Protein AF-0000000087547626 (afdb_homodimer)

Nearest PDB structures (foldseek):
  6g04-assembly1_A  TM=7.602E-01  e=1.121E-03  Saccharomyces cerevisiae S288C
  6lhd-assembly2_B  TM=2.428E-01  e=3.026E+00  Homo sapiens
  4bej-assembly1_A  TM=2.344E-01  e=8.648E+00  Homo sapiens
  6g04-assembly1_A  TM=7.607E-01  e=8.273E-04  Saccharomyces cerevisiae S288C
  6lhd-assembly2_B  TM=2.428E-01  e=2.474E+00  Homo sapiens

Foldseek 3Di:
DPPDPPPDPPPCVVVVPPPADPLLVLLLLLLVLLCCVQVVLVVLLVVCLLPPCSVVLSVVVSVVCSVQQRPVFPVRQDDLVVQLCVQQVSCCVRSVDGPPVSCSSVSSVVSSVQSCCRRPVVNSVVSNVVSVVVSVVVVVVVVVVVVVVVVVVVVVPPPVPPDPPDPPPPDPPDPDDPPPQPCPPVNPSPPDPPPPD/DPPDPPPDPPPCVVVPPPPADPLLVLLLLLLVLLCCVQVVLVVLLVVCLLPPCSVVLSVVVSVVCSVQQRPVFPVRQDDLVVQLCVQQVSCCVRSVDGDPVSCSSVSSVVSSVQSCCRRPVVNSVVSNVVSVVVSVVVVVVVVVVVVVVVVVVVVVPPPVPPPPPDPPPPDPPDPPPPPPQPCPPVNDSPPDDDPPD

pLDDT: mean 76.99, std 25.47, range [27.5, 98.75]

Organism: Malassezia restricta (strain ATCC 96810 / NBRC 103918 / CBS 7877) (NCBI:txid425264)

Radius of gyration: 33.17 Å; Cα contacts (8 Å, |Δi|>4): 306; chains: 2; bounding box: 116×107×100 Å

Solvent-accessible surface area (backbone atoms only — not comparable to full-atom values): 23329 Å² total; per-residue (Å²): 134,81,77,73,76,74,78,74,75,73,72,73,69,64,72,68,75,77,72,76,50,73,55,39,51,43,48,46,53,44,50,47,49,51,54,65,56,34,54,69,55,41,48,38,37,74,69,32,48,34,40,97,49,16,64,57,51,54,50,48,52,46,51,50,51,34,63,67,38,29,74,61,37,62,82,32,68,66,52,56,70,60,44,18,49,51,52,46,51,47,45,30,70,59,27,69,44,80,75,83,65,54,52,48,45,58,48,29,49,47,52,41,51,51,50,46,33,29,53,72,62,73,36,38,68,61,53,42,53,52,49,51,50,44,52,51,52,51,51,51,49,54,52,51,52,52,52,52,54,53,52,58,58,58,63,67,70,60,71,73,59,73,72,77,71,78,75,73,81,69,75,80,75,74,80,74,79,78,76,75,74,73,73,48,84,75,77,62,72,74,78,71,76,79,71,86,119,130,80,78,73,76,76,77,74,74,72,71,74,69,63,71,70,76,77,72,76,49,72,56,38,51,43,48,46,55,45,50,48,49,52,54,66,56,34,53,69,54,40,48,38,37,74,69,32,49,34,41,97,48,18,64,57,51,53,52,48,51,47,51,51,51,32,62,67,37,31,73,59,37,63,81,31,68,68,52,56,70,60,45,19,50,51,51,47,52,48,44,31,70,58,27,69,43,81,74,84,66,54,53,47,43,58,50,28,48,48,51,42,51,51,49,46,32,29,53,72,61,73,36,38,69,61,53,43,52,51,49,51,50,44,53,52,51,51,51,51,50,55,53,52,54,50,51,52,52,55,52,58,59,58,62,67,67,59,71,76,60,74,74,76,70,80,74,74,79,71,70,80,73,74,80,74,79,77,78,74,76,68,73,47,89,76,77,63,74,76,81,75,76,81,73,85,122

Structure (mmCIF, N/CA/C/O backbone):
data_AF-0000000087547626-model_v1
#
loop_
_entity.id
_entity.type
_entity.pdbx_description
1 polymer 'Pre-rRNA-processing protein TSR2'
#
loop_
_atom_site.group_PDB
_atom_site.id
_atom_site.type_symbol
_atom_site.label_atom_id
_atom_site.label_alt_id
_atom_site.label_comp_id
_atom_site.label_asym_id
_atom_site.label_entity_id
_atom_site.label_seq_id
_atom_site.pdbx_PDB_ins_code
_atom_site.Cartn_x
_atom_site.Cartn_y
_atom_site.Cartn_z
_atom_site.occupancy
_atom_site.B_iso_or_equiv
_atom_site.auth_seq_id
_atom_site.auth_comp_id
_atom_site.auth_asym_id
_atom_site.auth_atom_id
_atom_site.pdbx_PDB_model_num
ATOM 1 N N . MET A 1 1 ? -67.812 26.438 22.219 1 30.8 1 MET A N 1
ATOM 2 C CA . MET A 1 1 ? -66.375 26.578 22.281 1 30.8 1 MET A CA 1
ATOM 3 C C . MET A 1 1 ? -65.688 25.266 21.859 1 30.8 1 MET A C 1
ATOM 5 O O . MET A 1 1 ? -65.75 24.266 22.578 1 30.8 1 MET A O 1
ATOM 9 N N . ALA A 1 2 ? -65.625 25 20.562 1 42.5 2 ALA A N 1
ATOM 10 C CA . ALA A 1 2 ? -65.125 23.766 19.953 1 42.5 2 ALA A CA 1
ATOM 11 C C . ALA A 1 2 ? -63.688 23.484 20.344 1 42.5 2 ALA A C 1
ATOM 13 O O . ALA A 1 2 ? -62.844 24.406 20.391 1 42.5 2 ALA A O 1
ATOM 14 N N . ALA A 1 3 ? -63.469 22.469 21.188 1 42.28 3 ALA A N 1
ATOM 15 C CA . ALA A 1 3 ? -62.156 22.016 21.703 1 42.28 3 ALA A CA 1
ATOM 16 C C . ALA A 1 3 ? -61.125 21.938 20.578 1 42.28 3 ALA A C 1
ATOM 18 O O . ALA A 1 3 ? -61.438 21.484 19.469 1 42.28 3 ALA A O 1
ATOM 19 N N . ALA A 1 4 ? -60.125 22.906 20.625 1 51.97 4 ALA A N 1
ATOM 20 C CA . ALA A 1 4 ? -59 22.922 19.688 1 51.97 4 ALA A CA 1
ATOM 21 C C . ALA A 1 4 ? -58.406 21.547 19.516 1 51.97 4 ALA A C 1
ATOM 23 O O . ALA A 1 4 ? -58.375 20.75 20.469 1 51.97 4 ALA A O 1
ATOM 24 N N . PRO A 1 5 ? -58.438 21.016 18.234 1 52.72 5 PRO A N 1
ATOM 25 C CA . PRO A 1 5 ? -57.844 19.688 18.078 1 52.72 5 PRO A CA 1
ATOM 26 C C . PRO A 1 5 ? -56.438 19.578 18.719 1 52.72 5 PRO A C 1
ATOM 28 O O . PRO A 1 5 ? -55.75 20.594 18.875 1 52.72 5 PRO A O 1
ATOM 31 N N . PRO A 1 6 ? -56.188 18.5 19.531 1 51.72 6 PRO A N 1
ATOM 32 C CA . PRO A 1 6 ? -54.875 18.344 20.156 1 51.72 6 PRO A CA 1
ATOM 33 C C . PRO A 1 6 ? -53.75 18.516 19.156 1 51.72 6 PRO A C 1
ATOM 35 O O . PRO A 1 6 ? -53.938 18.328 17.953 1 51.72 6 PRO A O 1
ATOM 38 N N . PRO A 1 7 ? -52.719 19.406 19.547 1 44.12 7 PRO A N 1
ATOM 39 C CA . PRO A 1 7 ? -51.594 19.547 18.625 1 44.12 7 PRO A CA 1
ATOM 40 C C . PRO A 1 7 ? -51.125 18.219 18.031 1 44.12 7 PRO A C 1
ATOM 42 O O . PRO A 1 7 ? -51.312 17.172 18.656 1 44.12 7 PRO A O 1
ATOM 45 N N . ALA A 1 8 ? -51.031 18.172 16.688 1 43.81 8 ALA A N 1
ATOM 46 C CA . ALA A 1 8 ? -50.5 17 15.984 1 43.81 8 ALA A CA 1
ATOM 47 C C . ALA A 1 8 ? -49.312 16.406 16.719 1 43.81 8 ALA A C 1
ATOM 49 O O . ALA A 1 8 ? -48.562 17.109 17.391 1 43.81 8 ALA A O 1
ATOM 50 N N . ALA A 1 9 ? -49.406 15.172 17.156 1 43.06 9 ALA A N 1
ATOM 51 C CA . ALA A 1 9 ? -48.281 14.445 17.703 1 43.06 9 ALA A CA 1
ATOM 52 C C . ALA A 1 9 ? -46.969 14.828 17 1 43.06 9 ALA A C 1
ATOM 54 O O . ALA A 1 9 ? -46.938 14.867 15.766 1 43.06 9 ALA A O 1
ATOM 55 N N . VAL A 1 10 ? -46.344 15.875 17.438 1 43.81 10 VAL A N 1
ATOM 56 C CA . VAL A 1 10 ? -44.969 16.016 16.984 1 43.81 10 VAL A CA 1
ATOM 57 C C . VAL A 1 10 ? -44.344 14.648 16.719 1 43.81 10 VAL A C 1
ATOM 59 O O . VAL A 1 10 ? -44.281 13.812 17.625 1 43.81 10 VAL A O 1
ATOM 62 N N . HIS A 1 11 ? -44.75 13.992 15.625 1 43.5 11 HIS A N 1
ATOM 63 C CA . HIS A 1 11 ? -43.906 12.875 15.258 1 43.5 11 HIS A CA 1
ATOM 64 C C . HIS A 1 11 ? -42.438 13.18 15.555 1 43.5 11 HIS A C 1
ATOM 66 O O . HIS A 1 11 ? -41.875 14.141 15.031 1 43.5 11 HIS A O 1
ATOM 72 N N . ASP A 1 12 ? -42.031 13.203 16.781 1 39.44 12 ASP A N 1
ATOM 73 C CA . ASP A 1 12 ? -40.594 13.039 17.047 1 39.44 12 ASP A CA 1
ATOM 74 C C . ASP A 1 12 ? -39.938 12.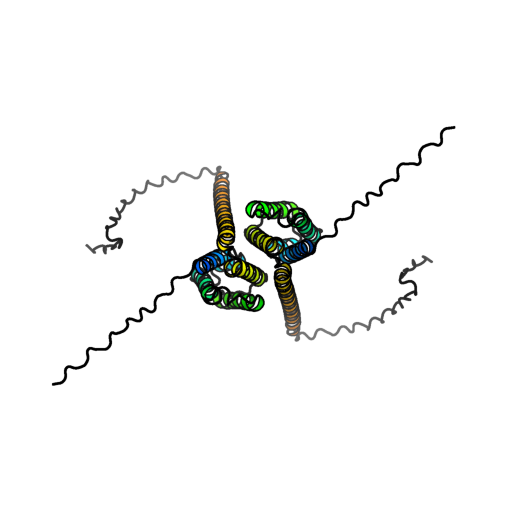172 15.984 1 39.44 12 ASP A C 1
ATOM 76 O O . ASP A 1 12 ? -40.125 10.953 15.969 1 39.44 12 ASP A O 1
ATOM 80 N N . ALA A 1 13 ? -40.188 12.477 14.703 1 40.66 13 ALA A N 1
ATOM 81 C CA . ALA A 1 13 ? -39.281 11.883 13.711 1 40.66 13 ALA A CA 1
ATOM 82 C C . ALA A 1 13 ? -37.875 11.719 14.281 1 40.66 13 ALA A C 1
ATOM 84 O O . ALA A 1 13 ? -37.094 12.68 14.352 1 40.66 13 ALA A O 1
ATOM 85 N N . HIS A 1 14 ? -37.688 11.195 15.477 1 43.12 14 HIS A N 1
ATOM 86 C CA . HIS A 1 14 ? -36.344 10.727 15.852 1 43.12 14 HIS A CA 1
ATOM 87 C C . HIS A 1 14 ? -35.531 10.391 14.617 1 43.12 14 HIS A C 1
ATOM 89 O O . HIS A 1 14 ? -35.906 9.531 13.82 1 43.12 14 HIS A O 1
ATOM 95 N N . GLU A 1 15 ? -35.156 11.305 13.859 1 44.69 15 GLU A N 1
ATOM 96 C CA . GLU A 1 15 ? -34.125 11.008 12.844 1 44.69 15 GLU A CA 1
ATOM 97 C C . GLU A 1 15 ? -33.281 9.812 13.25 1 44.69 15 GLU A C 1
ATOM 99 O O . GLU A 1 15 ? -32.562 9.859 14.258 1 44.69 15 GLU A O 1
ATOM 104 N N . ALA A 1 16 ? -33.781 8.664 13.477 1 45.66 16 ALA A N 1
ATOM 105 C CA . ALA A 1 16 ? -33.156 7.391 13.766 1 45.66 16 ALA A CA 1
ATOM 106 C C . ALA A 1 16 ? -31.672 7.414 13.359 1 45.66 16 ALA A C 1
ATOM 108 O O . ALA A 1 16 ? -31.344 7.809 12.242 1 45.66 16 ALA A O 1
ATOM 109 N N . VAL A 1 17 ? -30.734 8.062 14.117 1 53.81 17 VAL A N 1
ATOM 110 C CA . VAL A 1 17 ? -29.297 7.992 13.922 1 53.81 17 VAL A CA 1
ATOM 111 C C . VAL A 1 17 ? -28.922 6.633 13.328 1 53.81 17 VAL A C 1
ATOM 113 O O . VAL A 1 17 ? -29.172 5.594 13.938 1 53.81 17 VAL A O 1
ATOM 116 N N . ASP A 1 18 ? -28.969 6.426 12.055 1 70.62 18 ASP A N 1
ATOM 117 C CA . ASP A 1 18 ? -28.672 5.191 11.336 1 70.62 18 ASP A CA 1
ATOM 118 C C . ASP A 1 18 ? -27.375 4.562 11.828 1 70.62 18 ASP A C 1
ATOM 120 O O . ASP A 1 18 ? -26.328 5.207 11.805 1 70.62 18 ASP A O 1
ATOM 124 N N . THR A 1 19 ? -27.422 3.785 12.875 1 86.25 19 THR A N 1
ATOM 125 C CA . THR A 1 19 ? -26.297 3.02 13.414 1 86.25 19 THR A CA 1
ATOM 126 C C . THR A 1 19 ? -25.469 2.408 12.289 1 86.25 19 THR A C 1
ATOM 128 O O . THR A 1 19 ? -26.016 1.801 11.367 1 86.25 19 THR A O 1
ATOM 131 N N . PRO A 1 20 ? -24.172 2.785 12.336 1 90.69 20 PRO A N 1
ATOM 132 C CA . PRO A 1 20 ? -23.312 2.229 11.273 1 90.69 20 PRO A CA 1
ATOM 133 C C . PRO A 1 20 ? -23.406 0.706 11.195 1 90.69 20 PRO A C 1
ATOM 135 O O . PRO A 1 20 ? -23.531 0.035 12.219 1 90.69 20 PRO A O 1
ATOM 138 N N . THR A 1 21 ? -23.344 0.19 10 1 93.44 21 THR A N 1
ATOM 139 C CA . THR A 1 21 ? -23.312 -1.25 9.781 1 93.44 21 THR A CA 1
ATOM 140 C C . THR A 1 21 ? -21.953 -1.821 10.156 1 93.44 21 THR A C 1
ATOM 142 O O . THR A 1 21 ? -21 -1.071 10.391 1 93.44 21 THR A O 1
ATOM 145 N N . LYS A 1 22 ? -21.875 -3.139 10.25 1 95.25 22 LYS A N 1
ATOM 146 C CA . LYS A 1 22 ? -20.609 -3.809 10.508 1 95.25 22 LYS A CA 1
ATOM 147 C C . LYS A 1 22 ? -19.578 -3.461 9.438 1 95.25 22 LYS A C 1
ATOM 149 O O . LYS A 1 22 ? -18.406 -3.213 9.75 1 95.25 22 LYS A O 1
ATOM 154 N N . GLU A 1 23 ? -20.016 -3.447 8.18 1 95.31 23 GLU A N 1
ATOM 155 C CA . GLU A 1 23 ? -19.125 -3.154 7.055 1 95.31 23 GLU A CA 1
ATOM 156 C C . GLU A 1 23 ? -18.594 -1.726 7.129 1 95.31 23 GLU A C 1
ATOM 158 O O . GLU A 1 23 ? -17.422 -1.474 6.824 1 95.31 23 GLU A O 1
ATOM 163 N N . GLN A 1 24 ? -19.453 -0.827 7.512 1 95.44 24 GLN A N 1
ATOM 164 C CA . GLN A 1 24 ? -19.047 0.568 7.656 1 95.44 24 GLN A CA 1
ATOM 165 C C . GLN A 1 24 ? -17.984 0.724 8.742 1 95.44 24 GLN A C 1
ATOM 167 O O . GLN A 1 24 ? -17.016 1.47 8.57 1 95.44 24 GLN A O 1
ATOM 172 N N . LEU A 1 25 ? -18.203 0.029 9.805 1 96.69 25 LEU A N 1
ATOM 173 C CA . LEU A 1 25 ? -17.234 0.074 10.898 1 96.69 25 LEU A CA 1
ATOM 174 C C . LEU A 1 25 ? -15.914 -0.574 10.492 1 96.69 25 LEU A C 1
ATOM 176 O O . LEU A 1 25 ? -14.844 -0.064 10.82 1 96.69 25 LEU A O 1
ATOM 180 N N . GLN A 1 26 ? -15.969 -1.654 9.75 1 97.44 26 GLN A N 1
ATOM 181 C CA . GLN A 1 26 ? -14.773 -2.336 9.258 1 97.44 26 GLN A CA 1
ATOM 182 C C . GLN A 1 26 ? -13.992 -1.45 8.297 1 97.44 26 GLN A C 1
ATOM 184 O O . GLN A 1 26 ? -12.758 -1.397 8.352 1 97.44 26 GLN A O 1
ATOM 189 N N . PHE A 1 27 ? -14.727 -0.795 7.43 1 97.75 27 PHE A N 1
ATOM 190 C CA . PHE A 1 27 ? -14.078 0.092 6.477 1 97.75 27 PHE A CA 1
ATOM 191 C C . PHE A 1 27 ? -13.398 1.256 7.191 1 97.75 27 PHE A C 1
ATOM 193 O O . PHE A 1 27 ? -12.242 1.566 6.926 1 97.75 27 PHE A O 1
ATOM 200 N N . ALA A 1 28 ? -14.07 1.863 8.141 1 97.88 28 ALA A N 1
ATOM 201 C CA . ALA A 1 28 ? -13.523 2.99 8.898 1 97.88 28 ALA A CA 1
ATOM 202 C C . ALA A 1 28 ? -12.25 2.588 9.633 1 97.88 28 ALA A C 1
ATOM 204 O O . ALA A 1 28 ? -11.242 3.303 9.586 1 97.88 28 ALA A O 1
ATOM 205 N N . ARG A 1 29 ? -12.281 1.472 10.305 1 98.38 29 ARG A N 1
ATOM 206 C CA . ARG A 1 29 ? -11.109 0.993 11.031 1 98.38 29 ARG A CA 1
ATOM 207 C C . ARG A 1 29 ? -9.969 0.659 10.07 1 98.38 29 ARG A C 1
ATOM 209 O O . ARG A 1 29 ? -8.805 0.933 10.359 1 98.38 29 ARG A O 1
ATOM 216 N N . SER A 1 30 ? -10.305 0.102 8.953 1 98.56 30 SER A N 1
ATOM 217 C CA . SER A 1 30 ? -9.289 -0.252 7.965 1 98.56 30 SER A CA 1
ATOM 218 C C . SER A 1 30 ? -8.594 0.988 7.422 1 98.56 30 SER A C 1
ATOM 220 O O . SER A 1 30 ? -7.359 1.04 7.367 1 98.56 30 SER A O 1
ATOM 222 N N . VAL A 1 31 ? -9.383 1.967 7.07 1 98.69 31 VAL A N 1
ATOM 223 C CA . VAL A 1 31 ? -8.82 3.193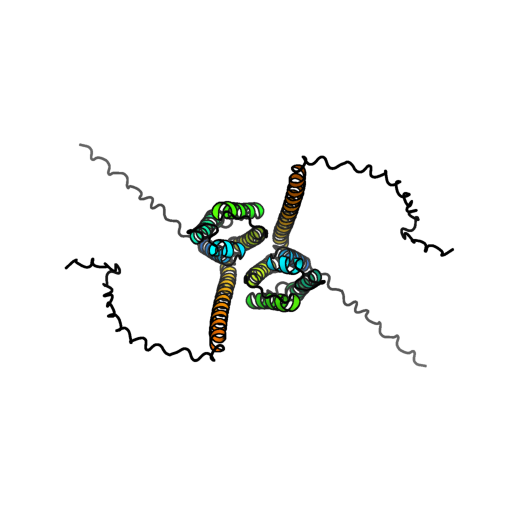 6.52 1 98.69 31 VAL A CA 1
ATOM 224 C C . VAL A 1 31 ? -8.023 3.926 7.598 1 98.69 31 VAL A C 1
ATOM 226 O O . VAL A 1 31 ? -6.965 4.496 7.32 1 98.69 31 VAL A O 1
ATOM 229 N N . TYR A 1 32 ? -8.539 3.922 8.805 1 98.75 32 TYR A N 1
ATOM 230 C CA . TYR A 1 32 ? -7.793 4.488 9.922 1 98.75 32 TYR A CA 1
ATOM 231 C C . TYR A 1 32 ? -6.398 3.881 10.008 1 98.75 32 TYR A C 1
ATOM 233 O O . TYR A 1 32 ? -5.402 4.605 10.078 1 98.75 32 TYR A O 1
ATOM 241 N N . ILE A 1 33 ? -6.289 2.547 10 1 98.69 33 ILE A N 1
ATOM 242 C CA . ILE A 1 33 ? -5.016 1.851 10.148 1 98.69 33 ILE A CA 1
ATOM 243 C C . ILE A 1 33 ? -4.121 2.15 8.945 1 98.69 33 ILE A C 1
ATOM 245 O O . ILE A 1 33 ? -2.924 2.4 9.102 1 98.69 33 ILE A O 1
ATOM 249 N N . LEU A 1 34 ? -4.664 2.143 7.734 1 98.69 34 LEU A N 1
ATOM 250 C CA . LEU A 1 34 ? -3.895 2.445 6.531 1 98.69 34 LEU A CA 1
ATOM 251 C C . LEU A 1 34 ? -3.275 3.836 6.617 1 98.69 34 LEU A C 1
ATOM 253 O O . LEU A 1 34 ? -2.1 4.02 6.293 1 98.69 34 LEU A O 1
ATOM 257 N N . LEU A 1 35 ? -4.027 4.828 7.121 1 98.69 35 LEU A N 1
ATOM 258 C CA . LEU A 1 35 ? -3.523 6.191 7.23 1 98.69 35 LEU A CA 1
ATOM 259 C C . LEU A 1 35 ? -2.467 6.297 8.328 1 98.69 35 LEU A C 1
ATOM 261 O O . LEU A 1 35 ? -1.526 7.086 8.211 1 98.69 35 LEU A O 1
ATOM 265 N N . GLN A 1 36 ? -2.621 5.48 9.359 1 97.81 36 GLN A N 1
ATOM 266 C CA . GLN A 1 36 ? -1.616 5.43 10.414 1 97.81 36 GLN A CA 1
ATOM 267 C C . GLN A 1 36 ? -0.307 4.84 9.906 1 97.81 36 GLN A C 1
ATOM 269 O O . GLN A 1 36 ? 0.774 5.227 10.352 1 97.81 36 GLN A O 1
ATOM 274 N N . LEU A 1 37 ? -0.41 3.959 8.945 1 97.62 37 LEU A N 1
ATOM 275 C CA . LEU A 1 37 ? 0.749 3.203 8.477 1 97.62 37 LEU A CA 1
ATOM 276 C C . LEU A 1 37 ? 1.385 3.871 7.266 1 97.62 37 LEU A C 1
ATOM 278 O O . LEU A 1 37 ? 2.506 3.531 6.879 1 97.62 37 LEU A O 1
ATOM 282 N N . TRP A 1 38 ? 0.688 4.785 6.613 1 98.19 38 TRP A N 1
ATOM 283 C CA . TRP A 1 38 ? 1.167 5.469 5.414 1 98.19 38 TRP A CA 1
ATOM 284 C C . TRP A 1 38 ? 2.367 6.355 5.734 1 98.19 38 TRP A C 1
ATOM 286 O O . TRP A 1 38 ? 2.223 7.402 6.371 1 98.19 38 TRP A O 1
ATOM 296 N N . PRO A 1 39 ? 3.615 6.02 5.301 1 97.12 39 PRO A N 1
ATOM 297 C CA . PRO A 1 39 ? 4.832 6.707 5.738 1 97.12 39 PRO A CA 1
ATOM 298 C C . PRO A 1 39 ? 4.797 8.211 5.445 1 97.12 39 PRO A C 1
ATOM 300 O O . PRO A 1 39 ? 5.172 9.016 6.301 1 97.12 39 PRO A O 1
ATOM 303 N N . ALA A 1 40 ? 4.32 8.555 4.305 1 97.06 40 ALA A N 1
ATOM 304 C CA . ALA A 1 40 ? 4.328 9.969 3.924 1 97.06 40 ALA A CA 1
ATOM 305 C C . ALA A 1 40 ? 3.428 10.789 4.844 1 97.06 40 ALA A C 1
ATOM 307 O O . ALA A 1 40 ? 3.822 11.859 5.316 1 97.06 40 ALA A O 1
ATOM 308 N N . LEU A 1 41 ? 2.285 10.297 5.129 1 97.94 41 LEU A N 1
ATOM 309 C CA . LEU A 1 41 ? 1.376 11.023 6.012 1 97.94 41 LEU A CA 1
ATOM 310 C C . LEU A 1 41 ? 1.879 11 7.449 1 97.94 41 LEU A C 1
ATOM 312 O O . LEU A 1 41 ? 1.741 11.984 8.18 1 97.94 41 LEU A O 1
ATOM 316 N N . ARG A 1 42 ? 2.418 9.844 7.871 1 96.56 42 ARG A N 1
ATOM 317 C CA . ARG A 1 42 ? 3.012 9.766 9.203 1 96.56 42 ARG A CA 1
ATOM 318 C C . ARG A 1 42 ? 4.09 10.828 9.391 1 96.56 42 ARG A C 1
ATOM 320 O O . ARG A 1 42 ? 4.141 11.492 10.43 1 96.56 42 ARG A O 1
ATOM 327 N N . GLN A 1 43 ? 4.895 10.953 8.383 1 96.44 43 GLN A N 1
ATOM 328 C CA . GLN A 1 43 ? 5.949 11.953 8.438 1 96.44 43 GLN A CA 1
ATOM 329 C C . GLN A 1 43 ? 5.371 13.367 8.516 1 96.44 43 GLN A C 1
ATOM 331 O O . GLN A 1 43 ? 5.832 14.188 9.305 1 96.44 43 GLN A O 1
ATOM 336 N N . ALA A 1 44 ? 4.395 13.656 7.676 1 97.5 44 ALA A N 1
ATOM 337 C CA . ALA A 1 44 ? 3.756 14.969 7.66 1 97.5 44 ALA A CA 1
ATOM 338 C C . ALA A 1 44 ? 3.178 15.32 9.031 1 97.5 44 ALA A C 1
ATOM 340 O O . ALA A 1 44 ? 3.311 16.453 9.5 1 97.5 44 ALA A O 1
ATOM 341 N N . VAL A 1 45 ? 2.572 14.359 9.68 1 97.88 45 VAL A N 1
ATOM 342 C CA . VAL A 1 45 ? 1.957 14.57 10.992 1 97.88 45 VAL A CA 1
ATOM 343 C C . VAL A 1 45 ? 3.041 14.758 12.047 1 97.88 45 VAL A C 1
ATOM 345 O O . VAL A 1 45 ? 2.961 15.664 12.875 1 97.88 45 VAL A O 1
ATOM 348 N N . GLN A 1 46 ? 4.074 13.914 12 1 95.88 46 GLN A N 1
ATOM 349 C CA . GLN A 1 46 ? 5.164 13.969 12.961 1 95.88 46 GLN A CA 1
ATOM 350 C C . GLN A 1 46 ? 5.91 15.297 12.875 1 95.88 46 GLN A C 1
ATOM 352 O O . GLN A 1 46 ? 6.293 15.859 13.898 1 95.88 46 GLN A O 1
ATOM 357 N N . GLU A 1 47 ? 6.121 15.828 11.656 1 96.06 47 GLU A N 1
ATOM 358 C CA . GLU A 1 47 ? 6.836 17.078 11.422 1 96.06 47 GLU A CA 1
ATOM 359 C C . GLU A 1 47 ? 5.898 18.281 11.531 1 96.06 47 GLU A C 1
ATOM 361 O O . GLU A 1 47 ? 6.328 19.422 11.367 1 96.06 47 GLU A O 1
ATOM 366 N N . GLN A 1 48 ? 4.672 18.047 11.758 1 97.56 48 GLN A N 1
ATOM 367 C CA . GLN A 1 48 ? 3.65 19.078 11.945 1 97.56 48 GLN A CA 1
ATOM 368 C C . GLN A 1 48 ? 3.572 20 10.742 1 97.56 48 GLN A C 1
ATOM 370 O O . GLN A 1 48 ? 3.504 21.219 10.891 1 97.56 48 GLN A O 1
ATOM 375 N N . TRP A 1 49 ? 3.656 19.359 9.555 1 97.12 49 TRP A N 1
ATOM 376 C CA . TRP A 1 49 ? 3.543 20.156 8.328 1 97.12 49 TRP A CA 1
ATOM 377 C C . TRP A 1 49 ? 2.166 20.797 8.219 1 97.12 49 TRP A C 1
ATOM 379 O O . TRP A 1 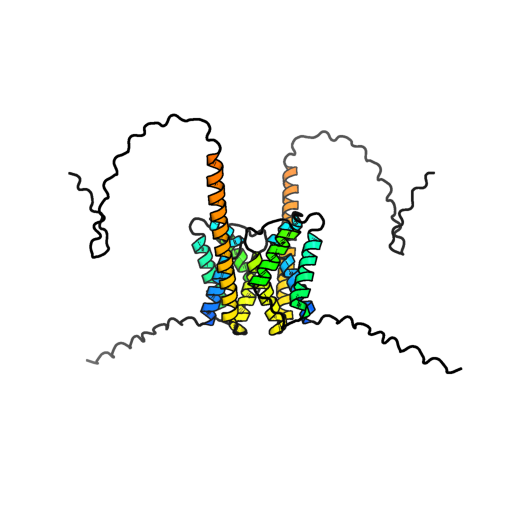49 ? 1.989 21.781 7.496 1 97.12 49 TRP A O 1
ATOM 389 N N . GLY A 1 50 ? 1.186 20.25 8.867 1 97.19 50 GLY A N 1
ATOM 390 C CA . GLY A 1 50 ? -0.152 20.828 8.938 1 97.19 50 GLY A CA 1
ATOM 391 C C . GLY A 1 50 ? -0.349 21.734 10.133 1 97.19 50 GLY A C 1
ATOM 392 O O . GLY A 1 50 ? -1.483 22.031 10.516 1 97.19 50 GLY A O 1
ATOM 393 N N . GLY A 1 51 ? 0.728 22.078 10.805 1 97.5 51 GLY A N 1
ATOM 394 C CA . GLY A 1 51 ? 0.612 22.875 12.016 1 97.5 51 GLY A CA 1
ATOM 395 C C . GLY A 1 51 ? 0.277 22.047 13.242 1 97.5 51 GLY A C 1
ATOM 396 O O . GLY A 1 51 ? 0.409 20.828 13.227 1 97.5 51 GLY A O 1
ATOM 397 N N . GLU A 1 52 ? -0.211 22.688 14.297 1 97 52 GLU A N 1
ATOM 398 C CA . GLU A 1 52 ? -0.465 22.062 15.586 1 97 52 GLU A CA 1
ATOM 399 C C . GLU A 1 52 ? -1.622 21.062 15.508 1 97 52 GLU A C 1
ATOM 401 O O . GLU A 1 52 ? -1.753 20.188 16.359 1 97 52 GLU A O 1
ATOM 406 N N . PHE A 1 53 ? -2.375 21.078 14.406 1 97.5 53 PHE A N 1
ATOM 407 C CA . PHE A 1 53 ? -3.551 20.219 14.281 1 97.5 53 PHE A CA 1
ATOM 408 C C . PHE A 1 53 ? -3.309 19.109 13.266 1 97.5 53 PHE A C 1
ATOM 410 O O . PHE A 1 53 ? -4.254 18.594 12.664 1 97.5 53 PHE A O 1
ATOM 417 N N . SER A 1 54 ? -2.098 18.734 13.031 1 98.25 54 SER A N 1
ATOM 418 C CA . SER A 1 54 ? -1.73 17.734 12.039 1 98.25 54 SER A CA 1
ATOM 419 C C . SER A 1 54 ? -2.426 16.406 12.305 1 98.25 54 SER A C 1
ATOM 421 O O . SER A 1 54 ? -2.926 15.766 11.375 1 98.25 54 SER A O 1
ATOM 423 N N . GLU A 1 55 ? -2.494 15.984 13.531 1 98.19 55 GLU A N 1
ATOM 424 C CA . GLU A 1 55 ? -3.182 14.75 13.883 1 98.19 55 GLU A CA 1
ATOM 425 C C . GLU A 1 55 ? -4.676 14.844 13.594 1 98.19 55 GLU A C 1
ATOM 427 O O . GLU A 1 55 ? -5.273 13.898 13.07 1 98.19 55 GLU A O 1
ATOM 432 N N . GLU A 1 56 ? -5.246 15.961 13.922 1 98.5 56 GLU A N 1
ATOM 433 C CA . GLU A 1 56 ? -6.664 16.188 13.656 1 98.5 56 GLU A CA 1
ATOM 434 C C . GLU A 1 56 ? -6.949 16.188 12.156 1 98.5 56 GLU A C 1
ATOM 436 O O . GLU A 1 56 ? -8 15.734 11.719 1 98.5 56 GLU A O 1
ATOM 441 N N . LYS A 1 57 ? -6.059 16.75 11.477 1 98.56 57 LYS A N 1
ATOM 442 C CA . LYS A 1 57 ? -6.223 16.812 10.031 1 98.56 57 LYS A CA 1
ATOM 443 C C . LYS A 1 57 ? -6.195 15.414 9.414 1 98.56 57 LYS A C 1
ATOM 445 O O . LYS A 1 57 ? -6.91 15.141 8.445 1 98.56 57 LYS A O 1
ATOM 450 N N . ARG A 1 58 ? -5.348 14.516 9.914 1 98.62 58 ARG A N 1
ATOM 451 C CA . ARG A 1 58 ? -5.387 13.117 9.484 1 98.62 58 ARG A CA 1
ATOM 452 C C . ARG A 1 58 ? -6.742 12.492 9.797 1 98.62 58 ARG A C 1
ATOM 454 O O . ARG A 1 58 ? -7.301 11.766 8.969 1 98.62 58 ARG A O 1
ATOM 461 N N . ALA A 1 59 ? -7.277 12.797 10.969 1 98.5 59 ALA A N 1
ATOM 462 C CA . ALA A 1 59 ? -8.578 12.266 11.375 1 98.5 59 ALA A CA 1
ATOM 463 C C . ALA A 1 59 ? -9.688 12.781 10.461 1 98.5 59 ALA A C 1
ATOM 465 O O . ALA A 1 59 ? -10.633 12.055 10.156 1 98.5 59 ALA A O 1
ATOM 466 N N . PHE A 1 60 ? -9.562 14.008 10.047 1 98.56 60 PHE A N 1
ATOM 467 C CA . PHE A 1 60 ? -10.555 14.586 9.148 1 98.56 60 PHE A CA 1
ATOM 468 C C . PHE A 1 60 ? -10.523 13.891 7.793 1 98.56 60 PHE A C 1
ATOM 470 O O . PHE A 1 60 ? -11.57 13.672 7.18 1 98.56 60 PHE A O 1
ATOM 477 N N . LEU A 1 61 ? -9.344 13.578 7.344 1 98.75 61 LEU A N 1
ATOM 478 C CA . LEU A 1 61 ? -9.234 12.828 6.098 1 98.75 61 LEU A CA 1
ATOM 479 C C . LEU A 1 61 ? -9.961 11.492 6.207 1 98.75 61 LEU A C 1
ATOM 481 O O . LEU A 1 61 ? -10.688 11.094 5.293 1 98.75 61 LEU A O 1
ATOM 485 N N . LEU A 1 62 ? -9.789 10.836 7.309 1 98.56 62 LEU A N 1
ATOM 486 C CA . LEU A 1 62 ? -10.492 9.586 7.57 1 98.56 62 LEU A CA 1
ATOM 487 C C . LEU A 1 62 ? -12 9.789 7.488 1 98.56 62 LEU A C 1
ATOM 489 O O . LEU A 1 62 ? -12.703 9.031 6.809 1 98.56 62 LEU A O 1
ATOM 493 N N . SER A 1 63 ? -12.469 10.844 8.172 1 97.94 63 SER A N 1
ATOM 494 C CA . SER A 1 63 ? -13.898 11.117 8.188 1 97.94 63 SER A CA 1
ATOM 495 C C . SER A 1 63 ? -14.422 11.391 6.781 1 97.94 63 SER A C 1
ATOM 497 O O . SER A 1 63 ? -15.484 10.891 6.406 1 97.94 63 SER A O 1
ATOM 499 N N . HIS A 1 64 ? -13.664 12.094 6.086 1 97.38 64 HIS A N 1
ATOM 500 C CA . HIS A 1 64 ? -14.047 12.43 4.719 1 97.38 64 HIS A CA 1
ATOM 501 C C . HIS A 1 64 ? -14.141 11.172 3.854 1 97.38 64 HIS A C 1
ATOM 503 O O . HIS A 1 64 ? -15.109 10.992 3.115 1 97.38 64 HIS A O 1
ATOM 509 N N . LEU A 1 65 ? -13.172 10.297 3.893 1 97.56 65 LEU A N 1
ATOM 510 C CA . LEU A 1 65 ? -13.148 9.062 3.117 1 97.56 65 LEU A CA 1
ATOM 511 C C . LEU A 1 65 ? -14.289 8.141 3.525 1 97.56 65 LEU A C 1
ATOM 513 O O . LEU A 1 65 ? -14.906 7.488 2.676 1 97.56 65 LEU A O 1
ATOM 517 N N . CYS A 1 66 ? -14.625 8.102 4.789 1 96.5 66 CYS A N 1
ATOM 518 C CA . CYS A 1 66 ? -15.734 7.281 5.273 1 96.5 66 CYS A CA 1
ATOM 519 C C . CYS A 1 66 ? -17.062 7.816 4.781 1 96.5 66 CYS A C 1
ATOM 521 O O . CYS A 1 66 ? -17.938 7.047 4.371 1 96.5 66 CYS A O 1
ATOM 523 N N . ASP A 1 67 ? -17.188 9.117 4.766 1 95.06 67 ASP A N 1
ATOM 524 C CA . ASP A 1 67 ? -18.406 9.742 4.281 1 95.06 67 ASP A CA 1
ATOM 525 C C . ASP A 1 67 ? -18.609 9.492 2.787 1 95.06 67 ASP A C 1
ATOM 527 O O . ASP A 1 67 ? -19.719 9.227 2.336 1 95.06 67 ASP A O 1
ATOM 531 N N . GLU A 1 68 ? -17.547 9.547 2.092 1 94 68 GLU A N 1
ATOM 532 C CA . GLU A 1 68 ? -17.609 9.445 0.638 1 94 68 GLU A CA 1
ATOM 533 C C . GLU A 1 68 ? -17.797 8 0.191 1 94 68 GLU A C 1
ATOM 535 O O . GLU A 1 68 ? -18.516 7.723 -0.767 1 94 68 GLU A O 1
ATOM 540 N N . TYR A 1 69 ? -17.141 7.078 0.916 1 94.56 69 TYR A N 1
ATOM 541 C CA . TYR A 1 69 ? -17.047 5.75 0.321 1 94.56 69 TYR A CA 1
ATOM 542 C C . TYR A 1 69 ? -17.547 4.68 1.292 1 94.56 69 TYR A C 1
ATOM 544 O O . TYR A 1 69 ? -17.703 3.518 0.916 1 94.56 69 TYR A O 1
ATOM 552 N N . GLY A 1 70 ? -17.734 4.996 2.512 1 89.56 70 GLY A N 1
ATOM 553 C CA . GLY A 1 70 ? -18.203 4.055 3.518 1 89.56 70 GLY A CA 1
ATOM 554 C C . GLY A 1 70 ? -19.719 4.031 3.656 1 89.56 70 GLY A C 1
ATOM 555 O O . GLY A 1 70 ? -20.328 2.959 3.732 1 89.56 70 GLY A O 1
ATOM 556 N N . ASN A 1 71 ? -20.328 5.141 3.668 1 80.5 71 ASN A N 1
ATOM 557 C CA . ASN A 1 71 ? -21.734 5.297 4.047 1 80.5 71 ASN A CA 1
ATOM 558 C C . ASN A 1 71 ? -22.656 4.637 3.033 1 80.5 71 ASN A C 1
ATOM 560 O O . ASN A 1 71 ? -23.688 4.074 3.404 1 80.5 71 ASN A O 1
ATOM 564 N N . HIS A 1 72 ? -22.266 4.547 1.844 1 75.5 72 HIS A N 1
ATOM 565 C CA . HIS A 1 72 ? -23.188 4.008 0.857 1 75.5 72 HIS A CA 1
ATOM 566 C C . HIS A 1 72 ? -22.781 2.602 0.433 1 75.5 72 HIS A C 1
ATOM 568 O O . HIS A 1 72 ? -23.375 2.033 -0.491 1 75.5 72 HIS A O 1
ATOM 574 N N . GLY A 1 73 ? -21.875 2.107 1.064 1 75.44 73 GLY A N 1
ATOM 575 C CA . GLY A 1 73 ? -21.5 0.709 0.916 1 75.44 73 GLY A CA 1
ATOM 576 C C . GLY A 1 73 ? -21 0.368 -0.477 1 75.44 73 GLY A C 1
ATOM 577 O O . GLY A 1 73 ? -20.141 1.059 -1.021 1 75.44 73 GLY A O 1
ATOM 578 N N . ALA A 1 74 ? -21.5 -0.7 -0.988 1 70.25 74 ALA A N 1
ATOM 579 C CA . ALA A 1 74 ? -21.047 -1.277 -2.25 1 70.25 74 ALA A CA 1
ATOM 580 C C . ALA A 1 74 ? -21.406 -0.373 -3.426 1 70.25 74 ALA A C 1
ATOM 582 O O . ALA A 1 74 ? -20.75 -0.414 -4.473 1 70.25 74 ALA A O 1
ATOM 583 N N . ARG A 1 75 ? -22.281 0.547 -3.221 1 77.94 75 ARG A N 1
ATOM 584 C CA . ARG A 1 75 ? -22.781 1.377 -4.312 1 77.94 75 ARG A CA 1
ATOM 585 C C . ARG A 1 75 ? -21.797 2.502 -4.637 1 77.94 75 ARG A C 1
ATOM 587 O O . ARG A 1 75 ? -21.875 3.119 -5.699 1 77.94 75 ARG A O 1
ATOM 594 N N . THR A 1 76 ? -20.828 2.654 -3.775 1 84.94 76 THR A N 1
ATOM 595 C CA . THR A 1 76 ? -19.922 3.773 -3.961 1 84.94 76 THR A CA 1
ATOM 596 C C . THR A 1 76 ? -18.469 3.287 -3.977 1 84.94 76 THR A C 1
ATOM 598 O O . THR A 1 76 ? -17.609 3.865 -3.311 1 84.94 76 THR A O 1
ATOM 601 N N . ARG A 1 77 ? -18.219 2.336 -4.797 1 89.75 77 ARG A N 1
ATOM 602 C CA . ARG A 1 77 ? -16.812 1.932 -4.914 1 89.75 77 ARG A CA 1
ATOM 603 C C . ARG A 1 77 ? -15.953 3.078 -5.43 1 89.75 77 ARG A C 1
ATOM 605 O O . ARG A 1 77 ? -16.297 3.711 -6.434 1 89.75 77 ARG A O 1
ATOM 612 N N . PRO A 1 78 ? -14.906 3.314 -4.754 1 94.5 78 PRO A N 1
ATOM 613 C CA . PRO A 1 78 ? -14.07 4.434 -5.199 1 94.5 78 PRO A CA 1
ATOM 614 C C . PRO A 1 78 ? -13.438 4.188 -6.562 1 94.5 78 PRO A C 1
ATOM 616 O O . PRO A 1 78 ? -12.992 3.072 -6.852 1 94.5 78 PRO A O 1
ATOM 619 N N . ASP A 1 79 ? -13.539 5.273 -7.383 1 94.62 79 ASP A N 1
ATOM 620 C CA . ASP A 1 79 ? -12.688 5.305 -8.562 1 94.62 79 ASP A CA 1
ATOM 621 C C . ASP A 1 79 ? -11.242 5.613 -8.188 1 94.62 79 ASP A C 1
ATOM 623 O O . ASP A 1 79 ? -10.969 6.59 -7.492 1 94.62 79 ASP A O 1
ATOM 627 N N . LEU A 1 80 ? -10.344 4.809 -8.656 1 96.31 80 LEU A N 1
ATOM 628 C CA . LEU A 1 80 ? -8.945 4.898 -8.242 1 96.31 80 LEU A CA 1
ATOM 629 C C . LEU A 1 80 ? -8.383 6.285 -8.539 1 96.31 80 LEU A C 1
ATOM 631 O O . LEU A 1 80 ? -7.758 6.902 -7.676 1 96.31 80 LEU A O 1
ATOM 635 N N . ASP A 1 81 ? -8.547 6.832 -9.75 1 95.25 81 ASP A N 1
ATOM 636 C CA . ASP A 1 81 ? -8.016 8.133 -10.133 1 95.25 81 ASP A CA 1
ATOM 637 C C . ASP A 1 81 ? -8.617 9.25 -9.289 1 95.25 81 ASP A C 1
ATOM 639 O O . ASP A 1 81 ? -7.91 10.148 -8.836 1 95.25 81 ASP A O 1
ATOM 643 N N . ASP A 1 82 ? -9.898 9.172 -9.062 1 96.31 82 ASP A N 1
ATOM 644 C CA . ASP A 1 82 ? -10.586 10.188 -8.266 1 96.31 82 ASP A CA 1
ATOM 645 C C . ASP A 1 82 ? -10.102 10.172 -6.82 1 96.31 82 ASP A C 1
ATOM 647 O O . ASP A 1 82 ? -9.859 11.234 -6.23 1 96.31 82 ASP A O 1
ATOM 651 N N . LEU A 1 83 ? -10.008 8.961 -6.309 1 97.81 83 LEU A N 1
ATOM 652 C CA . LEU A 1 83 ? -9.547 8.836 -4.93 1 97.81 83 LEU A CA 1
ATOM 653 C C . LEU A 1 83 ? -8.109 9.32 -4.785 1 97.81 83 LEU A C 1
ATOM 655 O O . LEU A 1 83 ? -7.766 9.984 -3.805 1 97.81 83 LEU A O 1
ATOM 659 N N . THR A 1 84 ? -7.246 8.984 -5.742 1 98 84 THR A N 1
ATOM 660 C CA . THR A 1 84 ? -5.867 9.461 -5.73 1 98 84 THR A CA 1
ATOM 661 C C . THR A 1 84 ? -5.82 10.984 -5.707 1 98 84 THR A C 1
ATOM 663 O O . THR A 1 84 ? -5.113 11.578 -4.887 1 98 84 THR A O 1
ATOM 666 N N . GLU A 1 85 ? -6.562 11.594 -6.543 1 96.75 85 GLU A N 1
ATOM 667 C CA . GLU A 1 85 ? -6.609 13.055 -6.621 1 96.75 85 GLU A CA 1
ATOM 668 C C . GLU A 1 85 ? -7.137 13.656 -5.32 1 96.75 85 GLU A C 1
ATOM 670 O O . GLU A 1 85 ? -6.629 14.68 -4.852 1 96.75 85 GLU A O 1
ATOM 675 N N . LEU A 1 86 ? -8.148 13.086 -4.773 1 97.69 86 LEU A N 1
ATOM 676 C CA . LEU A 1 86 ? -8.719 13.547 -3.512 1 97.69 86 LEU A C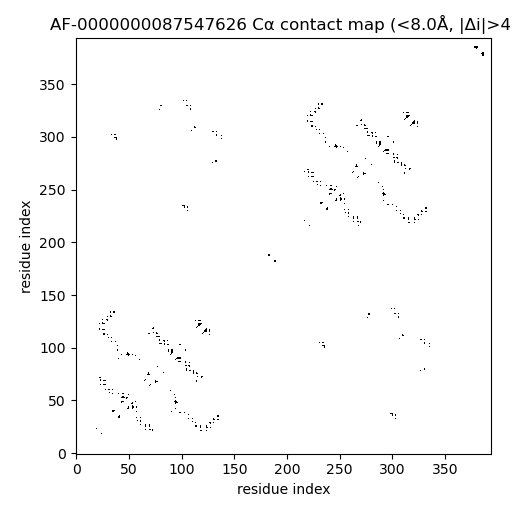A 1
ATOM 677 C C . LEU A 1 86 ? -7.668 13.539 -2.406 1 97.69 86 LEU A C 1
ATOM 679 O O . LEU A 1 86 ? -7.504 14.539 -1.698 1 97.69 86 LEU A O 1
ATOM 683 N N . ILE A 1 87 ? -6.973 12.406 -2.316 1 98.31 87 ILE A N 1
ATOM 684 C CA . ILE A 1 87 ? -5.969 12.25 -1.271 1 98.31 87 ILE A CA 1
ATOM 685 C C . ILE A 1 87 ? -4.832 13.25 -1.495 1 98.31 87 ILE A C 1
ATOM 687 O O . ILE A 1 87 ? -4.414 13.938 -0.566 1 98.31 87 ILE A O 1
ATOM 691 N N . GLU A 1 88 ? -4.348 13.352 -2.709 1 97.25 88 GLU A N 1
ATOM 692 C CA . GLU A 1 88 ? -3.264 14.273 -3.035 1 97.25 88 GLU A CA 1
ATOM 693 C C . GLU A 1 88 ? -3.658 15.719 -2.74 1 97.25 88 GLU A C 1
ATOM 695 O O . GLU A 1 88 ? -2.885 16.469 -2.143 1 97.25 88 GLU A O 1
ATOM 700 N N . SER A 1 89 ? -4.852 16.125 -3.166 1 97.19 89 SER A N 1
ATOM 701 C CA . SER A 1 89 ? -5.336 17.484 -2.969 1 97.19 89 SER A CA 1
ATOM 702 C C . SER A 1 89 ? -5.488 17.812 -1.486 1 97.19 89 SER A C 1
ATOM 704 O O . SER A 1 89 ? -5.102 18.891 -1.041 1 97.19 89 SER A O 1
ATOM 706 N N . TYR A 1 90 ? -6.027 16.875 -0.785 1 98.12 90 TYR A N 1
ATOM 707 C CA . TYR A 1 90 ? -6.211 17.094 0.646 1 98.12 90 TYR A CA 1
ATOM 708 C C . TYR A 1 90 ? -4.871 17.297 1.341 1 98.12 90 TYR A C 1
ATOM 710 O O . TYR A 1 90 ? -4.711 18.219 2.139 1 98.12 90 TYR A O 1
ATOM 718 N N . VAL A 1 91 ? -3.889 16.391 1.095 1 97.81 91 VAL A N 1
ATOM 719 C CA . VAL A 1 91 ? -2.586 16.484 1.746 1 97.81 91 VAL A CA 1
ATOM 720 C C . VAL A 1 91 ? -1.913 17.797 1.376 1 97.81 91 VAL A C 1
ATOM 722 O O . VAL A 1 91 ? -1.337 18.469 2.234 1 97.81 91 VAL A O 1
ATOM 725 N N . MET A 1 92 ? -1.997 18.156 0.122 1 96.81 92 MET A N 1
ATOM 726 C CA . MET A 1 92 ? -1.405 19.406 -0.325 1 96.81 92 MET A CA 1
ATOM 727 C C . MET A 1 92 ? -2.041 20.594 0.39 1 96.81 92 MET A C 1
ATOM 729 O O . MET A 1 92 ? -1.34 21.5 0.847 1 96.81 92 MET A O 1
ATOM 733 N N . GLU A 1 93 ? -3.26 20.625 0.484 1 97.69 93 GLU A N 1
ATOM 734 C CA . GLU A 1 93 ? -3.998 21.75 1.046 1 97.69 93 GLU A CA 1
ATOM 735 C C . GLU A 1 93 ? -3.834 21.812 2.561 1 97.69 93 GLU A C 1
ATOM 737 O O . GLU A 1 93 ? -3.586 22.891 3.119 1 97.69 93 GLU A O 1
ATOM 742 N N . GLU A 1 94 ? -3.932 20.672 3.234 1 98 94 GLU A N 1
ATOM 743 C CA . GLU A 1 94 ? -3.998 20.656 4.691 1 98 94 GLU A CA 1
ATOM 744 C C . GLU A 1 94 ? -2.607 20.547 5.309 1 98 94 GLU A C 1
ATOM 746 O O . GLU A 1 94 ? -2.381 21.016 6.43 1 98 94 GLU A O 1
ATOM 751 N N . PHE A 1 95 ? -1.653 20.031 4.613 1 97.25 95 PHE A N 1
ATOM 752 C CA . PHE A 1 95 ? -0.316 19.859 5.168 1 97.25 95 PHE A CA 1
ATOM 753 C C . PHE A 1 95 ? 0.699 20.719 4.422 1 97.25 95 PHE A C 1
ATOM 755 O O . PHE A 1 95 ? 1.887 20.703 4.75 1 97.25 95 PHE A O 1
ATOM 762 N N . ASP A 1 96 ? 0.205 21.453 3.457 1 91.12 96 ASP A N 1
ATOM 763 C CA . ASP A 1 96 ? 1.018 22.406 2.701 1 91.12 96 ASP A CA 1
ATOM 764 C C . ASP A 1 96 ? 2.283 21.734 2.166 1 91.12 96 ASP A C 1
ATOM 766 O O . ASP A 1 96 ? 3.381 22.281 2.295 1 91.12 96 ASP A O 1
ATOM 770 N N . CYS A 1 97 ? 2.191 20.484 1.706 1 87.69 97 CYS A N 1
ATOM 771 C CA . CYS A 1 97 ? 3.34 19.766 1.172 1 87.69 97 CYS A CA 1
ATOM 772 C C . CYS A 1 97 ? 2.941 18.922 -0.032 1 87.69 97 CYS A C 1
ATOM 774 O O . CYS A 1 97 ? 1.815 18.422 -0.101 1 87.69 97 CYS A O 1
ATOM 776 N N . GLU A 1 98 ? 3.752 18.938 -1.034 1 88.25 98 GLU A N 1
ATOM 777 C CA . GLU A 1 98 ? 3.562 18.062 -2.184 1 88.25 98 GLU A CA 1
ATOM 778 C C . GLU A 1 98 ? 4.125 16.672 -1.911 1 88.25 98 GLU A C 1
ATOM 780 O O . GLU A 1 98 ? 5.219 16.531 -1.36 1 88.25 98 GLU A O 1
ATOM 785 N N . LEU A 1 99 ? 3.338 15.656 -2.182 1 91 99 LEU A N 1
ATOM 786 C CA . LEU A 1 99 ? 3.812 14.281 -2.09 1 91 99 LEU A CA 1
ATOM 787 C C . LEU A 1 99 ? 4.723 13.938 -3.266 1 91 99 LEU A C 1
ATOM 789 O O . LEU A 1 99 ? 4.246 13.531 -4.328 1 91 99 LEU A O 1
ATOM 793 N N . GLU A 1 100 ? 5.957 14.047 -3.053 1 85.88 100 GLU A N 1
ATOM 794 C CA . GLU A 1 100 ? 6.938 13.883 -4.121 1 85.88 100 GLU A CA 1
ATOM 795 C C . GLU A 1 100 ? 7.125 12.414 -4.48 1 85.88 100 GLU A C 1
ATOM 797 O O . GLU A 1 100 ? 7.477 12.086 -5.617 1 85.88 100 GLU A O 1
ATOM 802 N N . ASP A 1 101 ? 6.793 11.555 -3.609 1 91 101 ASP A N 1
ATOM 803 C CA . ASP A 1 101 ? 7.102 10.141 -3.826 1 91 101 ASP A CA 1
ATOM 804 C C . ASP A 1 101 ? 5.93 9.422 -4.492 1 91 101 ASP A C 1
ATOM 806 O O . ASP A 1 101 ? 5.984 8.211 -4.707 1 91 101 ASP A O 1
ATOM 810 N N . ASP A 1 102 ? 4.832 10.031 -4.801 1 91.88 102 ASP A N 1
ATOM 811 C CA . ASP A 1 102 ? 3.652 9.547 -5.512 1 91.88 102 ASP A CA 1
ATOM 812 C C . ASP A 1 102 ? 2.99 8.398 -4.758 1 91.88 102 ASP A C 1
ATOM 814 O O . ASP A 1 102 ? 2.32 7.555 -5.359 1 91.88 102 ASP A O 1
ATOM 818 N N . SER A 1 103 ? 3.162 8.312 -3.467 1 95.5 103 SER A N 1
ATOM 819 C CA . SER A 1 103 ? 2.654 7.223 -2.643 1 95.5 103 SER A CA 1
ATOM 820 C C . SER A 1 103 ? 1.142 7.312 -2.477 1 95.5 103 SER A C 1
ATOM 822 O O . SER A 1 103 ? 0.5 6.352 -2.051 1 95.5 103 SER A O 1
ATOM 824 N N . ALA A 1 104 ? 0.542 8.477 -2.801 1 97.56 104 ALA A N 1
ATOM 825 C CA . ALA A 1 104 ? -0.906 8.633 -2.672 1 97.56 104 ALA A CA 1
ATOM 826 C C . ALA A 1 104 ? -1.643 7.633 -3.562 1 97.56 104 ALA A C 1
ATOM 828 O O . ALA A 1 104 ? -2.68 7.09 -3.174 1 97.56 104 ALA A O 1
ATOM 829 N N . ALA A 1 105 ? -1.135 7.43 -4.738 1 97.12 105 ALA A N 1
ATOM 830 C CA . ALA A 1 105 ? -1.783 6.516 -5.68 1 97.12 105 ALA A CA 1
ATOM 831 C C . ALA A 1 105 ? -1.752 5.082 -5.156 1 97.12 105 ALA A C 1
ATOM 833 O O . ALA A 1 105 ? -2.736 4.348 -5.281 1 97.12 105 ALA A O 1
ATOM 834 N N . LEU A 1 106 ? -0.62 4.645 -4.633 1 97.12 106 LEU A N 1
ATOM 835 C CA . LEU A 1 106 ? -0.51 3.324 -4.02 1 97.12 106 LEU A CA 1
ATOM 836 C C . LEU A 1 106 ? -1.496 3.18 -2.865 1 97.12 106 LEU A C 1
ATOM 838 O O . LEU A 1 106 ? -2.154 2.146 -2.73 1 97.12 106 LEU A O 1
ATOM 842 N N . MET A 1 107 ? -1.583 4.172 -2.049 1 98.06 107 MET A N 1
ATOM 843 C CA . MET A 1 107 ? -2.514 4.18 -0.924 1 98.06 107 MET A CA 1
ATOM 844 C C . MET A 1 107 ? -3.957 4.094 -1.412 1 98.06 107 MET A C 1
ATOM 846 O O . MET A 1 107 ? -4.754 3.324 -0.874 1 98.06 107 MET A O 1
ATOM 850 N N . ALA A 1 108 ? -4.301 4.895 -2.422 1 98.31 108 ALA A N 1
ATOM 851 C CA . ALA A 1 108 ? -5.641 4.855 -3.004 1 98.31 108 ALA A CA 1
ATOM 852 C C . ALA A 1 108 ? -5.984 3.451 -3.494 1 98.31 108 ALA A C 1
ATOM 854 O O . ALA A 1 108 ? -7.094 2.963 -3.27 1 98.31 108 ALA A O 1
ATOM 855 N N . GLY A 1 109 ? -5.043 2.816 -4.16 1 97.31 109 GLY A N 1
ATOM 856 C CA . GLY A 1 109 ? -5.258 1.449 -4.605 1 97.31 109 GLY A CA 1
ATOM 857 C C . GLY A 1 109 ? -5.527 0.486 -3.467 1 97.31 109 GLY A C 1
ATOM 858 O O . GLY A 1 109 ? -6.387 -0.392 -3.578 1 97.31 109 GLY A O 1
ATOM 859 N N . HIS A 1 110 ? -4.742 0.619 -2.387 1 98.25 110 HIS A N 1
ATOM 860 C CA . HIS A 1 110 ? -4.953 -0.207 -1.204 1 98.25 110 HIS A CA 1
ATOM 861 C C . HIS A 1 110 ? -6.355 -0.006 -0.637 1 98.25 110 HIS A C 1
ATOM 863 O O . HIS A 1 110 ? -7.043 -0.976 -0.309 1 98.25 110 HIS A O 1
ATOM 869 N N . ILE A 1 111 ? -6.781 1.221 -0.541 1 98.25 111 ILE A N 1
ATOM 870 C CA . ILE A 1 111 ? -8.102 1.547 -0.008 1 98.25 111 ILE A CA 1
ATOM 871 C C . ILE A 1 111 ? -9.18 0.974 -0.921 1 98.25 111 ILE A C 1
ATOM 873 O O . ILE A 1 111 ? -10.195 0.453 -0.445 1 98.25 111 ILE A O 1
ATOM 877 N N . CYS A 1 112 ? -9.008 1.038 -2.234 1 96.88 112 CYS A N 1
ATOM 878 C CA . CYS A 1 112 ? -9.953 0.456 -3.176 1 96.88 112 CYS A CA 1
ATOM 879 C C . CYS A 1 112 ? -10.109 -1.04 -2.936 1 96.88 112 CYS A C 1
ATOM 881 O O . CYS A 1 112 ? -11.234 -1.558 -2.926 1 96.88 112 CYS A O 1
ATOM 883 N N . LEU A 1 113 ? -9.008 -1.748 -2.723 1 96.5 113 LEU A N 1
ATOM 884 C CA . LEU A 1 113 ? -9.047 -3.188 -2.49 1 96.5 113 LEU A CA 1
ATOM 885 C C . LEU A 1 113 ? -9.758 -3.504 -1.175 1 96.5 113 LEU A C 1
ATOM 887 O O . LEU A 1 113 ? -10.555 -4.441 -1.103 1 96.5 113 LEU A O 1
ATOM 891 N N . VAL A 1 114 ? -9.453 -2.723 -0.186 1 97.12 114 VAL A N 1
ATOM 892 C CA . VAL A 1 114 ? -10.07 -2.893 1.122 1 97.12 114 VAL A CA 1
ATOM 893 C C . VAL A 1 114 ? -11.578 -2.666 1.011 1 97.12 114 VAL A C 1
ATOM 895 O O . VAL A 1 114 ? -12.375 -3.441 1.552 1 97.12 114 VAL A O 1
ATOM 898 N N . HIS A 1 115 ? -11.945 -1.604 0.319 1 96.88 115 HIS A N 1
ATOM 899 C CA . HIS A 1 115 ? -13.359 -1.312 0.115 1 96.88 115 HIS A CA 1
ATOM 900 C C . HIS A 1 115 ? -14.07 -2.479 -0.557 1 96.88 115 HIS A C 1
ATOM 902 O O . HIS A 1 115 ? -15.109 -2.934 -0.078 1 96.88 115 HIS A O 1
ATOM 908 N N . THR A 1 116 ? -13.508 -2.959 -1.616 1 94.25 116 THR A N 1
ATOM 909 C CA . THR A 1 116 ? -14.086 -4.07 -2.361 1 94.25 116 THR A CA 1
ATOM 910 C C . THR A 1 116 ? -14.195 -5.312 -1.481 1 94.25 116 THR A C 1
ATOM 912 O O . THR A 1 116 ? -15.234 -5.98 -1.458 1 94.25 116 THR A O 1
ATOM 915 N N . GLY A 1 117 ? -13.148 -5.641 -0.752 1 94.06 117 GLY A N 1
ATOM 916 C CA . GLY A 1 117 ? -13.148 -6.805 0.117 1 94.06 117 GLY A CA 1
ATOM 917 C C . GLY A 1 117 ? -14.211 -6.742 1.2 1 94.06 117 GLY A C 1
ATOM 918 O O . GLY A 1 117 ? -14.82 -7.758 1.534 1 94.06 117 GLY A O 1
ATOM 919 N N . ILE A 1 118 ? -14.438 -5.578 1.669 1 96 118 ILE A N 1
ATOM 920 C CA . ILE A 1 118 ? -15.344 -5.426 2.799 1 96 118 ILE A CA 1
ATOM 921 C C . ILE A 1 118 ? -16.781 -5.387 2.299 1 96 118 ILE A C 1
ATOM 923 O O . ILE A 1 118 ? -17.641 -6.109 2.807 1 96 118 ILE A O 1
ATOM 927 N N . PHE A 1 119 ? -17.078 -4.605 1.256 1 94.69 119 PHE A N 1
ATOM 928 C CA . PHE A 1 119 ? -18.453 -4.32 0.897 1 94.69 119 PHE A CA 1
ATOM 929 C C . PHE A 1 119 ? -18.953 -5.293 -0.168 1 94.69 119 PHE A C 1
ATOM 931 O O . PHE A 1 119 ? -20.156 -5.527 -0.291 1 94.69 119 PHE A O 1
ATOM 938 N N . LEU A 1 120 ? -18.016 -5.922 -0.9 1 90.25 120 LEU A N 1
ATOM 939 C CA . LEU A 1 120 ? -18.469 -6.734 -2.023 1 90.25 120 LEU A CA 1
ATOM 940 C C . LEU A 1 120 ? -18.141 -8.203 -1.803 1 90.25 120 LEU A C 1
ATOM 942 O O . LEU A 1 120 ? -18.766 -9.086 -2.4 1 90.25 120 LEU A O 1
ATOM 946 N N . GLU A 1 121 ? -17.172 -8.523 -0.909 1 90.38 121 GLU A N 1
ATOM 947 C CA . GLU A 1 121 ? -16.703 -9.906 -0.821 1 90.38 121 GLU A CA 1
ATOM 948 C C . GLU A 1 121 ? -16.875 -10.461 0.592 1 90.38 121 GLU A C 1
ATOM 950 O O . GLU A 1 121 ? -16.547 -11.617 0.854 1 90.38 121 GLU A O 1
ATOM 955 N N . ASP A 1 122 ? -17.344 -9.688 1.535 1 91.75 122 ASP A N 1
ATOM 956 C CA . ASP A 1 122 ? -17.562 -10.086 2.924 1 91.75 122 ASP A CA 1
ATOM 957 C C . ASP A 1 122 ? -16.266 -10.57 3.566 1 91.75 122 ASP A C 1
ATOM 959 O O . ASP A 1 122 ? -16.25 -11.609 4.23 1 91.75 122 ASP A O 1
ATOM 963 N N . LYS A 1 123 ? -15.172 -9.891 3.344 1 94.06 123 LYS A N 1
ATOM 964 C CA . LYS A 1 123 ? -13.875 -10.266 3.883 1 94.06 123 LYS A CA 1
ATOM 965 C C . LYS A 1 123 ? -13.398 -9.266 4.934 1 94.06 123 LYS A C 1
ATOM 967 O O . LYS A 1 123 ? -12.203 -9.164 5.203 1 94.06 123 LYS A O 1
ATOM 972 N N . GLY A 1 124 ? -14.25 -8.539 5.488 1 96.19 124 GLY A N 1
ATOM 973 C CA . GLY A 1 124 ? -13.922 -7.488 6.441 1 96.19 124 GLY A CA 1
ATOM 974 C C . GLY A 1 124 ? -13.133 -7.996 7.637 1 96.19 124 GLY A C 1
ATOM 975 O O . GLY A 1 124 ? -12.164 -7.363 8.062 1 96.19 124 GLY A O 1
ATOM 976 N N . ASP A 1 125 ? -13.492 -9.148 8.141 1 97.31 125 ASP A N 1
ATOM 977 C CA . ASP A 1 125 ? -12.828 -9.695 9.32 1 97.31 125 ASP A CA 1
ATOM 978 C C . ASP A 1 125 ? -11.367 -10.039 9.016 1 97.31 125 ASP A C 1
ATOM 980 O O . ASP A 1 125 ? -10.477 -9.727 9.797 1 97.31 125 ASP A O 1
ATOM 984 N N . THR A 1 126 ? -11.141 -10.641 7.879 1 95.5 126 THR A N 1
ATOM 985 C CA . THR A 1 126 ? -9.797 -11.031 7.488 1 95.5 126 THR A CA 1
ATOM 986 C C . THR A 1 126 ? -8.93 -9.805 7.23 1 95.5 126 THR A C 1
ATOM 988 O O . THR A 1 126 ? -7.785 -9.734 7.688 1 95.5 126 THR A O 1
ATOM 991 N N . ILE A 1 127 ? -9.477 -8.828 6.512 1 96.88 127 ILE A N 1
ATOM 992 C CA . ILE A 1 127 ? -8.773 -7.598 6.188 1 96.88 127 ILE A CA 1
ATOM 993 C C . ILE A 1 127 ? -8.383 -6.871 7.473 1 96.88 127 ILE A C 1
ATOM 995 O O . ILE A 1 127 ? -7.23 -6.453 7.633 1 96.88 127 ILE A O 1
ATOM 999 N N . LEU A 1 128 ? -9.266 -6.797 8.398 1 97.81 128 LEU A N 1
ATOM 1000 C CA . LEU A 1 128 ? -9.008 -6.09 9.648 1 97.81 128 LEU A CA 1
ATOM 1001 C C . LEU A 1 128 ? -7.961 -6.82 10.484 1 97.81 128 LEU A C 1
ATOM 1003 O O . LEU A 1 128 ? -7.09 -6.188 11.086 1 97.81 128 LEU A O 1
ATOM 1007 N N . ALA A 1 129 ? -8.078 -8.102 10.539 1 97.25 129 ALA A N 1
ATOM 1008 C CA . ALA A 1 129 ? -7.098 -8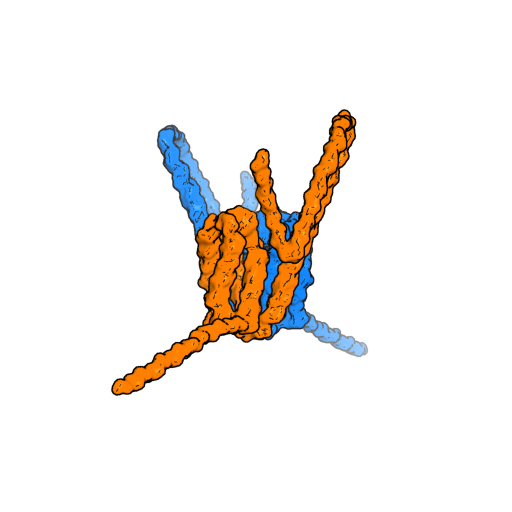.875 11.289 1 97.25 129 ALA A CA 1
ATOM 1009 C C . ALA A 1 129 ? -5.684 -8.625 10.766 1 97.25 129 ALA A C 1
ATOM 1011 O O . ALA A 1 129 ? -4.75 -8.43 11.547 1 97.25 129 ALA A O 1
ATOM 1012 N N . GLU A 1 130 ? -5.566 -8.57 9.477 1 96.44 130 GLU A N 1
ATOM 1013 C CA . GLU A 1 130 ? -4.262 -8.359 8.859 1 96.44 130 GLU A CA 1
ATOM 1014 C C . GLU A 1 130 ? -3.756 -6.941 9.109 1 96.44 130 GLU A C 1
ATOM 1016 O O . GLU A 1 130 ? -2.582 -6.742 9.43 1 96.44 130 GLU A O 1
ATOM 1021 N N . LEU A 1 131 ? -4.637 -6 8.969 1 97.88 131 LEU A N 1
ATOM 1022 C CA . LEU A 1 131 ? -4.25 -4.609 9.188 1 97.88 131 LEU A CA 1
ATOM 1023 C C . LEU A 1 131 ? -3.887 -4.371 10.648 1 97.88 131 LEU A C 1
ATOM 1025 O O . LEU A 1 131 ? -2.924 -3.66 10.945 1 97.88 131 LEU A O 1
ATOM 1029 N N . GLU A 1 132 ? -4.613 -4.984 11.531 1 97.44 132 GLU A N 1
ATOM 1030 C CA . GLU A 1 132 ? -4.316 -4.848 12.953 1 97.44 132 GLU A CA 1
ATOM 1031 C C . GLU A 1 132 ? -2.99 -5.512 13.312 1 97.44 132 GLU A C 1
ATOM 1033 O O . GLU A 1 132 ? -2.23 -4.992 14.133 1 97.44 132 GLU A O 1
ATOM 1038 N N . SER A 1 133 ? -2.752 -6.602 12.703 1 95.88 133 SER A N 1
ATOM 1039 C CA . SER A 1 133 ? -1.454 -7.246 12.883 1 95.88 133 SER A CA 1
ATOM 1040 C C . SER A 1 133 ? -0.32 -6.348 12.398 1 95.88 133 SER A C 1
ATOM 1042 O O . SER A 1 133 ? 0.717 -6.238 13.055 1 95.88 133 SER A O 1
ATOM 1044 N N . THR A 1 134 ? -0.531 -5.723 11.281 1 96.25 134 THR A N 1
ATOM 1045 C CA . THR A 1 134 ? 0.458 -4.809 10.719 1 96.25 134 THR A CA 1
ATOM 1046 C C . THR A 1 134 ? 0.716 -3.641 11.664 1 96.25 134 THR A C 1
ATOM 1048 O O . THR A 1 134 ? 1.868 -3.277 11.914 1 96.25 134 THR A O 1
ATOM 1051 N N . LEU A 1 135 ? -0.341 -3.105 12.164 1 96.44 135 LEU A N 1
ATOM 1052 C CA . LEU A 1 135 ? -0.238 -1.973 13.078 1 96.44 135 LEU A CA 1
ATOM 1053 C C . LEU A 1 135 ? 0.521 -2.361 14.344 1 96.44 135 LEU A C 1
ATOM 1055 O O . LEU A 1 135 ? 1.385 -1.613 14.805 1 96.44 135 LEU A O 1
ATOM 1059 N N . SER A 1 136 ? 0.202 -3.504 14.859 1 95 136 SER A N 1
ATOM 1060 C CA . SER A 1 136 ? 0.856 -3.998 16.062 1 95 136 SER A CA 1
ATOM 1061 C C . SER A 1 136 ? 2.344 -4.234 15.836 1 95 136 SER A C 1
ATOM 1063 O O . SER A 1 136 ? 3.174 -3.896 16.688 1 95 136 SER A O 1
ATOM 1065 N N . ARG A 1 137 ? 2.658 -4.762 14.711 1 92.69 137 ARG A N 1
ATOM 1066 C CA . ARG A 1 137 ? 4.043 -5.043 14.352 1 92.69 137 ARG A CA 1
ATOM 1067 C C . ARG A 1 137 ? 4.855 -3.758 14.25 1 92.69 137 ARG A C 1
ATOM 1069 O O . ARG A 1 137 ? 5.988 -3.691 14.734 1 92.69 137 ARG A O 1
ATOM 1076 N N . THR A 1 138 ? 4.285 -2.844 13.594 1 90.94 138 THR A N 1
ATOM 1077 C CA . THR A 1 138 ? 4.961 -1.565 13.398 1 90.94 138 THR A CA 1
ATOM 1078 C C . THR A 1 138 ? 5.164 -0.846 14.727 1 90.94 138 THR A C 1
ATOM 1080 O O . THR A 1 138 ? 6.211 -0.232 14.953 1 90.94 138 THR A O 1
ATOM 1083 N N . GLY A 1 139 ? 4.176 -0.92 15.594 1 89.31 139 GLY A N 1
ATOM 1084 C CA . GLY A 1 139 ? 4.293 -0.335 16.922 1 89.31 139 GLY A CA 1
ATOM 1085 C C . GLY A 1 139 ? 5.371 -0.988 17.766 1 89.31 139 GLY A C 1
ATOM 1086 O O . GLY A 1 139 ? 6.129 -0.301 18.453 1 89.31 139 GLY A O 1
ATOM 1087 N N . ALA A 1 140 ? 5.449 -2.252 17.688 1 86.19 140 ALA A N 1
ATOM 1088 C CA . ALA A 1 140 ? 6.449 -2.998 18.453 1 86.19 140 ALA A CA 1
ATOM 1089 C C . ALA A 1 140 ? 7.859 -2.67 17.969 1 86.19 140 ALA A C 1
ATOM 1091 O O . ALA A 1 140 ? 8.781 -2.521 18.781 1 86.19 140 ALA A O 1
ATOM 1092 N N . LYS A 1 141 ? 8.023 -2.555 16.797 1 86.19 141 LYS A N 1
ATOM 1093 C CA . LYS A 1 141 ? 9.32 -2.223 16.219 1 86.19 141 LYS A CA 1
ATOM 1094 C C . LYS A 1 141 ? 9.766 -0.825 16.641 1 86.19 141 LYS A C 1
ATOM 1096 O O . LYS A 1 141 ? 10.938 -0.609 16.953 1 86.19 141 LYS A O 1
ATOM 1101 N N . ALA A 1 142 ? 8.844 0.059 16.562 1 84.25 142 ALA A N 1
ATOM 1102 C CA . ALA A 1 142 ? 9.141 1.432 16.969 1 84.25 142 ALA A CA 1
ATOM 1103 C C . ALA A 1 142 ? 9.578 1.493 18.422 1 84.25 142 ALA A C 1
ATOM 1105 O O . ALA A 1 142 ? 10.5 2.234 18.781 1 84.25 142 ALA A O 1
ATOM 1106 N N . GLN A 1 143 ? 8.977 0.7 19.234 1 84.94 143 GLN A N 1
ATOM 1107 C CA . GLN A 1 143 ? 9.312 0.658 20.656 1 84.94 143 GLN A CA 1
ATOM 1108 C C . GLN A 1 143 ? 10.695 0.06 20.875 1 84.94 143 GLN A C 1
ATOM 1110 O O . GLN A 1 143 ? 11.461 0.548 21.719 1 84.94 143 GLN A O 1
ATOM 1115 N N . ARG A 1 144 ? 11.023 -0.879 20.156 1 83.69 144 ARG A N 1
ATOM 1116 C CA . ARG A 1 144 ? 12.328 -1.511 20.266 1 83.69 144 ARG A CA 1
ATOM 1117 C C . ARG A 1 144 ? 13.438 -0.564 19.812 1 83.69 144 ARG A C 1
ATOM 1119 O O . ARG A 1 144 ? 14.508 -0.521 20.406 1 83.69 144 ARG A O 1
ATOM 1126 N N . ALA A 1 145 ? 13.203 0.136 18.828 1 80.56 145 ALA A N 1
ATOM 1127 C CA . ALA A 1 145 ? 14.172 1.095 18.312 1 80.56 145 ALA A CA 1
ATOM 1128 C C . ALA A 1 145 ? 14.43 2.209 19.312 1 80.56 145 ALA A C 1
ATOM 1130 O O . ALA A 1 145 ? 15.57 2.668 19.469 1 80.56 145 ALA A O 1
ATOM 1131 N N . GLU A 1 146 ? 13.445 2.584 20 1 80.25 146 GLU A N 1
ATOM 1132 C CA . GLU A 1 146 ? 13.562 3.627 21.016 1 80.25 146 GLU A CA 1
ATOM 1133 C C . GLU A 1 146 ? 14.383 3.143 22.219 1 80.25 146 GLU A C 1
ATOM 1135 O O . GLU A 1 146 ? 15.195 3.891 22.766 1 80.25 146 GLU A O 1
ATOM 1140 N N . VAL A 1 147 ? 14.188 1.917 22.547 1 82.44 147 VAL A N 1
ATOM 1141 C CA . VAL A 1 147 ? 14.891 1.343 23.688 1 82.44 147 VAL A CA 1
ATOM 1142 C C . VAL A 1 147 ? 16.375 1.188 23.359 1 82.44 147 VAL A C 1
ATOM 1144 O O . VAL A 1 147 ? 17.234 1.48 24.188 1 82.44 147 VAL A O 1
ATOM 1147 N N . GLN A 1 148 ? 16.688 0.824 22.188 1 78.38 148 GLN A N 1
ATOM 1148 C CA . GLN A 1 148 ? 18.078 0.651 21.75 1 78.38 148 GLN A CA 1
ATOM 1149 C C . GLN A 1 148 ? 18.797 1.991 21.688 1 78.38 148 GLN A C 1
ATOM 1151 O O . GLN A 1 148 ? 19.969 2.088 22.062 1 78.38 148 GLN A O 1
ATOM 1156 N N . ASP A 1 149 ? 18.156 2.975 21.234 1 76.12 149 ASP A N 1
ATOM 1157 C CA . ASP A 1 149 ? 18.734 4.316 21.172 1 76.12 149 ASP A CA 1
ATOM 1158 C C . ASP A 1 149 ? 18.984 4.867 22.578 1 76.12 149 ASP A C 1
ATOM 1160 O O . ASP A 1 149 ? 19.969 5.574 22.797 1 76.12 149 ASP A O 1
ATOM 1164 N N . GLY A 1 150 ? 18.062 4.512 23.469 1 71.75 150 GLY A N 1
ATOM 1165 C CA . GLY A 1 150 ? 18.234 4.938 24.844 1 71.75 150 GLY A CA 1
ATOM 1166 C C . GLY A 1 150 ? 19.406 4.262 25.531 1 71.75 150 GLY A C 1
ATOM 1167 O O . GLY A 1 150 ? 20.109 4.891 26.328 1 71.75 150 GLY A O 1
ATOM 1168 N N . PHE A 1 151 ? 19.641 3.07 25.156 1 70.69 151 PHE A N 1
ATOM 1169 C CA . PHE A 1 151 ? 20.734 2.316 25.75 1 70.69 151 PHE A CA 1
ATOM 1170 C C . PHE A 1 151 ? 22.078 2.77 25.188 1 70.69 151 PHE A C 1
ATOM 1172 O O . PHE A 1 151 ? 23.062 2.85 25.906 1 70.69 151 PHE A O 1
ATOM 1179 N N . ASP A 1 152 ? 22.156 3.096 23.938 1 69.25 152 ASP A N 1
ATOM 1180 C CA . ASP A 1 152 ? 23.375 3.529 23.281 1 69.25 152 ASP A CA 1
ATOM 1181 C C . ASP A 1 152 ? 23.812 4.91 23.781 1 69.25 152 ASP A C 1
ATOM 1183 O O . ASP A 1 152 ? 25 5.211 23.844 1 69.25 152 ASP A O 1
ATOM 1187 N N . MET A 1 153 ? 22.953 5.688 24.203 1 62.75 153 MET A N 1
ATOM 1188 C CA . MET A 1 153 ? 23.25 7.016 24.734 1 62.75 153 MET A CA 1
ATOM 1189 C C . MET A 1 153 ? 23.828 6.918 26.141 1 62.75 153 MET A C 1
ATOM 1191 O O . MET A 1 153 ? 24.641 7.75 26.531 1 62.75 153 MET A O 1
ATOM 1195 N N . ILE A 1 154 ? 23.484 5.961 26.938 1 59.72 154 ILE A N 1
ATOM 1196 C CA . ILE A 1 154 ? 23.984 5.816 28.297 1 59.72 154 ILE A CA 1
ATOM 1197 C C . ILE A 1 154 ? 25.422 5.312 28.281 1 59.72 154 ILE A C 1
ATOM 1199 O O . ILE A 1 154 ? 26.266 5.77 29.062 1 59.72 154 ILE A O 1
ATOM 1203 N N . ASP A 1 155 ? 25.828 4.547 27.406 1 58 155 ASP A N 1
ATOM 1204 C CA . ASP A 1 155 ? 27.156 3.932 27.406 1 58 155 ASP A CA 1
ATOM 1205 C C . ASP A 1 155 ? 28.219 4.922 26.953 1 58 155 ASP A C 1
ATOM 1207 O O . ASP A 1 155 ? 29.406 4.762 27.266 1 58 155 ASP A O 1
ATOM 1211 N N . ASP A 1 156 ? 27.922 5.945 26.25 1 55.94 156 ASP A N 1
ATOM 1212 C CA . ASP A 1 156 ? 28.938 6.863 25.75 1 55.94 156 ASP A CA 1
ATOM 1213 C C . ASP A 1 156 ? 29.375 7.848 26.828 1 55.94 156 ASP A C 1
ATOM 1215 O O . ASP A 1 156 ? 30.438 8.461 26.734 1 55.94 156 ASP A O 1
ATOM 1219 N N . HIS A 1 157 ? 28.609 8.086 27.875 1 50.16 157 HIS A N 1
ATOM 1220 C CA . HIS A 1 157 ? 29 9.062 28.891 1 50.16 157 HIS A CA 1
ATOM 1221 C C . HIS A 1 157 ? 29.969 8.453 29.891 1 50.16 157 HIS A C 1
ATOM 1223 O O . HIS A 1 157 ? 30.531 9.172 30.719 1 50.16 157 HIS A O 1
ATOM 1229 N N . GLU A 1 158 ? 30.141 7.18 29.891 1 45.88 158 GLU A N 1
ATOM 1230 C CA . GLU A 1 158 ? 30.969 6.688 30.984 1 45.88 158 GLU A CA 1
ATOM 1231 C C . GLU A 1 158 ? 32.469 6.789 30.656 1 45.88 158 GLU A C 1
ATOM 1233 O O . GLU A 1 158 ? 33.312 6.516 31.5 1 45.88 158 GLU A O 1
ATOM 1238 N N . ALA A 1 159 ? 32.812 6.906 29.453 1 45.09 159 ALA A N 1
ATOM 1239 C CA . ALA A 1 159 ? 34.25 6.613 29.344 1 45.09 159 ALA A CA 1
ATOM 1240 C C . ALA A 1 159 ? 35.094 7.832 29.703 1 45.09 159 ALA A C 1
ATOM 1242 O O . ALA A 1 159 ? 36.312 7.789 29.641 1 45.09 159 ALA A O 1
ATOM 1243 N N . SER A 1 160 ? 34.469 8.992 29.641 1 44.59 160 SER A N 1
ATOM 1244 C CA . SER A 1 160 ? 35.438 10.039 29.922 1 44.59 160 SER A CA 1
ATOM 1245 C C . SER A 1 160 ? 35.75 10.133 31.406 1 44.59 160 SER A C 1
ATOM 1247 O O . SER A 1 160 ? 35.25 11.031 32.094 1 44.59 160 SER A O 1
ATOM 1249 N N . ASP A 1 161 ? 35.938 9.023 32.062 1 39.28 161 ASP A N 1
ATOM 1250 C CA . ASP A 1 161 ? 36.031 8.992 33.5 1 39.28 161 ASP A CA 1
ATOM 1251 C C . ASP A 1 161 ? 37.281 9.734 34 1 39.28 161 ASP A C 1
ATOM 1253 O O . ASP A 1 161 ? 37.625 9.664 35.188 1 39.28 161 ASP A O 1
ATOM 1257 N N . ASP A 1 162 ? 38.281 9.977 33.094 1 39.78 162 ASP A N 1
ATOM 1258 C CA . ASP A 1 162 ? 39.406 10.195 34 1 39.78 162 ASP A CA 1
ATOM 1259 C C . ASP A 1 162 ? 39.25 11.492 34.781 1 39.78 162 ASP A C 1
ATOM 1261 O O . ASP A 1 162 ? 40.156 11.898 35.5 1 39.78 162 ASP A O 1
ATOM 1265 N N . GLU A 1 163 ? 38.719 12.578 34.188 1 35.59 163 GLU A N 1
ATOM 1266 C CA . GLU A 1 163 ? 39 13.766 35 1 35.59 163 GLU A CA 1
ATOM 1267 C C . GLU A 1 163 ? 38.188 13.742 36.312 1 35.59 163 GLU A C 1
ATOM 1269 O O . GLU A 1 163 ? 36.969 13.562 36.281 1 35.59 163 GLU A O 1
ATOM 1274 N N . ARG A 1 164 ? 38.875 13.445 37.438 1 36.34 164 ARG A N 1
ATOM 1275 C CA . ARG A 1 164 ? 38.469 13.469 38.844 1 36.34 164 ARG A CA 1
ATOM 1276 C C . ARG A 1 164 ? 37.625 14.703 39.156 1 36.34 164 ARG A C 1
ATOM 1278 O O . ARG A 1 164 ? 38.125 15.82 39.188 1 36.34 164 ARG A O 1
ATOM 1285 N N . PRO A 1 165 ? 36.469 14.938 38.438 1 34.94 165 PRO A N 1
ATOM 1286 C CA . PRO A 1 165 ? 35.812 16.219 38.781 1 34.94 165 PRO A CA 1
ATOM 1287 C C . PRO A 1 165 ? 35.562 16.375 40.281 1 34.94 165 PRO A C 1
ATOM 1289 O O . PRO A 1 165 ? 35.438 15.383 41 1 34.94 165 PRO A O 1
ATOM 1292 N N . ALA A 1 166 ? 36.188 17.406 40.938 1 37.78 166 ALA A N 1
ATOM 1293 C CA . ALA A 1 166 ? 36 17.859 42.312 1 37.78 166 ALA A CA 1
ATOM 1294 C C . ALA A 1 166 ? 34.531 17.797 42.719 1 37.78 166 ALA A C 1
ATOM 1296 O O . ALA A 1 166 ? 33.656 18.172 41.938 1 37.78 166 ALA A O 1
ATOM 1297 N N . GLN A 1 167 ? 34.125 16.797 43.562 1 36.25 167 GLN A N 1
ATOM 1298 C CA . GLN A 1 167 ? 32.812 16.5 44.156 1 36.25 167 GLN A CA 1
ATOM 1299 C C . GLN A 1 167 ? 32.188 17.734 44.781 1 36.25 167 GLN A C 1
ATOM 1301 O O . GLN A 1 167 ? 32.75 18.297 45.719 1 36.25 167 GLN A O 1
ATOM 1306 N N . PRO A 1 168 ? 31.859 18.828 44 1 34.84 168 PRO A N 1
ATOM 1307 C CA . PRO A 1 168 ? 31.25 19.875 44.844 1 34.84 168 PRO A CA 1
ATOM 1308 C C . PRO A 1 168 ? 30.188 19.312 45.781 1 34.84 168 PRO A C 1
ATOM 1310 O O . PRO A 1 168 ? 29.578 18.281 45.5 1 34.84 168 PRO A O 1
ATOM 1313 N N . SER A 1 169 ? 30.375 19.406 47.125 1 34.44 169 SER A N 1
ATOM 1314 C CA . SER A 1 169 ? 29.516 19.109 48.25 1 34.44 169 SER A CA 1
ATOM 1315 C C . SER A 1 169 ? 28.109 19.656 48.031 1 34.44 169 SER A C 1
ATOM 1317 O O . SER A 1 169 ? 27.875 20.859 48.156 1 34.44 169 SER A O 1
ATOM 1319 N N . ALA A 1 170 ? 27.5 19.406 46.875 1 33.62 170 ALA A N 1
ATOM 1320 C CA . ALA A 1 170 ? 26.188 20.047 46.781 1 33.62 170 ALA A CA 1
ATOM 1321 C C . ALA A 1 170 ? 25.281 19.609 47.906 1 33.62 170 ALA A C 1
ATOM 1323 O O . ALA A 1 170 ? 25.219 18.422 48.25 1 33.62 170 ALA A O 1
ATOM 1324 N N . ARG A 1 171 ? 25.078 20.484 48.875 1 34.06 171 ARG A N 1
ATOM 1325 C CA . ARG A 1 171 ? 24.172 20.406 50.031 1 34.06 171 ARG A CA 1
ATOM 1326 C C . ARG A 1 171 ? 22.828 19.797 49.594 1 34.06 171 ARG A C 1
ATOM 1328 O O . ARG A 1 171 ? 22.375 20 48.469 1 34.06 171 ARG A O 1
ATOM 1335 N N . PRO A 1 172 ? 22.469 18.609 50.219 1 33.47 172 PRO A N 1
ATOM 1336 C CA . PRO A 1 172 ? 21.234 17.859 50.031 1 33.47 172 PRO A CA 1
ATOM 1337 C C . PRO A 1 172 ? 20 18.75 50.031 1 33.47 172 PRO A C 1
ATOM 1339 O O . PRO A 1 172 ? 19.766 19.453 51.031 1 33.47 172 PRO A O 1
ATOM 1342 N N . ALA A 1 173 ? 19.625 19.453 48.938 1 32.69 173 ALA A N 1
ATOM 1343 C CA . ALA A 1 173 ? 18.422 20.266 48.969 1 32.69 173 ALA A CA 1
ATOM 1344 C C . ALA A 1 173 ? 17.25 19.484 49.562 1 32.69 173 ALA A C 1
ATOM 1346 O O . ALA A 1 173 ? 17.172 18.25 49.406 1 32.69 173 ALA A O 1
ATOM 1347 N N . GLU A 1 174 ? 16.688 19.922 50.656 1 33.62 174 GLU A N 1
ATOM 1348 C CA . GLU A 1 174 ? 15.555 19.438 51.438 1 33.62 174 GLU A CA 1
ATOM 1349 C C . GLU A 1 174 ? 14.367 19.094 50.531 1 33.62 174 GLU A C 1
ATOM 1351 O O . GLU A 1 174 ? 14.102 19.812 49.562 1 33.62 174 GLU A O 1
ATOM 1356 N N . PRO A 1 175 ? 13.992 17.766 50.5 1 32.81 175 PRO A N 1
ATOM 1357 C CA . PRO A 1 175 ? 12.891 17.281 49.656 1 32.81 175 PRO A CA 1
ATOM 1358 C C . PRO A 1 175 ? 11.633 18.141 49.781 1 32.81 175 PRO A C 1
ATOM 1360 O O . PRO A 1 175 ? 11.258 18.547 50.875 1 32.81 175 PRO A O 1
ATOM 1363 N N . ALA A 1 176 ? 11.367 18.953 48.781 1 33.25 176 ALA A N 1
ATOM 1364 C CA . ALA A 1 176 ? 10.156 19.781 48.781 1 33.25 176 ALA A CA 1
ATOM 1365 C C . ALA A 1 176 ? 8.938 18.938 49.156 1 33.25 176 ALA A C 1
ATOM 1367 O O . ALA A 1 176 ? 8.906 17.734 48.938 1 33.25 176 ALA A O 1
ATOM 1368 N N . PRO A 1 177 ? 8.125 19.359 50.062 1 29.95 177 PRO A N 1
ATOM 1369 C CA . PRO A 1 177 ? 6.938 18.672 50.594 1 29.95 177 PRO A CA 1
ATOM 1370 C C . PRO A 1 177 ? 5.996 18.203 49.469 1 29.95 177 PRO A C 1
ATOM 1372 O O . PRO A 1 177 ? 5.902 18.859 48.438 1 29.95 177 PRO A O 1
ATOM 1375 N N . LYS A 1 178 ? 5.785 16.891 49.438 1 33.06 178 LYS A N 1
ATOM 1376 C CA . LYS A 1 178 ? 4.887 16.172 48.531 1 33.06 178 LYS A CA 1
ATOM 1377 C C . LYS A 1 178 ? 3.48 16.766 48.562 1 33.06 178 LYS A C 1
ATOM 1379 O O . LYS A 1 178 ? 2.83 16.75 49.625 1 33.06 178 LYS A O 1
ATOM 1384 N N . GLN A 1 179 ? 3.209 17.891 47.781 1 29.27 179 GLN A N 1
ATOM 1385 C CA . GLN A 1 179 ? 1.843 18.391 47.75 1 29.27 179 GLN A CA 1
ATOM 1386 C C . GLN A 1 179 ? 0.843 17.281 47.469 1 29.27 179 GLN A C 1
ATOM 1388 O O . GLN A 1 179 ? 0.957 16.547 46.5 1 29.27 179 GLN A O 1
ATOM 1393 N N . GLU A 1 180 ? 0.366 16.688 48.469 1 31.73 180 GLU A N 1
ATOM 1394 C CA . GLU A 1 180 ? -0.675 15.664 48.406 1 31.73 180 GLU A CA 1
ATOM 1395 C C . GLU A 1 180 ? -1.882 16.141 47.625 1 31.73 180 GLU A C 1
ATOM 1397 O O . GLU A 1 180 ? -2.496 17.156 47.938 1 31.73 180 GLU A O 1
ATOM 1402 N N . ARG A 1 181 ? -1.809 15.945 46.281 1 33.78 181 ARG A N 1
ATOM 1403 C CA . ARG A 1 181 ? -2.932 16.219 45.375 1 33.78 181 ARG A CA 1
ATOM 1404 C C . ARG A 1 181 ? -4.188 15.484 45.844 1 33.78 181 ARG A C 1
ATOM 1406 O O . ARG A 1 181 ? -4.184 14.258 45.969 1 33.78 181 ARG A O 1
ATOM 1413 N N . ILE A 1 182 ? -4.82 15.992 46.719 1 35.28 182 ILE A N 1
ATOM 1414 C CA . ILE A 1 182 ? -6.102 15.438 47.156 1 35.28 182 ILE A CA 1
ATOM 1415 C C . ILE A 1 182 ? -7.062 15.406 45.969 1 35.28 182 ILE A C 1
ATOM 1417 O O . ILE A 1 182 ? -7.406 16.453 45.406 1 35.28 182 ILE A O 1
ATOM 1421 N N . VAL A 1 183 ? -6.906 14.352 45.125 1 35.44 183 VAL A N 1
ATOM 1422 C CA . VAL A 1 183 ? -7.77 14.094 43.969 1 35.44 183 VAL A CA 1
ATOM 1423 C C . VAL A 1 183 ? -9.219 13.969 44.438 1 35.44 183 VAL A C 1
ATOM 1425 O O . VAL A 1 183 ? -9.539 13.117 45.281 1 35.44 183 VAL A O 1
ATOM 1428 N N . ASP A 1 184 ? -9.805 15.086 44.562 1 40.56 184 ASP A N 1
ATOM 1429 C CA . ASP A 1 184 ? -11.219 15.016 44.938 1 40.56 184 ASP A CA 1
ATOM 1430 C C . ASP A 1 184 ? -11.992 14.117 43.969 1 40.56 184 ASP A C 1
ATOM 1432 O O . ASP A 1 184 ? -11.547 13.867 42.844 1 40.56 184 ASP A O 1
ATOM 1436 N N . GLU A 1 185 ? -12.906 13.328 44.469 1 43.94 185 GLU A N 1
ATOM 1437 C CA . GLU A 1 185 ? -13.719 12.336 43.781 1 43.94 185 GLU A CA 1
ATOM 1438 C C . GLU A 1 185 ? -14.188 12.844 42.438 1 43.94 185 GLU A C 1
ATOM 1440 O O . GLU A 1 185 ? -14.305 12.078 41.469 1 43.94 185 GLU A O 1
ATOM 1445 N N . ASP A 1 186 ? -15.039 13.891 42.469 1 46.28 186 ASP A N 1
ATOM 1446 C CA . ASP A 1 186 ? -15.68 14.438 41.281 1 46.28 186 ASP A CA 1
ATOM 1447 C C . ASP A 1 186 ? -14.68 15.188 40.406 1 46.28 186 ASP A C 1
ATOM 1449 O O . ASP A 1 186 ? -13.977 16.078 40.906 1 46.28 186 ASP A O 1
ATOM 1453 N N . GLY A 1 187 ? -13.68 14.391 39.594 1 35.47 187 GLY A N 1
ATOM 1454 C CA . GLY A 1 187 ? -12.492 14.477 38.781 1 35.47 187 GLY A CA 1
ATOM 1455 C C . GLY A 1 187 ? -11.992 15.891 38.594 1 35.47 187 GLY A C 1
ATOM 1456 O O . GLY A 1 187 ? -11.117 16.141 37.75 1 35.47 187 GLY A O 1
ATOM 1457 N N . PHE A 1 188 ? -12.719 16.828 38.844 1 40.28 188 PHE A N 1
ATOM 1458 C CA . PHE A 1 188 ? -12.336 18.203 38.5 1 40.28 188 PHE A CA 1
ATOM 1459 C C . PHE A 1 188 ? -11.336 18.75 39.5 1 40.28 188 PHE A C 1
ATOM 1461 O O . PHE A 1 188 ? -11.508 18.594 40.719 1 40.28 188 PHE A O 1
ATOM 1468 N N . GLU A 1 189 ? -10.016 18.516 39.438 1 44.38 189 GLU A N 1
ATOM 1469 C CA . GLU A 1 189 ? -8.961 19 40.312 1 44.38 189 GLU A CA 1
ATOM 1470 C C . GLU A 1 189 ? -9.008 20.516 40.469 1 44.38 189 GLU A C 1
ATOM 1472 O O . GLU A 1 189 ? -8.898 21.25 39.5 1 44.38 189 GLU A O 1
ATOM 1477 N N . MET A 1 190 ? -9.891 21 41.344 1 35.91 190 MET A N 1
ATOM 1478 C CA . MET A 1 190 ? -10.031 22.438 41.594 1 35.91 190 MET A CA 1
ATOM 1479 C C . MET A 1 190 ? -8.789 23 42.281 1 35.91 190 MET A C 1
ATOM 1481 O O . MET A 1 190 ? -8.352 22.484 43.312 1 35.91 190 MET A O 1
ATOM 1485 N N . VAL A 1 191 ? -7.797 23.375 41.594 1 40.78 191 VAL A N 1
ATOM 1486 C CA . VAL A 1 191 ? -6.586 24.016 42.094 1 40.78 191 VAL A CA 1
ATOM 1487 C C . VAL A 1 191 ? -6.949 25.281 42.875 1 40.78 191 VAL A C 1
ATOM 1489 O O . VAL A 1 191 ? -7.695 26.125 42.375 1 40.78 191 VAL A O 1
ATOM 1492 N N . GLN A 1 192 ? -7.188 25.109 44.156 1 38.75 192 GLN A N 1
ATOM 1493 C CA . GLN A 1 192 ? -7.582 26.203 45.031 1 38.75 192 GLN A CA 1
ATOM 1494 C C . GLN A 1 192 ? -6.531 27.312 45.031 1 38.75 192 GLN A C 1
ATOM 1496 O O . GLN A 1 192 ? -5.332 27.031 45 1 38.75 192 GLN A O 1
ATOM 1501 N N . PRO A 1 193 ? -7.004 28.547 44.688 1 40.34 193 PRO A N 1
ATOM 1502 C CA . PRO A 1 193 ? -6.133 29.719 44.688 1 40.34 193 PRO A CA 1
ATOM 1503 C C . PRO A 1 193 ? -5.438 29.953 46.031 1 40.34 193 PRO A C 1
ATOM 1505 O O . PRO A 1 193 ? -5.988 29.609 47.094 1 40.34 193 PRO A O 1
ATOM 1508 N N . ARG A 1 194 ? -4.191 29.766 46.062 1 40.44 194 ARG A N 1
ATOM 1509 C CA . ARG A 1 194 ? -3.391 30.156 47.219 1 40.44 194 ARG A CA 1
ATOM 1510 C C . ARG A 1 194 ? -3.873 31.484 47.781 1 40.44 194 ARG A C 1
ATOM 1512 O O . ARG A 1 194 ? -3.939 32.5 47.062 1 40.44 194 ARG A O 1
ATOM 1519 N N . ARG A 1 195 ? -4.719 31.344 48.719 1 32.47 195 ARG A N 1
ATOM 1520 C CA . ARG A 1 195 ? -5.102 32.531 49.469 1 32.47 195 ARG A CA 1
ATOM 1521 C C . ARG A 1 195 ? -3.873 33.281 49.969 1 32.47 195 ARG A C 1
ATOM 1523 O O . ARG A 1 195 ? -2.967 32.719 50.562 1 32.47 195 ARG A O 1
ATOM 1530 N N . ARG A 1 196 ? -3.688 34.406 49.375 1 34.72 196 ARG A N 1
ATOM 1531 C CA . ARG A 1 196 ? -2.801 35.469 49.844 1 34.72 196 ARG A CA 1
ATOM 1532 C C . ARG A 1 196 ? -2.992 35.719 51.312 1 34.72 196 ARG A C 1
ATOM 1534 O O . ARG A 1 196 ? -4.062 36.156 51.75 1 34.72 196 ARG A O 1
ATOM 1541 N N . THR A 1 197 ? -2.611 34.625 52.125 1 27.5 197 THR A N 1
ATOM 1542 C CA . THR A 1 197 ? -2.516 35.156 53.469 1 27.5 197 THR A CA 1
ATOM 1543 C C . THR A 1 197 ? -1.326 36.094 53.594 1 27.5 197 THR A C 1
ATOM 1545 O O . THR A 1 197 ? -0.264 35.844 53 1 27.5 197 THR A O 1
ATOM 1548 N N . MET B 1 1 ? 22.625 -65.125 -32.719 1 35.97 1 MET B N 1
ATOM 1549 C CA . MET B 1 1 ? 22.938 -63.719 -32.531 1 35.97 1 MET B CA 1
ATOM 1550 C C . MET B 1 1 ? 21.672 -62.938 -32.219 1 35.97 1 MET B C 1
ATOM 1552 O O . MET B 1 1 ? 20.797 -62.781 -33.062 1 35.97 1 MET B O 1
ATOM 1556 N N . ALA B 1 2 ? 21.266 -63 -30.938 1 53 2 ALA B N 1
ATOM 1557 C CA . ALA B 1 2 ? 20 -62.438 -30.438 1 53 2 ALA B CA 1
ATOM 1558 C C . ALA B 1 2 ? 19.953 -60.938 -30.641 1 53 2 ALA B C 1
ATOM 1560 O O . ALA B 1 2 ? 20.953 -60.25 -30.391 1 53 2 ALA B O 1
ATOM 1561 N N . ALA B 1 3 ? 19.109 -60.469 -31.578 1 54.78 3 ALA B N 1
ATOM 1562 C CA . ALA B 1 3 ? 18.859 -59.062 -31.875 1 54.78 3 ALA B CA 1
ATOM 1563 C C . ALA B 1 3 ? 18.656 -58.281 -30.594 1 54.78 3 ALA B C 1
ATOM 1565 O O . ALA B 1 3 ? 18 -58.719 -29.656 1 54.78 3 ALA B O 1
ATOM 1566 N N . ALA B 1 4 ? 19.719 -57.438 -30.219 1 56.97 4 ALA B N 1
ATOM 1567 C CA . ALA B 1 4 ? 19.641 -56.531 -29.062 1 56.97 4 ALA B CA 1
ATOM 1568 C C . ALA B 1 4 ? 18.328 -55.75 -29.047 1 56.97 4 ALA B C 1
ATOM 1570 O O . ALA B 1 4 ? 17.797 -55.406 -30.109 1 56.97 4 ALA B O 1
ATOM 1571 N N . PRO B 1 5 ? 17.484 -55.906 -27.984 1 60.25 5 PRO B N 1
ATOM 1572 C CA . PRO B 1 5 ? 16.234 -55.125 -27.984 1 60.25 5 PRO B CA 1
ATOM 1573 C C . PRO B 1 5 ? 16.453 -53.656 -28.297 1 60.25 5 PRO B C 1
ATOM 1575 O O . PRO B 1 5 ? 17.547 -53.125 -28.094 1 60.25 5 PRO B O 1
ATOM 1578 N N . PRO B 1 6 ? 15.672 -53.031 -29.234 1 58.38 6 PRO B N 1
ATOM 1579 C CA . PRO B 1 6 ? 15.828 -51.594 -29.547 1 58.38 6 PRO B CA 1
ATOM 1580 C C . PRO B 1 6 ? 15.93 -50.719 -28.297 1 58.38 6 PRO B C 1
ATOM 1582 O O . PRO B 1 6 ? 15.461 -51.125 -27.219 1 58.38 6 PRO B O 1
ATOM 1585 N N . PRO B 1 7 ? 16.969 -49.781 -28.25 1 54.28 7 PRO B N 1
ATOM 1586 C CA . PRO B 1 7 ? 17.062 -48.875 -27.109 1 54.28 7 PRO B CA 1
ATOM 1587 C C . PRO B 1 7 ? 15.711 -48.312 -26.672 1 54.28 7 PRO B C 1
ATOM 1589 O O . PRO B 1 7 ? 14.805 -48.188 -27.516 1 54.28 7 PRO B O 1
ATOM 1592 N N . ALA B 1 8 ? 15.359 -48.531 -25.406 1 51.88 8 ALA B N 1
ATOM 1593 C CA . ALA B 1 8 ? 14.148 -47.938 -24.844 1 51.88 8 ALA B CA 1
ATOM 1594 C C . ALA B 1 8 ? 13.938 -46.5 -25.344 1 51.88 8 ALA B C 1
ATOM 1596 O O . ALA B 1 8 ? 14.906 -45.781 -25.594 1 51.88 8 ALA B O 1
ATOM 1597 N N . ALA B 1 9 ? 12.922 -46.25 -26.109 1 47.72 9 ALA B N 1
ATOM 1598 C CA . ALA B 1 9 ? 12.508 -44.875 -26.484 1 47.72 9 ALA B CA 1
ATOM 1599 C C . ALA B 1 9 ? 12.75 -43.906 -25.359 1 47.72 9 ALA B C 1
ATOM 1601 O O . ALA B 1 9 ? 12.422 -44.188 -24.203 1 47.72 9 ALA B O 1
ATOM 1602 N N . VAL B 1 10 ? 13.898 -43.25 -25.328 1 46.19 10 VAL B N 1
ATOM 1603 C CA . VAL B 1 10 ? 14.008 -42.094 -24.469 1 46.19 10 VAL B CA 1
ATOM 1604 C C . VAL B 1 10 ? 12.664 -41.375 -24.422 1 46.19 10 VAL B C 1
ATOM 1606 O O . VAL B 1 10 ? 12.141 -40.938 -25.438 1 46.19 10 VAL B O 1
ATOM 1609 N N . HIS B 1 11 ? 11.672 -41.875 -23.672 1 45.81 11 HIS B N 1
ATOM 1610 C CA . HIS B 1 11 ? 10.578 -40.938 -23.406 1 45.81 11 HIS B CA 1
ATOM 1611 C C . HIS B 1 11 ? 11.07 -39.5 -23.297 1 45.81 11 HIS B C 1
ATOM 1613 O O . HIS B 1 11 ? 11.93 -39.219 -22.469 1 45.81 11 HIS B O 1
ATOM 1619 N N . ASP B 1 12 ? 11.359 -38.875 -24.359 1 42.88 12 ASP B N 1
ATOM 1620 C CA . ASP B 1 12 ? 11.445 -37.406 -24.297 1 42.88 12 ASP B CA 1
ATOM 1621 C C . ASP B 1 12 ? 10.484 -36.844 -23.266 1 42.88 12 ASP B C 1
ATOM 1623 O O . ASP B 1 12 ? 9.273 -36.75 -23.5 1 42.88 12 ASP B O 1
ATOM 1627 N N . ALA B 1 13 ? 10.461 -37.406 -22.047 1 43.25 13 ALA B N 1
ATOM 1628 C CA . ALA B 1 13 ? 9.789 -36.625 -21 1 43.25 13 ALA B CA 1
ATOM 1629 C C . ALA B 1 13 ? 9.953 -35.125 -21.234 1 43.25 13 ALA B C 1
ATOM 1631 O O . ALA B 1 13 ? 10.992 -34.562 -20.906 1 43.25 13 ALA B O 1
ATOM 1632 N N . HIS B 1 14 ? 9.703 -34.656 -22.422 1 45.81 14 HIS B N 1
ATOM 1633 C CA . HIS B 1 14 ? 9.539 -33.188 -22.5 1 45.81 14 HIS B CA 1
ATOM 1634 C C . HIS B 1 14 ? 8.992 -32.625 -21.188 1 45.81 14 HIS B C 1
ATOM 1636 O O . HIS B 1 14 ? 7.898 -33 -20.766 1 45.81 14 HIS B O 1
ATOM 1642 N N . GLU B 1 15 ? 9.711 -32.625 -20.188 1 46.22 15 GLU B N 1
ATOM 1643 C CA . GLU B 1 15 ? 9.305 -31.844 -19.031 1 46.22 15 GLU B CA 1
ATOM 1644 C C . GLU B 1 15 ? 8.375 -30.703 -19.422 1 46.22 15 GLU B C 1
ATOM 1646 O O . GLU B 1 15 ? 8.766 -29.797 -20.156 1 46.22 15 GLU B O 1
ATOM 1651 N N . ALA B 1 16 ? 7.234 -30.906 -20.016 1 48.41 16 ALA B N 1
ATOM 1652 C CA . ALA B 1 16 ? 6.191 -29.953 -20.375 1 48.41 16 ALA B CA 1
ATOM 1653 C C . ALA B 1 16 ? 6.332 -28.641 -19.594 1 48.41 16 ALA B C 1
ATOM 1655 O O . ALA B 1 16 ? 6.457 -28.672 -18.359 1 48.41 16 ALA B O 1
ATOM 1656 N N . VAL B 1 17 ? 7.223 -27.719 -19.906 1 56.16 17 VAL B N 1
ATOM 1657 C CA . VAL B 1 17 ? 7.324 -26.375 -19.344 1 56.16 17 VAL B CA 1
ATOM 1658 C C . VAL B 1 17 ? 5.934 -25.844 -19 1 56.16 17 VAL B C 1
ATOM 1660 O O . VAL B 1 17 ? 5.074 -25.734 -19.875 1 56.16 17 VAL B O 1
ATOM 1663 N N . ASP B 1 18 ? 5.328 -26.203 -17.891 1 71.5 18 ASP B N 1
ATOM 1664 C CA . ASP B 1 18 ? 4.008 -25.812 -17.406 1 71.5 18 ASP B CA 1
ATOM 1665 C C . ASP B 1 18 ? 3.738 -24.344 -17.672 1 71.5 18 ASP B C 1
ATOM 1667 O O . ASP B 1 18 ? 4.492 -23.469 -17.219 1 71.5 18 ASP B O 1
ATOM 1671 N N . THR B 1 19 ? 3.283 -23.953 -18.859 1 86.88 19 THR B N 1
ATOM 1672 C CA . THR B 1 19 ? 2.861 -22.609 -19.234 1 86.88 19 THR B CA 1
ATOM 1673 C C . THR B 1 19 ? 2.096 -21.938 -18.078 1 86.88 19 THR B C 1
ATOM 1675 O O . THR B 1 19 ? 1.188 -22.547 -17.516 1 86.88 19 THR B O 1
ATOM 1678 N N . PRO B 1 20 ? 2.639 -20.781 -17.688 1 91.12 20 PRO B N 1
ATOM 1679 C CA . PRO B 1 20 ? 1.946 -20.109 -16.594 1 91.12 20 PRO B CA 1
ATOM 1680 C C . PRO B 1 20 ? 0.466 -19.875 -16.891 1 91.12 20 PRO B C 1
ATOM 1682 O O . PRO B 1 20 ? 0.094 -19.60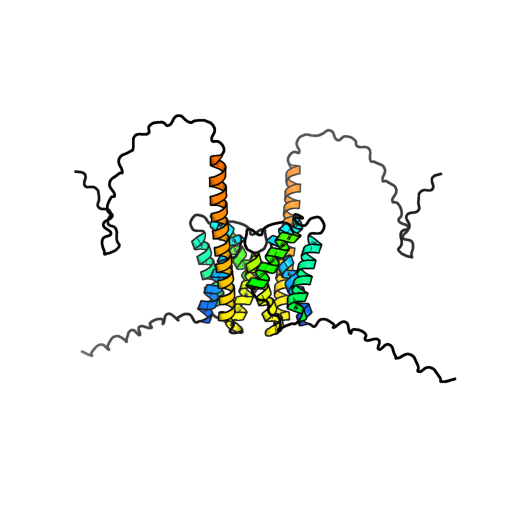9 -18.047 1 91.12 20 PRO B O 1
ATOM 1685 N N . THR B 1 21 ? -0.327 -20 -15.914 1 93.62 21 THR B N 1
ATOM 1686 C CA . THR B 1 21 ? -1.752 -19.719 -16.031 1 93.62 21 THR B CA 1
ATOM 1687 C C . THR B 1 21 ? -1.99 -18.203 -16.141 1 93.62 21 THR B C 1
ATOM 1689 O O . THR B 1 21 ? -1.076 -17.406 -15.914 1 93.62 21 THR B O 1
ATOM 1692 N N . LYS B 1 22 ? -3.199 -17.844 -16.5 1 95.38 22 LYS B N 1
ATOM 1693 C CA . LYS B 1 22 ? -3.578 -16.438 -16.547 1 95.38 22 LYS B CA 1
ATOM 1694 C C . LYS B 1 22 ? -3.395 -15.773 -15.18 1 95.38 22 LYS B C 1
ATOM 1696 O O . LYS B 1 22 ? -2.9 -14.648 -15.094 1 95.38 22 LYS B O 1
ATOM 1701 N N . GLU B 1 23 ? -3.818 -16.469 -14.125 1 95.5 23 GLU B N 1
ATOM 1702 C CA . GLU B 1 23 ? -3.725 -15.953 -12.766 1 95.5 23 GLU B CA 1
ATOM 1703 C C . GLU B 1 23 ? -2.27 -15.742 -12.352 1 95.5 23 GLU B C 1
ATOM 1705 O O . GLU B 1 23 ? -1.944 -14.758 -11.688 1 95.5 23 GLU B O 1
ATOM 1710 N N . GLN B 1 24 ? -1.427 -16.656 -12.734 1 95.69 24 GLN B N 1
ATOM 1711 C CA . GLN B 1 24 ? -0.005 -16.547 -12.43 1 95.69 24 GLN B CA 1
ATOM 1712 C C . GLN B 1 24 ? 0.604 -15.32 -13.109 1 95.69 24 GLN B C 1
ATOM 1714 O O . GLN B 1 24 ? 1.405 -14.602 -12.508 1 95.69 24 GLN B O 1
ATOM 1719 N N . LEU B 1 25 ? 0.212 -15.125 -14.32 1 96.88 25 LEU B N 1
ATOM 1720 C CA . LEU B 1 25 ? 0.701 -13.969 -15.062 1 96.88 25 LEU B CA 1
ATOM 1721 C C . LEU B 1 25 ? 0.164 -12.672 -14.469 1 96.88 25 LEU B C 1
ATOM 1723 O O . LEU B 1 25 ? 0.895 -11.688 -14.359 1 96.88 25 LEU B O 1
ATOM 1727 N N . GLN B 1 26 ? -1.081 -12.656 -14.047 1 97.56 26 GLN B N 1
ATOM 1728 C CA . GLN B 1 26 ? -1.69 -11.492 -13.414 1 97.56 26 GLN B CA 1
ATOM 1729 C C . GLN B 1 26 ? -1.006 -11.164 -12.094 1 97.56 26 GLN B C 1
ATOM 1731 O O . GLN B 1 26 ? -0.763 -9.992 -11.789 1 97.56 26 GLN B O 1
ATOM 1736 N N . PHE B 1 27 ? -0.742 -12.211 -11.344 1 97.94 27 PHE B N 1
ATOM 1737 C CA . PHE B 1 27 ? -0.075 -11.992 -10.062 1 97.94 27 PHE B CA 1
ATOM 1738 C C . PHE B 1 27 ? 1.33 -11.445 -10.273 1 97.94 27 PHE B C 1
ATOM 1740 O O . PHE B 1 27 ? 1.72 -10.469 -9.633 1 97.94 27 PHE B O 1
ATOM 1747 N N . ALA B 1 28 ? 2.078 -11.984 -11.195 1 98 28 ALA B N 1
ATOM 1748 C CA . ALA B 1 28 ? 3.438 -11.539 -11.484 1 98 28 ALA B CA 1
ATOM 1749 C C . ALA B 1 28 ? 3.451 -10.07 -11.914 1 98 28 ALA B C 1
ATOM 1751 O O . ALA B 1 28 ? 4.258 -9.281 -11.422 1 98 28 ALA B O 1
ATOM 1752 N N . ARG B 1 29 ? 2.58 -9.711 -12.82 1 98.44 29 ARG B N 1
ATOM 1753 C CA . ARG B 1 29 ? 2.502 -8.328 -13.273 1 98.44 29 ARG B CA 1
ATOM 1754 C C . ARG B 1 29 ? 2.084 -7.398 -12.141 1 98.44 29 ARG B C 1
ATOM 1756 O O . ARG B 1 29 ? 2.596 -6.285 -12.023 1 98.44 29 ARG B O 1
ATOM 1763 N N . SER B 1 30 ? 1.188 -7.84 -11.328 1 98.62 30 SER B N 1
ATOM 1764 C CA . SER B 1 30 ? 0.725 -7.031 -10.203 1 98.62 30 SER B CA 1
ATOM 1765 C C . SER B 1 30 ? 1.854 -6.758 -9.219 1 98.62 30 SER B C 1
ATOM 1767 O O . SER B 1 30 ? 2.068 -5.613 -8.812 1 98.62 30 SER B O 1
ATOM 1769 N N . VAL B 1 31 ? 2.578 -7.809 -8.875 1 98.75 31 VAL B N 1
ATOM 1770 C CA . VAL B 1 31 ? 3.672 -7.66 -7.918 1 98.75 31 VAL B CA 1
ATOM 1771 C C . VAL B 1 31 ? 4.785 -6.812 -8.531 1 98.75 31 VAL B C 1
ATOM 1773 O O . VAL B 1 31 ? 5.402 -5.996 -7.848 1 98.75 31 VAL B O 1
ATOM 1776 N N . TYR B 1 32 ? 5.035 -7.027 -9.812 1 98.75 32 TYR B N 1
ATOM 1777 C CA . TYR B 1 32 ? 5.992 -6.18 -10.516 1 98.75 32 TYR B CA 1
ATOM 1778 C C . TYR B 1 32 ? 5.645 -4.707 -10.352 1 98.75 32 TYR B C 1
ATOM 1780 O O . TYR B 1 32 ? 6.5 -3.9 -9.969 1 98.75 32 TYR B O 1
ATOM 1788 N N . ILE B 1 33 ? 4.398 -4.312 -10.617 1 98.75 33 ILE B N 1
ATOM 1789 C CA . ILE B 1 33 ? 3.965 -2.92 -10.555 1 98.75 33 ILE B CA 1
ATOM 1790 C C . ILE B 1 33 ? 4.047 -2.414 -9.117 1 98.75 33 ILE B C 1
ATOM 1792 O O . ILE B 1 33 ? 4.508 -1.296 -8.875 1 98.75 33 ILE B O 1
ATOM 1796 N N . LEU B 1 34 ? 3.613 -3.207 -8.141 1 98.69 34 LEU B N 1
ATOM 1797 C CA . LEU B 1 34 ? 3.678 -2.818 -6.734 1 98.69 34 LEU B CA 1
ATOM 1798 C C . LEU B 1 34 ? 5.113 -2.512 -6.32 1 98.69 34 LEU B C 1
ATOM 1800 O O . LEU B 1 34 ? 5.371 -1.512 -5.645 1 98.69 34 LEU B O 1
ATOM 1804 N N . LEU B 1 35 ? 6.098 -3.318 -6.77 1 98.69 35 LEU B N 1
ATOM 1805 C CA . LEU B 1 35 ? 7.496 -3.107 -6.418 1 98.69 35 LEU B CA 1
ATOM 1806 C C . LEU B 1 35 ? 8.055 -1.874 -7.121 1 98.69 35 LEU B C 1
ATOM 1808 O O . LEU B 1 35 ? 8.906 -1.175 -6.574 1 98.69 35 LEU B O 1
ATOM 1812 N N . GLN B 1 36 ? 7.539 -1.608 -8.32 1 97.81 36 GLN B N 1
ATOM 1813 C CA . GLN B 1 36 ? 7.934 -0.4 -9.031 1 97.81 36 GLN B CA 1
ATOM 1814 C C . GLN B 1 36 ? 7.418 0.851 -8.328 1 97.81 36 GLN B C 1
ATOM 1816 O O . GLN B 1 36 ? 8.07 1.898 -8.352 1 97.81 36 GLN B O 1
ATOM 1821 N N . LEU B 1 37 ? 6.309 0.712 -7.668 1 97.62 37 LEU B N 1
ATOM 1822 C CA . LEU B 1 37 ? 5.629 1.868 -7.094 1 97.62 37 LEU B CA 1
ATOM 1823 C C . LEU B 1 37 ? 6.02 2.051 -5.629 1 97.62 37 LEU B C 1
ATOM 1825 O O . LEU B 1 37 ? 5.758 3.102 -5.039 1 97.62 37 LEU B O 1
ATOM 1829 N N . TRP B 1 38 ? 6.586 1.048 -4.992 1 98.19 38 TRP B N 1
ATOM 1830 C CA . TRP B 1 38 ? 6.969 1.083 -3.586 1 98.19 38 TRP B CA 1
ATOM 1831 C C . TRP B 1 38 ? 8.078 2.104 -3.348 1 98.19 38 TRP B C 1
ATOM 1833 O O . TRP B 1 38 ? 9.227 1.884 -3.736 1 98.19 38 TRP B O 1
ATOM 1843 N N . PRO B 1 39 ? 7.824 3.26 -2.678 1 97.12 39 PRO B N 1
ATOM 1844 C CA . PRO B 1 39 ? 8.781 4.367 -2.588 1 97.12 39 PRO B CA 1
ATOM 1845 C C . PRO B 1 39 ? 10.117 3.943 -1.979 1 97.12 39 PRO B C 1
ATOM 1847 O O . PRO B 1 39 ? 11.18 4.32 -2.484 1 97.12 39 PRO B O 1
ATOM 1850 N N . ALA B 1 40 ? 10.07 3.168 -0.962 1 97.06 40 ALA B N 1
ATOM 1851 C CA . ALA B 1 40 ? 11.305 2.785 -0.279 1 97.06 40 ALA B CA 1
ATOM 1852 C C . ALA B 1 40 ? 12.211 1.969 -1.196 1 97.06 40 ALA B C 1
ATOM 1854 O O . ALA B 1 40 ? 13.414 2.225 -1.281 1 97.06 40 ALA B O 1
ATOM 1855 N N . LEU B 1 41 ? 11.641 1.052 -1.899 1 98 41 LEU B N 1
ATOM 1856 C CA . LEU B 1 41 ? 12.445 0.237 -2.805 1 98 41 LEU B CA 1
ATOM 1857 C C . LEU B 1 41 ? 12.906 1.053 -4.012 1 98 41 LEU B C 1
ATOM 1859 O O . LEU B 1 41 ? 14.023 0.877 -4.496 1 98 41 LEU B O 1
ATOM 1863 N N . ARG B 1 42 ? 12.016 1.907 -4.523 1 96.56 42 ARG B N 1
ATOM 1864 C CA . ARG B 1 42 ? 12.398 2.795 -5.617 1 96.56 42 ARG B CA 1
ATOM 1865 C C . ARG B 1 42 ? 13.617 3.631 -5.246 1 96.56 42 ARG B C 1
ATOM 1867 O O . ARG B 1 42 ? 14.547 3.779 -6.043 1 96.56 42 ARG B O 1
ATOM 1874 N N . GLN B 1 43 ? 13.555 4.129 -4.043 1 96.44 43 GLN B N 1
ATOM 1875 C CA . GLN B 1 43 ? 14.68 4.934 -3.57 1 96.44 43 GLN B CA 1
ATOM 1876 C C . GLN B 1 43 ? 15.953 4.094 -3.479 1 96.44 43 GLN B C 1
ATOM 1878 O O . GLN B 1 43 ? 17.016 4.535 -3.898 1 96.44 43 GLN B O 1
ATOM 1883 N N . ALA B 1 44 ? 15.852 2.9 -2.891 1 97.56 44 ALA B N 1
ATOM 1884 C CA . ALA B 1 44 ? 17 2.01 -2.748 1 97.56 44 ALA B CA 1
ATOM 1885 C C . ALA B 1 44 ? 17.625 1.704 -4.102 1 97.56 44 ALA B C 1
ATOM 1887 O O . ALA B 1 44 ? 18.859 1.695 -4.238 1 97.56 44 ALA B O 1
ATOM 1888 N N . VAL B 1 45 ? 16.828 1.499 -5.105 1 97.94 45 VAL B N 1
ATOM 1889 C CA . VAL B 1 45 ? 17.297 1.169 -6.441 1 97.94 45 VAL B CA 1
ATOM 1890 C C . VAL B 1 45 ? 17.922 2.402 -7.086 1 97.94 45 VAL B C 1
ATOM 1892 O O . VAL B 1 45 ? 19 2.322 -7.672 1 97.94 45 VAL B O 1
ATOM 1895 N N . GLN B 1 46 ? 17.25 3.557 -6.965 1 95.88 46 GLN B N 1
ATOM 1896 C CA . GLN B 1 46 ? 17.734 4.805 -7.555 1 95.88 46 GLN B CA 1
ATOM 1897 C C . GLN B 1 46 ? 19.078 5.211 -6.957 1 95.88 46 GLN B C 1
ATOM 1899 O O . GLN B 1 46 ? 19.953 5.691 -7.672 1 95.88 46 GLN B O 1
ATOM 1904 N N . GLU B 1 47 ? 19.281 5.008 -5.637 1 96.06 47 GLU B N 1
ATOM 1905 C CA . GLU B 1 47 ? 20.5 5.367 -4.93 1 96.06 47 GLU B CA 1
ATOM 1906 C C . GLU B 1 47 ? 21.531 4.246 -5.012 1 96.06 47 GLU B C 1
ATOM 1908 O O . GLU B 1 47 ? 22.641 4.367 -4.469 1 96.06 47 GLU B O 1
ATOM 1913 N N . GLN B 1 48 ? 21.188 3.189 -5.602 1 97.5 48 GLN B N 1
ATOM 1914 C CA . GLN B 1 48 ? 22.062 2.045 -5.828 1 97.5 48 GLN B CA 1
ATOM 1915 C C . GLN B 1 48 ? 22.594 1.493 -4.508 1 97.5 48 GLN B C 1
ATOM 1917 O O . GLN B 1 48 ? 23.797 1.208 -4.387 1 97.5 48 GLN B O 1
ATOM 1922 N N . TRP B 1 49 ? 21.672 1.414 -3.533 1 97.31 49 TRP B N 1
ATOM 1923 C CA . TRP B 1 49 ? 22.062 0.856 -2.242 1 97.31 49 TRP B CA 1
ATOM 1924 C C . TRP B 1 49 ? 22.453 -0.612 -2.377 1 97.31 49 TRP B C 1
ATOM 1926 O O . TRP B 1 49 ? 23.156 -1.153 -1.526 1 97.31 49 TRP B O 1
ATOM 1936 N N . GLY B 1 50 ? 21.969 -1.294 -3.367 1 97.25 50 GLY B N 1
ATOM 1937 C CA . GLY B 1 50 ? 22.344 -2.668 -3.676 1 97.25 50 GLY B CA 1
ATOM 1938 C C . GLY B 1 50 ? 23.516 -2.771 -4.633 1 97.25 50 GLY B C 1
ATOM 1939 O O . GLY B 1 50 ? 23.719 -3.816 -5.246 1 97.25 50 GLY B O 1
ATOM 1940 N N . GLY B 1 51 ? 24.172 -1.67 -4.871 1 97.5 51 GLY B N 1
ATOM 1941 C CA . GLY B 1 51 ? 25.25 -1.667 -5.848 1 97.5 51 GLY B CA 1
ATOM 1942 C C . GLY B 1 51 ? 24.75 -1.52 -7.277 1 97.5 51 GLY B C 1
ATOM 1943 O O . GLY B 1 51 ? 23.609 -1.133 -7.508 1 97.5 51 GLY B O 1
ATOM 1944 N N . GLU B 1 52 ? 25.562 -1.867 -8.25 1 97 52 GLU B N 1
ATOM 1945 C CA . GLU B 1 52 ? 25.297 -1.675 -9.672 1 97 52 GLU B CA 1
ATOM 1946 C C . GLU B 1 52 ? 24.156 -2.58 -10.141 1 97 52 GLU B C 1
ATOM 1948 O O . GLU B 1 52 ? 23.547 -2.318 -11.18 1 97 52 GLU B O 1
ATOM 1953 N N . PHE B 1 53 ? 23.766 -3.568 -9.344 1 97.56 53 PHE B N 1
ATOM 1954 C CA . PHE B 1 53 ? 22.75 -4.527 -9.758 1 97.56 53 PHE B CA 1
ATOM 1955 C C . PHE B 1 53 ? 21.453 -4.293 -9 1 97.56 53 PHE B C 1
ATOM 1957 O O . PHE B 1 53 ? 20.656 -5.215 -8.82 1 97.56 53 PHE B O 1
ATOM 1964 N N . SER B 1 54 ? 21.219 -3.104 -8.523 1 98.31 54 SER B N 1
ATOM 1965 C CA . SER B 1 54 ? 20.047 -2.771 -7.723 1 98.31 54 SER B CA 1
ATOM 1966 C C . SER B 1 54 ? 18.766 -3.086 -8.477 1 98.31 54 SER B C 1
ATOM 1968 O O . SER B 1 54 ? 17.828 -3.641 -7.902 1 98.31 54 SER B O 1
ATOM 1970 N N . GLU B 1 55 ? 18.688 -2.789 -9.75 1 98.19 55 GLU B N 1
ATOM 1971 C CA . GLU B 1 55 ? 17.516 -3.094 -10.555 1 98.19 55 GLU B CA 1
ATOM 1972 C C . GLU B 1 55 ? 17.312 -4.602 -10.672 1 98.19 55 GLU B C 1
ATOM 1974 O O . GLU B 1 55 ? 16.172 -5.086 -10.57 1 98.19 55 GLU B O 1
ATOM 1979 N N . GLU B 1 56 ? 18.359 -5.301 -10.867 1 98.56 56 GLU B N 1
ATOM 1980 C CA . GLU B 1 56 ? 18.297 -6.754 -10.969 1 98.56 56 GLU B CA 1
ATOM 1981 C C . GLU B 1 56 ? 17.844 -7.375 -9.648 1 98.56 56 GLU B C 1
ATOM 1983 O O . GLU B 1 56 ? 17.125 -8.375 -9.633 1 98.56 56 GLU B O 1
ATOM 1988 N N . LYS B 1 57 ? 18.312 -6.812 -8.633 1 98.62 57 LYS B N 1
ATOM 1989 C CA . LYS B 1 57 ? 17.953 -7.316 -7.312 1 98.62 57 LYS B CA 1
ATOM 1990 C C . LYS B 1 57 ? 16.453 -7.133 -7.055 1 98.62 57 LYS B C 1
ATOM 1992 O O . LYS B 1 57 ? 15.82 -7.973 -6.41 1 98.62 57 LYS B O 1
ATOM 1997 N N . ARG B 1 58 ? 15.867 -6.008 -7.5 1 98.62 58 ARG B N 1
ATOM 1998 C CA . ARG B 1 58 ? 14.414 -5.848 -7.434 1 98.62 58 ARG B CA 1
ATOM 1999 C C . ARG B 1 58 ? 13.711 -6.926 -8.25 1 98.62 58 ARG B C 1
ATOM 2001 O O . ARG B 1 58 ? 12.703 -7.492 -7.805 1 98.62 58 ARG B O 1
ATOM 2008 N N . ALA B 1 59 ? 14.25 -7.242 -9.422 1 98.56 59 ALA B N 1
ATOM 2009 C CA . ALA B 1 59 ? 13.672 -8.266 -10.281 1 98.56 59 ALA B CA 1
ATOM 2010 C C . ALA B 1 59 ? 13.742 -9.641 -9.625 1 98.56 59 ALA B C 1
ATOM 2012 O O . ALA B 1 59 ? 12.828 -10.453 -9.773 1 98.56 59 ALA B O 1
ATOM 2013 N N . PHE B 1 60 ? 14.805 -9.867 -8.914 1 98.62 60 PHE B N 1
ATOM 2014 C CA . PHE B 1 60 ? 14.953 -11.141 -8.219 1 98.62 60 PHE B CA 1
ATOM 2015 C C . PHE B 1 60 ? 13.922 -11.281 -7.109 1 98.62 60 PHE B C 1
ATOM 2017 O O . PHE B 1 60 ? 13.391 -12.367 -6.879 1 98.62 60 PHE B O 1
ATOM 2024 N N . LEU B 1 61 ? 13.672 -10.188 -6.434 1 98.75 61 LEU B N 1
ATOM 2025 C CA . LEU B 1 61 ? 12.633 -10.219 -5.418 1 98.75 61 LEU B CA 1
ATOM 2026 C C . LEU B 1 61 ? 11.281 -10.586 -6.031 1 98.75 61 LEU B C 1
ATOM 2028 O O . LEU B 1 61 ? 10.547 -11.398 -5.473 1 98.75 61 LEU B O 1
ATOM 2032 N N . LEU B 1 62 ? 11 -10.039 -7.172 1 98.62 62 LEU B N 1
ATOM 2033 C CA . LEU B 1 62 ? 9.781 -10.383 -7.898 1 98.62 62 LEU B CA 1
ATOM 2034 C C . LEU B 1 62 ? 9.727 -11.875 -8.195 1 98.62 62 LEU B C 1
ATOM 2036 O O . LEU B 1 62 ? 8.711 -12.531 -7.926 1 98.62 62 LEU B O 1
ATOM 2040 N N . SER B 1 63 ? 10.836 -12.391 -8.719 1 98 63 SER B N 1
ATOM 2041 C CA . SER B 1 63 ? 10.891 -13.805 -9.062 1 98 63 SER B CA 1
ATOM 2042 C C . SER B 1 63 ? 10.68 -14.688 -7.836 1 98 63 SER B C 1
ATOM 2044 O O . SER B 1 63 ? 9.945 -15.68 -7.895 1 98 63 SER B O 1
ATOM 2046 N N . HIS B 1 64 ? 11.281 -14.273 -6.801 1 97.5 64 HIS B N 1
ATOM 2047 C CA . HIS B 1 64 ? 11.156 -15.016 -5.555 1 97.5 64 HIS B CA 1
ATOM 2048 C C . HIS B 1 64 ? 9.711 -15.031 -5.062 1 97.5 64 HIS B C 1
ATOM 2050 O O . HIS B 1 64 ? 9.195 -16.078 -4.676 1 97.5 64 HIS B O 1
ATOM 2056 N N . LEU B 1 65 ? 9.031 -13.906 -5.047 1 97.69 65 LEU B N 1
ATOM 2057 C CA . LEU B 1 65 ? 7.648 -13.797 -4.605 1 97.69 65 LEU B CA 1
ATOM 2058 C C . LEU B 1 65 ? 6.723 -14.586 -5.52 1 97.69 65 LEU B C 1
ATOM 2060 O O . LEU B 1 65 ? 5.777 -15.227 -5.051 1 97.69 65 LEU B O 1
ATOM 2064 N N . CYS B 1 66 ? 6.988 -14.625 -6.797 1 96.69 66 CYS B N 1
ATOM 2065 C CA . CYS B 1 66 ? 6.18 -15.383 -7.746 1 96.69 66 CYS B CA 1
ATOM 2066 C C . CYS B 1 66 ? 6.355 -16.875 -7.535 1 96.69 66 CYS B C 1
ATOM 2068 O O . CYS B 1 66 ? 5.379 -17.641 -7.574 1 96.69 66 CYS B O 1
ATOM 2070 N N . ASP B 1 67 ? 7.566 -17.281 -7.262 1 95.25 67 ASP B N 1
ATOM 2071 C CA . ASP B 1 67 ? 7.84 -18.688 -7.008 1 95.25 67 ASP B CA 1
ATOM 2072 C C . ASP B 1 67 ? 7.156 -19.156 -5.73 1 95.25 67 ASP B C 1
ATOM 2074 O O . ASP B 1 67 ? 6.613 -20.266 -5.68 1 95.25 67 ASP B O 1
ATOM 2078 N N . GLU B 1 68 ? 7.176 -18.328 -4.758 1 94.19 68 GLU B N 1
ATOM 2079 C CA . GLU B 1 68 ? 6.664 -18.719 -3.447 1 94.19 68 GLU B CA 1
ATOM 2080 C C . GLU B 1 68 ? 5.137 -18.672 -3.414 1 94.19 68 GLU B C 1
ATOM 2082 O O . GLU B 1 68 ? 4.5 -19.516 -2.787 1 94.19 68 GLU B O 1
ATOM 2087 N N . TYR B 1 69 ? 4.566 -17.688 -4.129 1 94.81 69 TYR B N 1
ATOM 2088 C CA . TYR B 1 69 ? 3.154 -17.453 -3.854 1 94.81 69 TYR B CA 1
ATOM 2089 C C . TYR B 1 69 ? 2.338 -17.469 -5.141 1 94.81 69 TYR B C 1
ATOM 2091 O O . TYR B 1 69 ? 1.105 -17.453 -5.102 1 94.81 69 TYR B O 1
ATOM 2099 N N . GLY B 1 70 ? 2.949 -17.453 -6.254 1 90.25 70 GLY B N 1
ATOM 2100 C CA . GLY B 1 70 ? 2.264 -17.453 -7.539 1 90.25 70 GLY B CA 1
ATOM 2101 C C . GLY B 1 70 ? 2.059 -18.844 -8.094 1 90.25 70 GLY B C 1
ATOM 2102 O O . GLY B 1 70 ? 0.973 -19.172 -8.586 1 90.25 70 GLY B O 1
ATOM 2103 N N . ASN B 1 71 ? 3.029 -19.672 -8.031 1 81.5 71 ASN B N 1
ATOM 2104 C CA . ASN B 1 71 ? 3.08 -20.938 -8.742 1 81.5 71 ASN B CA 1
ATOM 2105 C C . ASN B 1 71 ? 2.027 -21.922 -8.219 1 81.5 71 ASN B C 1
ATOM 2107 O O . ASN B 1 71 ? 1.45 -22.688 -8.992 1 81.5 71 ASN B O 1
ATOM 2111 N N . HIS B 1 72 ? 1.655 -21.812 -7.012 1 77.19 72 HIS B N 1
ATOM 2112 C CA . HIS B 1 72 ? 0.72 -22.797 -6.488 1 77.19 72 HIS B CA 1
ATOM 2113 C C . HIS B 1 72 ? -0.666 -22.188 -6.289 1 77.19 72 HIS B C 1
ATOM 2115 O O . HIS B 1 72 ? -1.55 -22.828 -5.715 1 77.19 72 HIS B O 1
ATOM 2121 N N . GLY B 1 73 ? -0.81 -21.062 -6.73 1 76.31 73 GLY B N 1
ATOM 2122 C CA . GLY B 1 73 ? -2.119 -20.422 -6.801 1 76.31 73 GLY B CA 1
ATOM 2123 C C . GLY B 1 73 ? -2.756 -20.219 -5.438 1 76.31 73 GLY B C 1
ATOM 2124 O O . GLY B 1 73 ? -2.119 -19.688 -4.527 1 76.31 73 GLY B O 1
ATOM 2125 N N . ALA B 1 74 ? -3.984 -20.578 -5.332 1 71.44 74 ALA B N 1
ATOM 2126 C CA . ALA B 1 74 ? -4.816 -20.312 -4.16 1 71.44 74 ALA B CA 1
ATOM 2127 C C . ALA B 1 74 ? -4.328 -21.125 -2.957 1 71.44 74 ALA B C 1
ATOM 2129 O O . ALA B 1 74 ? -4.555 -20.734 -1.809 1 71.44 74 ALA B O 1
ATOM 2130 N N . ARG B 1 75 ? -3.537 -22.094 -3.184 1 79.69 75 ARG B N 1
ATOM 2131 C CA . ARG B 1 75 ? -3.113 -23 -2.113 1 79.69 75 ARG B CA 1
ATOM 2132 C C . ARG B 1 75 ? -1.987 -22.375 -1.293 1 79.69 75 ARG B C 1
ATOM 2134 O O . ARG B 1 75 ? -1.693 -22.828 -0.187 1 79.69 75 ARG B O 1
ATOM 2141 N N . THR B 1 76 ? -1.452 -21.312 -1.801 1 85.44 76 THR B N 1
ATOM 2142 C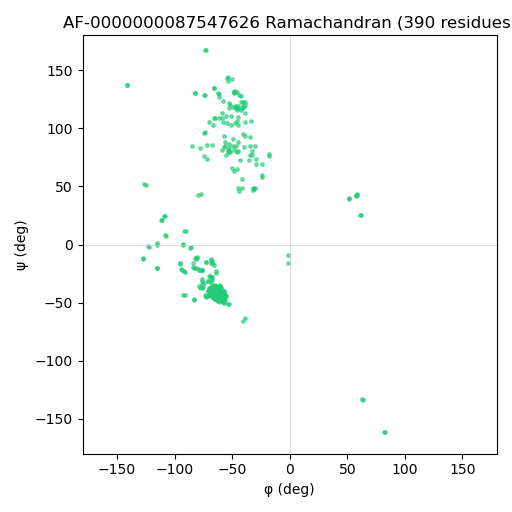 CA . THR B 1 76 ? -0.303 -20.719 -1.131 1 85.44 76 THR B CA 1
ATOM 2143 C C . THR B 1 76 ? -0.564 -19.25 -0.824 1 85.44 76 THR B C 1
ATOM 2145 O O . THR B 1 76 ? 0.285 -18.391 -1.084 1 85.44 76 THR B O 1
ATOM 2148 N N . ARG B 1 77 ? -1.672 -19 -0.209 1 90 77 ARG B N 1
ATOM 2149 C CA . ARG B 1 77 ? -1.889 -17.609 0.202 1 90 77 ARG B CA 1
ATOM 2150 C C . ARG B 1 77 ? -0.821 -17.156 1.191 1 90 77 ARG B C 1
ATOM 2152 O O . ARG B 1 77 ? -0.55 -17.844 2.178 1 90 77 ARG B O 1
ATOM 2159 N N . PRO B 1 78 ? -0.24 -16.047 0.905 1 94.69 78 PRO B N 1
ATOM 2160 C CA . PRO B 1 78 ? 0.817 -15.609 1.815 1 94.69 78 PRO B CA 1
ATOM 2161 C C . PRO B 1 78 ? 0.293 -15.273 3.209 1 94.69 78 PRO B C 1
ATOM 2163 O O . PRO B 1 78 ? -0.78 -14.68 3.342 1 94.69 78 PRO B O 1
ATOM 2166 N N . ASP B 1 79 ? 1.055 -15.797 4.203 1 94.75 79 ASP B N 1
ATOM 2167 C CA . ASP B 1 79 ? 0.88 -15.273 5.555 1 94.75 79 ASP B CA 1
ATOM 2168 C C . ASP B 1 79 ? 1.488 -13.875 5.684 1 94.75 79 ASP B C 1
ATOM 2170 O O . ASP B 1 79 ? 2.652 -13.664 5.336 1 94.75 79 ASP B O 1
ATOM 2174 N N . LEU B 1 80 ? 0.749 -12.953 6.176 1 96.38 80 LEU B N 1
ATOM 2175 C CA . LEU B 1 80 ? 1.154 -11.555 6.203 1 96.38 80 LEU B CA 1
ATOM 2176 C C . LEU B 1 80 ? 2.471 -11.383 6.953 1 96.38 80 LEU B C 1
ATOM 2178 O O . LEU B 1 80 ? 3.387 -10.719 6.465 1 96.38 80 LEU B O 1
ATOM 2182 N N . ASP B 1 81 ? 2.623 -11.938 8.164 1 95.38 81 ASP B N 1
ATOM 2183 C CA . ASP B 1 81 ? 3.83 -11.797 8.977 1 95.38 81 ASP B CA 1
ATOM 2184 C C . ASP B 1 81 ? 5.035 -12.414 8.273 1 95.38 81 ASP B C 1
ATOM 2186 O O . ASP B 1 81 ? 6.117 -11.82 8.25 1 95.38 81 ASP B O 1
ATOM 2190 N N . ASP B 1 82 ? 4.844 -13.555 7.68 1 96.44 82 ASP B N 1
ATOM 2191 C CA . ASP B 1 82 ? 5.926 -14.242 6.984 1 96.44 82 ASP B CA 1
ATOM 2192 C C . ASP B 1 82 ? 6.391 -13.438 5.77 1 96.44 82 ASP B C 1
ATOM 2194 O O . ASP B 1 82 ? 7.594 -13.305 5.531 1 96.44 82 ASP B O 1
ATOM 2198 N N . LEU B 1 83 ? 5.395 -12.977 5.031 1 97.81 83 LEU B N 1
ATOM 2199 C CA . LEU B 1 83 ? 5.727 -12.195 3.846 1 97.81 83 LEU B CA 1
ATOM 2200 C C . LEU B 1 83 ? 6.438 -10.906 4.23 1 97.81 83 LEU B C 1
ATOM 2202 O O . LEU B 1 83 ? 7.395 -10.492 3.562 1 97.81 83 LEU B O 1
ATOM 2206 N N . THR B 1 84 ? 5.965 -10.227 5.285 1 98.06 84 THR B N 1
ATOM 2207 C CA . THR B 1 84 ? 6.625 -9.016 5.77 1 98.06 84 THR B CA 1
ATOM 2208 C C . THR B 1 84 ? 8.086 -9.297 6.109 1 98.06 84 THR B C 1
ATOM 2210 O O . THR B 1 84 ? 8.977 -8.57 5.676 1 98.06 84 THR B O 1
ATOM 2213 N N . GLU B 1 85 ? 8.336 -10.328 6.816 1 96.81 85 GLU B N 1
ATOM 2214 C CA . GLU B 1 85 ? 9.688 -10.703 7.215 1 96.81 85 GLU B CA 1
ATOM 2215 C C . GLU B 1 85 ? 10.547 -11.039 5.996 1 96.81 85 GLU B C 1
ATOM 2217 O O . GLU B 1 85 ? 11.719 -10.664 5.941 1 96.81 85 GLU B O 1
ATOM 2222 N N . LEU B 1 86 ? 10.008 -11.742 5.07 1 97.75 86 LEU B N 1
ATOM 2223 C CA . LEU B 1 86 ? 10.711 -12.086 3.838 1 97.75 86 LEU B CA 1
ATOM 2224 C C . LEU B 1 86 ? 11.172 -10.836 3.102 1 97.75 86 LEU B C 1
ATOM 2226 O O . LEU B 1 86 ? 12.336 -10.727 2.715 1 97.75 86 LEU B O 1
ATOM 2230 N N . ILE B 1 87 ? 10.227 -9.906 2.951 1 98.38 87 ILE B N 1
ATOM 2231 C CA . ILE B 1 87 ? 10.516 -8.672 2.223 1 98.38 87 ILE B CA 1
ATOM 2232 C C . ILE B 1 87 ? 11.57 -7.863 2.979 1 98.38 87 ILE B C 1
ATOM 2234 O O . ILE B 1 87 ? 12.547 -7.402 2.389 1 98.38 87 ILE B O 1
ATOM 2238 N N . GLU B 1 88 ? 11.391 -7.719 4.27 1 97.31 88 GLU B N 1
ATOM 2239 C CA . GLU B 1 88 ? 12.336 -6.961 5.086 1 97.31 88 GLU B CA 1
ATOM 2240 C C . GLU B 1 88 ? 13.734 -7.582 5.031 1 97.31 88 GLU B C 1
ATOM 2242 O O . GLU B 1 88 ? 14.727 -6.871 4.867 1 97.31 88 GLU B O 1
ATOM 2247 N N . SER B 1 89 ? 13.82 -8.906 5.203 1 97.31 89 SER B N 1
ATOM 2248 C CA . SER B 1 89 ? 15.094 -9.617 5.199 1 97.31 89 SER B CA 1
ATOM 2249 C C . SER B 1 89 ? 15.797 -9.484 3.85 1 97.31 89 SER B C 1
ATOM 2251 O O . SER B 1 89 ? 17 -9.258 3.791 1 97.31 89 SER B O 1
ATOM 2253 N N . TYR B 1 90 ? 15.023 -9.633 2.816 1 98.12 90 TYR B N 1
ATOM 2254 C CA . TYR B 1 90 ? 15.609 -9.523 1.482 1 98.12 90 TYR B CA 1
ATOM 2255 C C . TYR B 1 90 ? 16.188 -8.133 1.254 1 98.12 90 TYR B C 1
ATOM 2257 O O . TYR B 1 90 ? 17.312 -8 0.77 1 98.12 90 TYR B O 1
ATOM 2265 N N . VAL B 1 91 ? 15.406 -7.062 1.561 1 97.81 91 VAL B N 1
ATOM 2266 C CA . VAL B 1 91 ? 15.867 -5.695 1.34 1 97.81 91 VAL B CA 1
ATOM 2267 C C . VAL B 1 91 ? 17.125 -5.43 2.176 1 97.81 91 VAL B C 1
ATOM 2269 O O . VAL B 1 91 ? 18.078 -4.828 1.69 1 97.81 91 VAL B O 1
ATOM 2272 N N . MET B 1 92 ? 17.094 -5.875 3.402 1 96.88 92 MET B N 1
ATOM 2273 C CA . MET B 1 92 ? 18.25 -5.684 4.277 1 96.88 92 MET B CA 1
ATOM 2274 C C . MET B 1 92 ? 19.469 -6.379 3.705 1 96.88 92 MET B C 1
ATOM 2276 O O . MET B 1 92 ? 20.562 -5.797 3.676 1 96.88 92 MET B O 1
ATOM 2280 N N . GLU B 1 93 ? 19.344 -7.516 3.283 1 97.69 93 GLU B N 1
ATOM 2281 C CA . GLU B 1 93 ? 20.469 -8.328 2.814 1 97.69 93 GLU B CA 1
ATOM 2282 C C . GLU B 1 93 ? 20.969 -7.836 1.463 1 97.69 93 GLU B C 1
ATOM 2284 O O . GLU B 1 93 ? 22.188 -7.703 1.262 1 97.69 93 GLU B O 1
ATOM 2289 N N . GLU B 1 94 ? 20.062 -7.523 0.549 1 98.06 94 GLU B N 1
ATOM 2290 C CA . GLU B 1 94 ? 20.453 -7.246 -0.833 1 98.06 94 GLU B CA 1
ATOM 2291 C C . GLU B 1 94 ? 20.719 -5.762 -1.042 1 98.06 94 GLU B C 1
ATOM 2293 O O . GLU B 1 94 ? 21.5 -5.387 -1.92 1 98.06 94 GLU B O 1
ATOM 2298 N N . PHE B 1 95 ? 20.188 -4.918 -0.258 1 97.31 95 PHE B N 1
ATOM 2299 C CA . PHE B 1 95 ? 20.359 -3.48 -0.438 1 97.31 95 PHE B CA 1
ATOM 2300 C C . PHE B 1 95 ? 21.125 -2.877 0.74 1 97.31 95 PHE B C 1
ATOM 2302 O O . PHE B 1 95 ? 21.375 -1.674 0.763 1 97.31 95 PHE B O 1
ATOM 2309 N N . ASP B 1 96 ? 21.469 -3.725 1.667 1 91.44 96 ASP B N 1
ATOM 2310 C CA . ASP B 1 96 ? 22.266 -3.338 2.822 1 91.44 96 ASP B CA 1
ATOM 2311 C C . ASP B 1 96 ? 21.672 -2.113 3.518 1 91.44 96 ASP B C 1
ATOM 2313 O O . ASP B 1 96 ? 22.391 -1.163 3.832 1 91.44 96 ASP B O 1
ATOM 2317 N N . CYS B 1 97 ? 20.359 -2.027 3.641 1 88.12 97 CYS B N 1
ATOM 2318 C CA . CYS B 1 97 ? 19.688 -0.905 4.289 1 88.12 97 CYS B CA 1
ATOM 2319 C C . CYS B 1 97 ? 18.5 -1.378 5.102 1 88.12 97 CYS B C 1
ATOM 2321 O O . CYS B 1 97 ? 17.844 -2.355 4.734 1 88.12 97 CYS B O 1
ATOM 2323 N N . GLU B 1 98 ? 18.359 -0.835 6.273 1 88.69 98 GLU B N 1
ATOM 2324 C CA . GLU B 1 98 ? 17.172 -1.093 7.086 1 88.69 98 GLU B CA 1
ATOM 2325 C C . GLU B 1 98 ? 16 -0.195 6.668 1 88.69 98 GLU B C 1
ATOM 2327 O O . GLU B 1 98 ? 16.188 1 6.426 1 88.69 98 GLU B O 1
ATOM 2332 N N . LEU B 1 99 ? 14.859 -0.789 6.457 1 91.25 99 LEU B N 1
ATOM 2333 C CA . LEU B 1 99 ? 13.648 -0.022 6.188 1 91.25 99 LEU B CA 1
ATOM 2334 C C . LEU B 1 99 ? 13.125 0.643 7.457 1 91.25 99 LEU B C 1
ATOM 2336 O O . LEU B 1 99 ? 12.398 0.021 8.234 1 91.25 99 LEU B O 1
ATOM 2340 N N . GLU B 1 100 ? 13.453 1.854 7.637 1 86.38 100 GLU B N 1
ATOM 2341 C CA . GLU B 1 100 ? 13.141 2.576 8.867 1 86.38 100 GLU B CA 1
ATOM 2342 C C . GLU B 1 100 ? 11.664 2.98 8.906 1 86.38 100 GLU B C 1
ATOM 2344 O O . GLU B 1 100 ? 11.094 3.133 9.984 1 86.38 100 GLU B O 1
ATOM 2349 N N . ASP B 1 101 ? 11.055 3.053 7.801 1 91.25 101 ASP B N 1
ATOM 2350 C CA . ASP B 1 101 ? 9.703 3.592 7.758 1 91.25 101 ASP B CA 1
ATOM 2351 C C . ASP B 1 101 ? 8.664 2.477 7.883 1 91.25 101 ASP B C 1
ATOM 2353 O O . ASP B 1 101 ? 7.461 2.732 7.809 1 91.25 101 ASP B O 1
ATOM 2357 N N . ASP B 1 102 ? 9 1.237 8.016 1 92.12 102 ASP B N 1
ATOM 2358 C CA . ASP B 1 102 ? 8.172 0.055 8.234 1 92.12 102 ASP B CA 1
ATOM 2359 C C . ASP B 1 102 ? 7.199 -0.155 7.078 1 92.12 102 ASP B C 1
ATOM 2361 O O . ASP B 1 102 ? 6.141 -0.759 7.254 1 92.12 102 ASP B O 1
ATOM 2365 N N . SER B 1 103 ? 7.5 0.326 5.902 1 95.62 103 SER B N 1
ATOM 2366 C CA . SER B 1 103 ? 6.617 0.27 4.742 1 95.62 103 SER B CA 1
ATOM 2367 C C . SER B 1 103 ? 6.523 -1.147 4.184 1 95.62 103 SER B C 1
ATOM 2369 O O . SER B 1 103 ? 5.633 -1.451 3.391 1 95.62 103 SER B O 1
ATOM 2371 N N . ALA B 1 104 ? 7.461 -2.043 4.59 1 97.62 104 ALA B N 1
ATOM 2372 C CA . ALA B 1 104 ? 7.422 -3.418 4.102 1 97.62 104 ALA B CA 1
ATOM 2373 C C . ALA B 1 104 ? 6.121 -4.109 4.5 1 97.62 104 ALA B C 1
ATOM 2375 O O . ALA B 1 104 ? 5.562 -4.891 3.727 1 97.62 104 ALA B O 1
ATOM 2376 N N . ALA B 1 105 ? 5.684 -3.852 5.691 1 97.19 105 ALA B N 1
ATOM 2377 C CA . ALA B 1 105 ? 4.461 -4.488 6.176 1 97.19 105 ALA B CA 1
ATOM 2378 C C . ALA B 1 105 ? 3.248 -4.031 5.371 1 97.19 105 ALA B C 1
ATOM 2380 O O . ALA B 1 105 ? 2.375 -4.84 5.043 1 97.19 105 ALA B O 1
ATOM 2381 N N . LEU B 1 106 ? 3.141 -2.742 5.094 1 97.19 106 LEU B N 1
ATOM 2382 C CA . LEU B 1 106 ? 2.076 -2.215 4.25 1 97.19 106 LEU B CA 1
ATOM 2383 C C . LEU B 1 106 ? 2.115 -2.85 2.863 1 97.19 106 LEU B C 1
ATOM 2385 O O . LEU B 1 106 ? 1.075 -3.225 2.318 1 97.19 106 LEU B O 1
ATOM 2389 N N . MET B 1 107 ? 3.273 -2.955 2.307 1 98.12 107 MET B N 1
ATOM 2390 C CA . MET B 1 107 ? 3.459 -3.58 1 1 98.12 107 MET B CA 1
ATOM 2391 C C . MET B 1 107 ? 3.027 -5.043 1.031 1 98.12 107 MET B C 1
ATOM 2393 O O . MET B 1 107 ? 2.33 -5.508 0.128 1 98.12 107 MET B O 1
ATOM 2397 N N . ALA B 1 108 ? 3.449 -5.785 2.066 1 98.38 108 ALA B N 1
ATOM 2398 C CA . ALA B 1 108 ? 3.055 -7.184 2.227 1 98.38 108 ALA B CA 1
ATOM 2399 C C . ALA B 1 108 ? 1.535 -7.324 2.262 1 98.38 108 ALA B C 1
ATOM 2401 O O . ALA B 1 108 ? 0.973 -8.219 1.633 1 98.38 108 ALA B O 1
ATOM 2402 N N . GLY B 1 109 ? 0.888 -6.441 3.002 1 97.25 109 GLY B N 1
ATOM 2403 C CA . GLY B 1 109 ? -0.566 -6.453 3.041 1 97.25 109 GLY B CA 1
ATOM 2404 C C . GLY B 1 109 ? -1.201 -6.238 1.682 1 97.25 109 GLY B C 1
ATOM 2405 O O . GLY B 1 109 ? -2.191 -6.891 1.343 1 97.25 109 GLY B O 1
ATOM 2406 N N . HIS B 1 110 ? -0.659 -5.277 0.928 1 98.25 110 HIS B N 1
ATOM 2407 C CA . HIS B 1 110 ? -1.145 -5.027 -0.425 1 98.25 110 HIS B CA 1
ATOM 2408 C C . HIS B 1 110 ? -1.004 -6.27 -1.298 1 98.25 110 HIS B C 1
ATOM 2410 O O . HIS B 1 110 ? -1.935 -6.637 -2.018 1 98.25 110 HIS B O 1
ATOM 2416 N N . ILE B 1 111 ? 0.118 -6.918 -1.229 1 98.25 111 ILE B N 1
ATOM 2417 C CA . ILE B 1 111 ? 0.383 -8.117 -2.02 1 98.25 111 ILE B CA 1
ATOM 2418 C C . ILE B 1 111 ? -0.573 -9.234 -1.602 1 98.25 111 ILE B C 1
ATOM 2420 O O . ILE B 1 111 ? -1.084 -9.969 -2.449 1 98.25 111 ILE B O 1
ATOM 2424 N N . CYS B 1 112 ? -0.848 -9.375 -0.319 1 96.94 112 CYS B N 1
ATOM 2425 C CA . CYS B 1 112 ? -1.802 -10.375 0.159 1 96.94 112 CYS B CA 1
ATOM 2426 C C . CYS B 1 112 ? -3.18 -10.148 -0.454 1 96.94 112 CYS B C 1
ATOM 2428 O O . CYS B 1 112 ? -3.83 -11.094 -0.897 1 96.94 112 CYS B O 1
ATOM 2430 N N . LEU B 1 113 ? -3.621 -8.898 -0.507 1 96.56 113 LEU B N 1
ATOM 2431 C CA . LEU B 1 113 ? -4.93 -8.586 -1.068 1 96.56 113 LEU B CA 1
ATOM 2432 C C . LEU B 1 113 ? -4.969 -8.875 -2.562 1 96.56 113 LEU B C 1
ATOM 2434 O O . LEU B 1 113 ? -5.953 -9.422 -3.068 1 96.56 113 LEU B O 1
ATOM 2438 N N . VAL B 1 114 ? -3.9 -8.531 -3.213 1 97.25 114 VAL B N 1
ATOM 2439 C CA . VAL B 1 114 ? -3.793 -8.781 -4.645 1 97.25 114 VAL B CA 1
ATOM 2440 C C . VAL B 1 114 ? -3.832 -10.281 -4.914 1 97.25 114 VAL B C 1
ATOM 2442 O O . VAL B 1 114 ? -4.535 -10.742 -5.816 1 97.25 114 VAL B O 1
ATOM 2445 N N . HIS B 1 115 ? -3.072 -11.023 -4.129 1 97 115 HIS B N 1
ATOM 2446 C CA . HIS B 1 115 ? -3.061 -12.477 -4.27 1 97 115 HIS B CA 1
ATOM 2447 C C . HIS B 1 115 ? -4.465 -13.055 -4.113 1 97 115 HIS B C 1
ATOM 2449 O O . HIS B 1 115 ? -4.914 -13.828 -4.957 1 97 115 HIS B O 1
ATOM 2455 N N . THR B 1 116 ? -5.121 -12.672 -3.082 1 94.44 116 THR B N 1
ATOM 2456 C CA . THR B 1 116 ? -6.469 -13.156 -2.807 1 94.44 116 THR B CA 1
ATOM 2457 C C . THR B 1 116 ? -7.418 -12.781 -3.941 1 94.44 116 THR B C 1
ATOM 2459 O O . THR B 1 116 ? -8.195 -13.617 -4.406 1 94.44 116 THR B O 1
ATOM 2462 N N . GLY B 1 117 ? -7.371 -11.547 -4.395 1 94.25 117 GLY B N 1
ATOM 2463 C CA . GLY B 1 117 ? -8.234 -11.094 -5.473 1 94.25 117 GLY B CA 1
ATOM 2464 C C . GLY B 1 117 ? -8.031 -11.859 -6.766 1 94.25 117 GLY B C 1
ATOM 2465 O O . GLY B 1 117 ? -8.992 -12.141 -7.488 1 94.25 117 GLY B O 1
ATOM 2466 N N . ILE B 1 118 ? -6.832 -12.219 -6.996 1 96.25 118 ILE B N 1
ATOM 2467 C CA . ILE B 1 118 ? -6.508 -12.859 -8.266 1 96.25 118 ILE B CA 1
ATOM 2468 C C . ILE B 1 118 ? -6.828 -14.352 -8.188 1 96.25 118 ILE B C 1
ATOM 2470 O O . ILE B 1 118 ? -7.508 -14.891 -9.062 1 96.25 118 ILE B O 1
ATOM 2474 N N . PHE B 1 119 ? -6.41 -15.031 -7.129 1 94.81 119 PHE B N 1
ATOM 2475 C CA . PHE B 1 119 ? -6.449 -16.484 -7.113 1 94.81 119 PHE B CA 1
ATOM 2476 C C . PHE B 1 119 ? -7.742 -16.984 -6.48 1 94.81 119 PHE B C 1
ATOM 2478 O O . PHE B 1 119 ? -8.18 -18.109 -6.762 1 94.81 119 PHE B O 1
ATOM 2485 N N . LEU B 1 120 ? -8.391 -16.156 -5.68 1 90.44 120 LEU B N 1
ATOM 2486 C CA . LEU B 1 120 ? -9.539 -16.672 -4.949 1 90.44 120 LEU B CA 1
ATOM 2487 C C . LEU B 1 120 ? -10.828 -15.984 -5.402 1 90.44 120 LEU B C 1
ATOM 2489 O O . LEU B 1 120 ? -11.922 -16.531 -5.219 1 90.44 120 LEU B O 1
ATOM 2493 N N . GLU B 1 121 ? -10.742 -14.781 -6.039 1 90.5 121 GLU B N 1
ATOM 2494 C CA . GLU B 1 121 ? -11.961 -14.023 -6.309 1 90.5 121 GLU B CA 1
ATOM 2495 C C . GLU B 1 121 ? -12.109 -13.734 -7.797 1 90.5 121 GLU B C 1
ATOM 2497 O O . GLU B 1 121 ? -13.094 -13.117 -8.219 1 90.5 121 GLU B O 1
ATOM 2502 N N . ASP B 1 122 ? -11.188 -14.141 -8.625 1 92 122 ASP B N 1
ATOM 2503 C CA . ASP B 1 122 ? -11.211 -13.945 -10.07 1 92 122 ASP B CA 1
ATOM 2504 C C . ASP B 1 122 ? -11.305 -12.461 -10.422 1 92 122 ASP B C 1
ATOM 2506 O O . ASP B 1 122 ? -12.109 -12.07 -11.273 1 92 122 ASP B O 1
ATOM 2510 N N . LYS B 1 123 ? -10.57 -11.609 -9.742 1 94.06 123 LYS B N 1
ATOM 2511 C CA . LYS B 1 123 ? -10.586 -10.172 -9.977 1 94.06 123 LYS B CA 1
ATOM 2512 C C . LYS B 1 123 ? -9.273 -9.695 -10.586 1 94.06 123 LYS B C 1
ATOM 2514 O O . LYS B 1 123 ? -8.93 -8.516 -10.484 1 94.06 123 LYS B O 1
ATOM 2519 N N . GLY B 1 124 ? -8.555 -10.531 -11.164 1 96.44 124 GLY B N 1
ATOM 2520 C CA . GLY B 1 124 ? -7.246 -10.227 -11.719 1 96.44 124 GLY B CA 1
ATOM 2521 C C . GLY B 1 124 ? -7.273 -9.102 -12.734 1 96.44 124 GLY B C 1
ATOM 2522 O O . GLY B 1 124 ? -6.414 -8.219 -12.711 1 96.44 124 GLY B O 1
ATOM 2523 N N . ASP B 1 125 ? -8.281 -9.086 -13.594 1 97.44 125 ASP B N 1
ATOM 2524 C CA . ASP B 1 125 ? -8.375 -8.07 -14.633 1 97.44 125 ASP B CA 1
ATOM 2525 C C . ASP B 1 125 ? -8.578 -6.68 -14.023 1 97.44 125 ASP B C 1
ATOM 2527 O O . ASP B 1 125 ? -7.926 -5.715 -14.43 1 97.44 125 ASP B O 1
ATOM 2531 N N . THR B 1 126 ? -9.43 -6.59 -13.031 1 95.56 126 THR B N 1
ATOM 2532 C CA . THR B 1 126 ? -9.711 -5.316 -12.383 1 95.56 126 THR B CA 1
ATOM 2533 C C . THR B 1 126 ? -8.492 -4.816 -11.617 1 95.56 126 THR B C 1
ATOM 2535 O O . THR B 1 126 ? -8.133 -3.643 -11.711 1 95.56 126 THR B O 1
ATOM 2538 N N . ILE B 1 127 ? -7.84 -5.707 -10.875 1 97 127 ILE B N 1
ATOM 2539 C CA . ILE B 1 127 ? -6.656 -5.375 -10.094 1 97 127 ILE B CA 1
ATOM 2540 C C . ILE B 1 127 ? -5.551 -4.867 -11.016 1 97 127 ILE B C 1
ATOM 2542 O O . ILE B 1 127 ? -4.938 -3.828 -10.742 1 97 127 ILE B O 1
ATOM 2546 N N . LEU B 1 128 ? -5.363 -5.504 -12.102 1 97.88 128 LEU B N 1
ATOM 2547 C CA . LEU B 1 128 ? -4.309 -5.129 -13.031 1 97.88 128 LEU B CA 1
ATOM 2548 C C . LEU B 1 128 ? -4.609 -3.783 -13.688 1 97.88 128 LEU B C 1
ATOM 2550 O O . LEU B 1 128 ? -3.713 -2.957 -13.859 1 97.88 128 LEU B O 1
ATOM 2554 N N . ALA B 1 129 ? -5.82 -3.604 -14.078 1 97.25 129 ALA B N 1
ATOM 2555 C CA . ALA B 1 129 ? -6.203 -2.33 -14.68 1 97.25 129 ALA B CA 1
ATOM 2556 C C . ALA B 1 129 ? -5.906 -1.167 -13.734 1 97.25 129 ALA B C 1
ATOM 2558 O O . ALA B 1 129 ? -5.371 -0.139 -14.164 1 97.25 129 ALA B O 1
ATOM 2559 N N . GLU B 1 130 ? -6.195 -1.359 -12.492 1 96.44 130 GLU B N 1
ATOM 2560 C CA . GLU B 1 130 ? -5.977 -0.306 -11.508 1 96.44 130 GLU B CA 1
ATOM 2561 C C . GLU B 1 130 ? -4.488 -0.077 -11.266 1 96.44 130 GLU B C 1
ATOM 2563 O O . GLU B 1 130 ? -4.031 1.067 -11.195 1 96.44 130 GLU B O 1
ATOM 2568 N N . LEU B 1 131 ? -3.76 -1.149 -11.156 1 97.88 131 LEU B N 1
ATOM 2569 C CA . LEU B 1 131 ? -2.324 -1.032 -10.93 1 97.88 131 LEU B CA 1
ATOM 2570 C C . LEU B 1 131 ? -1.633 -0.402 -12.133 1 97.88 131 LEU B C 1
ATOM 2572 O O . LEU B 1 131 ? -0.735 0.428 -11.977 1 97.88 131 LEU B O 1
ATOM 2576 N N . GLU B 1 132 ? -2.078 -0.751 -13.305 1 97.5 132 GLU B N 1
ATOM 2577 C CA . GLU B 1 132 ? -1.504 -0.174 -14.523 1 97.5 132 GLU B CA 1
ATOM 2578 C C . GLU B 1 132 ? -1.84 1.31 -14.641 1 97.5 132 GLU B C 1
ATOM 2580 O O . GLU B 1 132 ? -1.005 2.109 -15.07 1 97.5 132 GLU B O 1
ATOM 2585 N N . SER B 1 133 ? -3.01 1.627 -14.266 1 95.94 133 SER B N 1
ATOM 2586 C CA . SER B 1 133 ? -3.377 3.039 -14.227 1 95.94 133 SER B CA 1
ATOM 2587 C C . SER B 1 133 ? -2.496 3.809 -13.242 1 95.94 133 SER B C 1
ATOM 2589 O O . SER B 1 133 ? -2.055 4.922 -13.539 1 95.94 133 SER B O 1
ATOM 2591 N N . THR B 1 134 ? -2.25 3.217 -12.109 1 96.31 134 THR B N 1
ATOM 2592 C CA . THR B 1 134 ? -1.398 3.83 -11.094 1 96.31 134 THR B CA 1
ATOM 2593 C C . THR B 1 134 ? 0.015 4.039 -11.633 1 96.31 134 THR B C 1
ATOM 2595 O O . THR B 1 134 ? 0.601 5.109 -11.453 1 96.31 134 THR B O 1
ATOM 2598 N N . LEU B 1 135 ? 0.512 3.037 -12.273 1 96.56 135 LEU B N 1
ATOM 2599 C CA . LEU B 1 135 ? 1.856 3.1 -12.836 1 96.56 135 LEU B CA 1
ATOM 2600 C C . LEU B 1 135 ? 1.954 4.199 -13.891 1 96.56 135 LEU B C 1
ATOM 2602 O O . LEU B 1 135 ? 2.922 4.965 -13.906 1 96.56 135 LEU B O 1
ATOM 2606 N N . SER B 1 136 ? 0.971 4.27 -14.734 1 95.12 136 SER B N 1
ATOM 2607 C CA . SER B 1 136 ? 0.937 5.273 -15.789 1 95.12 136 SER B CA 1
ATOM 2608 C C . SER B 1 136 ? 0.866 6.684 -15.203 1 95.12 136 SER B C 1
ATOM 2610 O O . SER B 1 136 ? 1.549 7.594 -15.68 1 95.12 136 SER B O 1
ATOM 2612 N N . ARG B 1 137 ? 0.093 6.84 -14.203 1 92.69 137 ARG B N 1
ATOM 2613 C CA . ARG B 1 137 ? -0.069 8.133 -13.547 1 92.69 137 ARG B CA 1
ATOM 2614 C C . ARG B 1 137 ? 1.244 8.602 -12.922 1 92.69 137 ARG B C 1
ATOM 2616 O O . ARG B 1 137 ? 1.609 9.773 -13.039 1 92.69 137 ARG B O 1
ATOM 2623 N N . THR B 1 138 ? 1.834 7.703 -12.25 1 91.12 138 THR B N 1
ATOM 2624 C CA . THR B 1 138 ? 3.09 8.023 -11.578 1 91.12 138 THR B CA 1
ATOM 2625 C C . THR B 1 138 ? 4.172 8.367 -12.594 1 91.12 138 THR B C 1
ATOM 2627 O O . THR B 1 138 ? 4.969 9.281 -12.367 1 91.12 138 THR B O 1
ATOM 2630 N N . GLY B 1 139 ? 4.203 7.652 -13.688 1 89.69 139 GLY B N 1
ATOM 2631 C CA . GLY B 1 139 ? 5.141 7.945 -14.758 1 89.69 139 GLY B CA 1
ATOM 2632 C C . GLY B 1 139 ? 4.918 9.305 -15.398 1 89.69 139 GLY B C 1
ATOM 2633 O O . GLY B 1 139 ? 5.871 10.031 -15.672 1 89.69 139 GLY B O 1
ATOM 2634 N N . ALA B 1 140 ? 3.711 9.633 -15.617 1 86.69 140 ALA B N 1
ATOM 2635 C CA . ALA B 1 140 ? 3.361 10.922 -16.219 1 86.69 140 ALA B CA 1
ATOM 2636 C C . ALA B 1 140 ? 3.748 12.078 -15.297 1 86.69 140 ALA B C 1
ATOM 2638 O O . ALA B 1 140 ? 4.25 13.102 -15.758 1 86.69 140 ALA B O 1
ATOM 2639 N N . LYS B 1 141 ? 3.557 11.945 -14.109 1 86.44 141 LYS B N 1
ATOM 2640 C CA . LYS B 1 141 ? 3.906 12.977 -13.133 1 86.44 141 LYS B CA 1
ATOM 2641 C C . LYS B 1 141 ? 5.414 13.195 -13.086 1 86.44 141 LYS B C 1
ATOM 2643 O O . LYS B 1 141 ? 5.879 14.336 -13 1 86.44 141 LYS B O 1
ATOM 2648 N N . ALA B 1 142 ? 6.094 12.094 -13.07 1 84.12 142 ALA B N 1
ATOM 2649 C CA . ALA B 1 142 ? 7.555 12.172 -13.047 1 84.12 142 ALA B CA 1
ATOM 2650 C C . ALA B 1 142 ? 8.078 12.914 -14.273 1 84.12 142 ALA B C 1
ATOM 2652 O O . ALA B 1 142 ? 9.016 13.711 -14.164 1 84.12 142 ALA B O 1
ATOM 2653 N N . GLN B 1 143 ? 7.465 12.711 -15.367 1 85.75 143 GLN B N 1
ATOM 2654 C CA . GLN B 1 143 ? 7.867 13.359 -16.609 1 85.75 143 GLN B CA 1
ATOM 2655 C C . GLN B 1 143 ? 7.566 14.852 -16.578 1 85.75 143 GLN B C 1
ATOM 2657 O O . GLN B 1 143 ? 8.375 15.664 -17.031 1 85.75 143 GLN B O 1
ATOM 2662 N N . ARG B 1 144 ? 6.508 15.18 -16.016 1 84.12 144 ARG B N 1
ATOM 2663 C CA . ARG B 1 144 ? 6.133 16.594 -15.898 1 84.12 144 ARG B CA 1
ATOM 2664 C C . ARG B 1 144 ? 7.066 17.328 -14.945 1 84.12 144 ARG B C 1
ATOM 2666 O O . ARG B 1 144 ? 7.43 18.484 -15.195 1 84.12 144 ARG B O 1
ATOM 2673 N N . ALA B 1 145 ? 7.41 16.734 -13.938 1 81.12 145 ALA B N 1
ATOM 2674 C CA . ALA B 1 145 ? 8.312 17.344 -12.969 1 81.12 145 ALA B CA 1
ATOM 2675 C C . ALA B 1 145 ? 9.695 17.578 -13.578 1 81.12 145 ALA B C 1
ATOM 2677 O O . ALA B 1 145 ? 10.336 18.594 -13.297 1 81.12 145 ALA B O 1
ATOM 2678 N N . GLU B 1 146 ? 10.117 16.719 -14.414 1 80.5 146 GLU B N 1
ATOM 2679 C CA . GLU B 1 146 ? 11.414 16.844 -15.086 1 80.5 146 GLU B CA 1
ATOM 2680 C C . GLU B 1 146 ? 11.406 18 -16.078 1 80.5 146 GLU B C 1
ATOM 2682 O O . GLU B 1 146 ? 12.383 18.734 -16.188 1 80.5 146 GLU B O 1
ATOM 2687 N N . VAL B 1 147 ? 10.312 18.141 -16.734 1 82.75 147 VAL B N 1
ATOM 2688 C CA . VAL B 1 147 ? 10.188 19.188 -17.734 1 82.75 147 VAL B CA 1
ATOM 2689 C C . VAL B 1 147 ? 10.172 20.562 -17.047 1 82.75 147 VAL B C 1
ATOM 2691 O O . VAL B 1 147 ? 10.805 21.5 -17.516 1 82.75 147 VAL B O 1
ATOM 2694 N N . GLN B 1 148 ? 9.539 20.656 -15.961 1 78.56 148 GLN B N 1
ATOM 2695 C CA . GLN B 1 148 ? 9.461 21.906 -15.211 1 78.56 148 GLN B CA 1
ATOM 2696 C C . GLN B 1 148 ? 10.82 22.297 -14.641 1 78.56 148 GLN B C 1
ATOM 2698 O O . GLN B 1 148 ? 11.195 23.469 -14.641 1 78.56 148 GLN B O 1
ATOM 2703 N N . ASP B 1 149 ? 11.523 21.344 -14.172 1 76.31 149 ASP B N 1
ATOM 2704 C CA . ASP B 1 149 ? 12.859 21.594 -13.641 1 76.31 149 ASP B CA 1
ATOM 2705 C C . ASP B 1 149 ? 13.812 22.047 -14.742 1 76.31 149 ASP B C 1
ATOM 2707 O O . ASP B 1 149 ? 14.688 22.875 -14.516 1 76.31 149 ASP B O 1
ATOM 2711 N N . GLY B 1 150 ? 13.609 21.453 -15.938 1 72 150 GLY B N 1
ATOM 2712 C CA . GLY B 1 150 ? 14.422 21.828 -17.078 1 72 150 GLY B CA 1
ATOM 2713 C C . GLY B 1 150 ? 14.148 23.25 -17.547 1 72 150 GLY B C 1
ATOM 2714 O O . GLY B 1 150 ? 15.07 23.969 -17.938 1 72 150 GLY B O 1
ATOM 2715 N N . PHE B 1 151 ? 12.961 23.641 -17.438 1 71.06 151 PHE B N 1
ATOM 2716 C CA . PHE B 1 151 ? 12.57 24.984 -17.859 1 71.06 151 PHE B CA 1
ATOM 2717 C C . PHE B 1 151 ? 13.047 26.016 -16.844 1 71.06 151 PHE B C 1
ATOM 2719 O O . PHE B 1 151 ? 13.477 27.109 -17.234 1 71.06 151 PHE B O 1
ATOM 2726 N N . ASP B 1 152 ? 13.023 25.719 -15.57 1 69.81 152 ASP B N 1
ATOM 2727 C CA . ASP B 1 152 ? 13.43 26.641 -14.523 1 69.81 152 ASP B CA 1
ATOM 2728 C C . ASP B 1 152 ? 14.945 26.859 -14.539 1 69.81 152 ASP B C 1
ATOM 2730 O O . ASP B 1 152 ? 15.422 27.938 -14.195 1 69.81 152 ASP B O 1
ATOM 2734 N N . MET B 1 153 ? 15.648 25.938 -15 1 63.03 153 MET B N 1
ATOM 2735 C CA . MET B 1 153 ? 17.094 26.047 -15.094 1 63.03 153 MET B CA 1
ATOM 2736 C C . MET B 1 153 ? 17.5 26.938 -16.266 1 63.03 153 MET B C 1
ATOM 2738 O O . MET B 1 153 ? 18.5 27.656 -16.203 1 63.03 153 MET B O 1
ATOM 2742 N N . ILE B 1 154 ? 16.766 27.031 -17.344 1 60.53 154 ILE B N 1
ATOM 2743 C CA . ILE B 1 154 ? 17.094 27.828 -18.516 1 60.53 154 ILE B CA 1
ATOM 2744 C C . ILE B 1 154 ? 16.812 29.312 -18.219 1 60.53 154 ILE B C 1
ATOM 2746 O O . ILE B 1 154 ? 17.594 30.188 -18.609 1 60.53 154 ILE B O 1
ATOM 2750 N N . ASP B 1 155 ? 15.883 29.641 -17.5 1 57.62 155 ASP B N 1
ATOM 2751 C CA . ASP B 1 155 ? 15.484 31.031 -17.281 1 57.62 155 ASP B CA 1
ATOM 2752 C C . ASP B 1 155 ? 16.438 31.734 -16.328 1 57.62 155 ASP B C 1
ATOM 2754 O O . ASP B 1 155 ? 16.547 32.969 -16.344 1 57.62 155 ASP B O 1
ATOM 2758 N N . ASP B 1 156 ? 17.156 31.078 -15.516 1 55.69 156 ASP B N 1
ATOM 2759 C CA . ASP B 1 156 ? 18.031 31.734 -14.539 1 55.69 156 ASP B CA 1
ATOM 2760 C C . ASP B 1 156 ? 19.328 32.219 -15.195 1 55.69 156 ASP B C 1
ATOM 2762 O O . ASP B 1 156 ? 20 33.094 -14.672 1 55.69 156 ASP B O 1
ATOM 2766 N N . HIS B 1 157 ? 19.703 31.641 -16.344 1 51.22 157 HIS B N 1
ATOM 2767 C CA . HIS B 1 157 ? 20.969 32.062 -16.953 1 51.22 157 HIS B CA 1
ATOM 2768 C C . HIS B 1 157 ? 20.797 33.344 -17.75 1 51.22 157 HIS B C 1
ATOM 2770 O O . HIS B 1 157 ? 21.781 33.938 -18.203 1 51.22 157 HIS B O 1
ATOM 2776 N N . GLU B 1 158 ? 19.625 33.781 -18.016 1 47.41 158 GLU B N 1
ATOM 2777 C CA . GLU B 1 158 ? 19.578 34.906 -18.922 1 47.41 158 GLU B CA 1
ATOM 2778 C C . GLU B 1 158 ? 19.781 36.219 -18.188 1 47.41 158 GLU B C 1
ATOM 2780 O O . GLU B 1 158 ? 19.859 37.281 -18.797 1 47.41 158 GLU B O 1
ATOM 2785 N N . ALA B 1 159 ? 19.672 36.312 -16.906 1 46.53 159 ALA B N 1
ATOM 2786 C CA . ALA B 1 159 ? 19.594 37.688 -16.469 1 46.53 159 ALA B CA 1
ATOM 2787 C C . ALA B 1 159 ? 20.969 38.312 -16.344 1 46.53 159 ALA B C 1
ATOM 2789 O O . ALA B 1 159 ? 21.109 39.5 -15.977 1 46.53 159 ALA B O 1
ATOM 2790 N N . SER B 1 160 ? 22.031 37.531 -16.219 1 44.5 160 SER B N 1
ATOM 2791 C CA . SER B 1 160 ? 23.25 38.312 -16.016 1 44.5 160 SER B CA 1
ATOM 2792 C C . SER B 1 160 ? 23.766 38.875 -17.328 1 44.5 160 SER B C 1
ATOM 2794 O O . SER B 1 160 ? 24.703 38.344 -17.922 1 44.5 160 SER B O 1
ATOM 2796 N N . ASP B 1 161 ? 22.891 39.375 -18.141 1 40.22 161 ASP B N 1
ATOM 2797 C CA . ASP B 1 161 ? 23.281 39.781 -19.5 1 40.22 161 ASP B CA 1
ATOM 2798 C C . ASP B 1 161 ? 24.234 41 -19.453 1 40.22 161 ASP B C 1
ATOM 2800 O O . ASP B 1 161 ? 24.484 41.625 -20.484 1 40.22 161 ASP B O 1
ATOM 2804 N N . ASP B 1 162 ? 24.375 41.719 -18.297 1 39.47 162 ASP B N 1
ATOM 2805 C CA . ASP B 1 162 ? 24.969 43 -18.75 1 39.47 162 ASP B CA 1
ATOM 2806 C C . ASP B 1 162 ? 26.406 42.781 -19.219 1 39.47 162 ASP B C 1
ATOM 2808 O O . ASP B 1 162 ? 27.109 43.75 -19.531 1 39.47 162 ASP B O 1
ATOM 2812 N N . GLU B 1 163 ? 27.266 41.938 -18.531 1 38.53 163 GLU B N 1
ATOM 2813 C CA . GLU B 1 163 ? 28.656 42.125 -18.938 1 38.53 163 GLU B CA 1
ATOM 2814 C C . GLU B 1 163 ? 28.875 41.688 -20.375 1 38.53 163 GLU B C 1
ATOM 2816 O O . GLU B 1 163 ? 28.547 40.562 -20.75 1 38.53 163 GLU B O 1
ATOM 2821 N N . ARG B 1 164 ? 28.969 42.656 -21.328 1 36.91 164 ARG B N 1
ATOM 2822 C CA . ARG B 1 164 ? 29.297 42.625 -22.75 1 36.91 164 ARG B CA 1
ATOM 2823 C C . ARG B 1 164 ? 30.453 41.656 -23 1 36.91 164 ARG B C 1
ATOM 2825 O O . ARG B 1 164 ? 31.609 41.969 -22.688 1 36.91 164 ARG B O 1
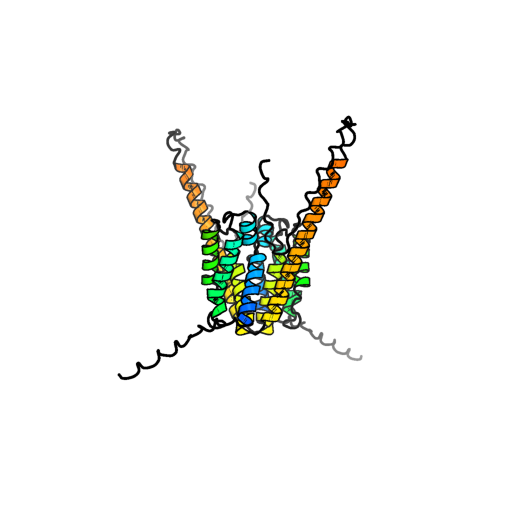ATOM 2832 N N . PRO B 1 165 ? 30.516 40.406 -22.516 1 36.16 165 PRO B N 1
ATOM 2833 C CA . PRO B 1 165 ? 31.797 39.75 -22.797 1 36.16 165 PRO B CA 1
ATOM 2834 C C . PRO B 1 165 ? 32.188 39.781 -24.266 1 36.16 165 PRO B C 1
ATOM 2836 O O . PRO B 1 165 ? 31.297 39.875 -25.125 1 36.16 165 PRO B O 1
ATOM 2839 N N . ALA B 1 166 ? 33.375 40.375 -24.578 1 36.5 166 ALA B N 1
ATOM 2840 C CA . ALA B 1 166 ? 34.094 40.406 -25.859 1 36.5 166 ALA B CA 1
ATOM 2841 C C . ALA B 1 166 ? 33.875 39.094 -26.641 1 36.5 166 ALA B C 1
ATOM 2843 O O . ALA B 1 166 ? 33.938 38.031 -26.062 1 36.5 166 ALA B O 1
ATOM 2844 N N . GLN B 1 167 ? 33.062 39.125 -27.703 1 35.16 167 GLN B N 1
ATOM 2845 C CA . GLN B 1 167 ? 32.719 38.031 -28.609 1 35.16 167 GLN B CA 1
ATOM 2846 C C . GLN B 1 167 ? 33.969 37.312 -29.109 1 35.16 167 GLN B C 1
ATOM 2848 O O . GLN B 1 167 ? 34.812 37.906 -29.75 1 35.16 167 GLN B O 1
ATOM 2853 N N . PRO B 1 168 ? 34.781 36.594 -28.25 1 34.31 168 PRO B N 1
ATOM 2854 C CA . PRO B 1 168 ? 35.906 36 -29 1 34.31 168 PRO B CA 1
ATOM 2855 C C . PRO B 1 168 ? 35.469 35.406 -30.344 1 34.31 168 PRO B C 1
ATOM 2857 O O . PRO B 1 168 ? 34.281 35.031 -30.484 1 34.31 168 PRO B O 1
ATOM 2860 N N . SER B 1 169 ? 35.969 35.969 -31.469 1 33.72 169 SER B N 1
ATOM 2861 C CA . SER B 1 169 ? 35.844 35.531 -32.875 1 33.72 169 SER B CA 1
ATOM 2862 C C . SER B 1 169 ? 36.062 34 -32.969 1 33.72 169 SER B C 1
ATOM 2864 O O . SER B 1 169 ? 37.188 33.5 -32.875 1 33.72 169 SER B O 1
ATOM 2866 N N . ALA B 1 170 ? 35.469 33.219 -32.125 1 31.27 170 ALA B N 1
ATOM 2867 C CA . ALA B 1 170 ? 35.812 31.828 -32.312 1 31.27 170 ALA B CA 1
ATOM 2868 C C . ALA B 1 170 ? 35.625 31.422 -33.781 1 31.27 170 ALA B C 1
ATOM 2870 O O . ALA B 1 170 ? 34.562 31.719 -34.375 1 31.27 170 ALA B O 1
ATOM 2871 N N . ARG B 1 171 ? 36.688 31.297 -34.562 1 32.06 171 ARG B N 1
ATOM 2872 C CA . ARG B 1 171 ? 36.812 30.797 -35.906 1 32.06 171 ARG B CA 1
ATOM 2873 C C . ARG B 1 171 ? 35.906 29.594 -36.125 1 32.06 171 ARG B C 1
ATOM 2875 O O . ARG B 1 171 ? 35.656 28.812 -35.219 1 32.06 171 ARG B O 1
ATOM 2882 N N . PRO B 1 172 ? 34.938 29.734 -37.125 1 31.88 172 PRO B N 1
ATOM 2883 C CA . PRO B 1 172 ? 34 28.672 -37.5 1 31.88 172 PRO B CA 1
ATOM 2884 C C . PRO B 1 172 ? 34.656 27.312 -37.656 1 31.88 172 PRO B C 1
ATOM 2886 O O . PRO B 1 172 ? 35.625 27.188 -38.406 1 31.88 172 PRO B O 1
ATOM 2889 N N . ALA B 1 173 ? 34.938 26.578 -36.531 1 31.61 173 ALA B N 1
ATOM 2890 C CA . ALA B 1 173 ? 35.531 25.25 -36.75 1 31.61 173 ALA B CA 1
ATOM 2891 C C . ALA B 1 173 ? 34.875 24.531 -37.906 1 31.61 173 ALA B C 1
ATOM 2893 O O . ALA B 1 173 ? 33.656 24.703 -38.156 1 31.61 173 ALA B O 1
ATOM 2894 N N . GLU B 1 174 ? 35.625 24.219 -38.969 1 31.5 174 GLU B N 1
ATOM 2895 C CA . GLU B 1 174 ? 35.281 23.5 -40.188 1 31.5 174 GLU B CA 1
ATOM 2896 C C . GLU B 1 174 ? 34.469 22.25 -39.875 1 31.5 174 GLU B C 1
ATOM 2898 O O . GLU B 1 174 ? 34.719 21.562 -38.875 1 31.5 174 GLU B O 1
ATOM 2903 N N . PRO B 1 175 ? 33.188 22.188 -40.375 1 31.02 175 PRO B N 1
ATOM 2904 C CA . PRO B 1 175 ? 32.312 21.047 -40.156 1 31.02 175 PRO B CA 1
ATOM 2905 C C . PRO B 1 175 ? 33 19.703 -40.375 1 31.02 175 PRO B C 1
ATOM 2907 O O . PRO B 1 175 ? 33.781 19.562 -41.312 1 31.02 175 PRO B O 1
ATOM 2910 N N . ALA B 1 176 ? 33.375 18.969 -39.281 1 32.09 176 ALA B N 1
ATOM 2911 C CA . ALA B 1 176 ? 33.969 17.641 -39.438 1 32.09 176 ALA B CA 1
ATOM 2912 C C . ALA B 1 176 ? 33.219 16.797 -40.469 1 32.09 176 ALA B C 1
ATOM 2914 O O . ALA B 1 176 ? 32.031 16.984 -40.656 1 32.09 176 ALA B O 1
ATOM 2915 N N . PRO B 1 177 ? 33.938 16.219 -41.438 1 29.27 177 PRO B N 1
ATOM 2916 C CA . PRO B 1 177 ? 33.375 15.422 -42.531 1 29.27 177 PRO B CA 1
ATOM 2917 C C . PRO B 1 177 ? 32.406 14.359 -42.031 1 29.27 177 PRO B C 1
ATOM 2919 O O . PRO B 1 177 ? 32.531 13.852 -40.906 1 29.27 177 PRO B O 1
ATOM 2922 N N . LYS B 1 178 ? 31.125 14.461 -42.469 1 31.36 178 LYS B N 1
ATOM 2923 C CA . LYS B 1 178 ? 30.031 13.523 -42.25 1 31.36 178 LYS B CA 1
ATOM 2924 C C . LYS B 1 178 ? 30.453 12.094 -42.562 1 31.36 178 LYS B C 1
ATOM 2926 O O . LYS B 1 178 ? 30.844 11.789 -43.688 1 31.36 178 LYS B O 1
ATOM 2931 N N . GLN B 1 179 ? 31.141 11.367 -41.656 1 29.92 179 GLN B N 1
ATOM 2932 C CA . GLN B 1 179 ? 31.438 9.969 -41.906 1 29.92 179 GLN B CA 1
ATOM 2933 C C . GLN B 1 179 ? 30.203 9.234 -42.438 1 29.92 179 GLN B C 1
ATOM 2935 O O . GLN B 1 179 ? 29.156 9.219 -41.781 1 29.92 179 GLN B O 1
ATOM 2940 N N . GLU B 1 180 ? 30.031 9.25 -43.719 1 30.73 180 GLU B N 1
ATOM 2941 C CA . GLU B 1 180 ? 29 8.516 -44.438 1 30.73 180 GLU B CA 1
ATOM 2942 C C . GLU B 1 180 ? 28.969 7.051 -44 1 30.73 180 GLU B C 1
ATOM 2944 O O . GLU B 1 180 ? 29.969 6.34 -44.094 1 30.73 180 GLU B O 1
ATOM 2949 N N . ARG B 1 181 ? 28.219 6.77 -42.875 1 32.38 181 ARG B N 1
ATOM 2950 C CA . ARG B 1 181 ? 27.953 5.406 -42.406 1 32.38 181 ARG B CA 1
ATOM 2951 C C . ARG B 1 181 ? 27.391 4.559 -43.562 1 32.38 181 ARG B C 1
ATOM 2953 O O . ARG B 1 181 ? 26.391 4.914 -44.156 1 32.38 181 ARG B O 1
ATOM 2960 N N . ILE B 1 182 ? 28.281 4.129 -44.375 1 33.91 182 ILE B N 1
ATOM 2961 C CA . ILE B 1 182 ? 27.844 3.182 -45.406 1 33.91 182 ILE B CA 1
ATOM 2962 C C . ILE B 1 182 ? 27.172 1.984 -44.75 1 33.91 182 ILE B C 1
ATOM 2964 O O . ILE B 1 182 ? 27.766 1.276 -43.938 1 33.91 182 ILE B O 1
ATOM 2968 N N . VAL B 1 183 ? 25.875 2.152 -44.469 1 34.09 183 VAL B N 1
ATOM 2969 C CA . VAL B 1 183 ? 25 1.1 -43.938 1 34.09 183 VAL B CA 1
ATOM 2970 C C . VAL B 1 183 ? 25.062 -0.108 -44.875 1 34.09 183 VAL B C 1
ATOM 2972 O O . VAL B 1 183 ? 24.734 0.004 -46.062 1 34.09 183 VAL B O 1
ATOM 2975 N N . ASP B 1 184 ? 26.172 -0.847 -44.75 1 39.25 184 ASP B N 1
ATOM 2976 C CA . ASP B 1 184 ? 26.094 -2.041 -45.594 1 39.25 184 ASP B CA 1
ATOM 2977 C C . ASP B 1 184 ? 24.781 -2.775 -45.375 1 39.25 184 ASP B C 1
ATOM 2979 O O . ASP B 1 184 ? 24.094 -2.568 -44.375 1 39.25 184 ASP B O 1
ATOM 2983 N N . GLU B 1 185 ? 24.156 -3.365 -46.5 1 42.94 185 GLU B N 1
ATOM 2984 C CA . GLU B 1 185 ? 22.875 -4.059 -46.469 1 42.94 185 GLU B CA 1
ATOM 2985 C C . GLU B 1 185 ? 22.719 -4.898 -45.219 1 42.94 185 GLU B C 1
ATOM 2987 O O . GLU B 1 185 ? 21.609 -5.004 -44.656 1 42.94 185 GLU B O 1
ATOM 2992 N N . ASP B 1 186 ? 23.656 -5.961 -45.094 1 45.28 186 ASP B N 1
ATOM 2993 C CA . ASP B 1 186 ? 23.594 -6.91 -44 1 45.28 186 ASP B CA 1
ATOM 2994 C C . ASP B 1 186 ? 24.078 -6.27 -42.688 1 45.28 186 ASP B C 1
ATOM 2996 O O . ASP B 1 186 ? 25.141 -5.645 -42.656 1 45.28 186 ASP B O 1
ATOM 3000 N N . GLY B 1 187 ? 23.25 -5.34 -41.938 1 34.62 187 GLY B N 1
ATOM 3001 C CA . GLY B 1 187 ? 23.188 -4.41 -40.812 1 34.62 187 GLY B CA 1
ATOM 3002 C C . GLY B 1 187 ? 24.469 -4.34 -40.031 1 34.62 187 GLY B C 1
ATOM 3003 O O . GLY B 1 187 ? 24.5 -3.773 -38.938 1 34.62 187 GLY B O 1
ATOM 3004 N N . PHE B 1 188 ? 25.422 -5.125 -40.219 1 39.06 188 PHE B N 1
ATOM 3005 C CA . PHE B 1 188 ? 26.531 -5.195 -39.281 1 39.06 188 PHE B CA 1
ATOM 3006 C C . PHE B 1 188 ? 27.578 -4.137 -39.594 1 39.06 188 PHE B C 1
ATOM 3008 O O . PHE B 1 188 ? 27.938 -3.941 -40.781 1 39.06 188 PHE B O 1
ATOM 3015 N N . GLU B 1 189 ? 27.547 -2.883 -39.188 1 44.28 189 GLU B N 1
ATOM 3016 C CA . GLU B 1 189 ? 28.469 -1.779 -39.406 1 44.28 189 GLU B CA 1
ATOM 3017 C C . GLU B 1 189 ? 29.891 -2.15 -39 1 44.28 189 GLU B C 1
ATOM 3019 O O . GLU B 1 189 ? 30.141 -2.461 -37.844 1 44.28 189 GLU B O 1
ATOM 3024 N N . MET B 1 190 ? 30.656 -2.9 -39.875 1 34.88 190 MET B N 1
ATOM 3025 C CA . MET B 1 190 ? 32 -3.34 -39.562 1 34.88 190 MET B CA 1
ATOM 3026 C C . MET B 1 190 ? 33 -2.166 -39.594 1 34.88 190 MET B C 1
ATOM 3028 O O . MET B 1 190 ? 33.031 -1.423 -40.594 1 34.88 190 MET B O 1
ATOM 3032 N N . VAL B 1 191 ? 33.188 -1.433 -38.594 1 41 191 VAL B N 1
ATOM 3033 C CA . VAL B 1 191 ? 34.125 -0.331 -38.469 1 41 191 VAL B CA 1
ATOM 3034 C C . VAL B 1 191 ? 35.531 -0.826 -38.75 1 41 191 VAL B C 1
ATOM 3036 O O . VAL B 1 191 ? 35.969 -1.846 -38.219 1 41 191 VAL B O 1
ATOM 3039 N N . GLN B 1 192 ? 36.031 -0.726 -40 1 37.16 192 GLN B N 1
ATOM 3040 C CA . GLN B 1 192 ? 37.312 -1.188 -40.469 1 37.16 192 GLN B CA 1
ATOM 3041 C C . GLN B 1 192 ? 38.469 -0.513 -39.75 1 37.16 192 GLN B C 1
ATOM 3043 O O . GLN B 1 192 ? 38.406 0.681 -39.438 1 37.16 192 GLN B O 1
ATOM 3048 N N . PRO B 1 193 ? 39.406 -1.366 -39.188 1 37.56 193 PRO B N 1
ATOM 3049 C CA . PRO B 1 193 ? 40.594 -0.909 -38.5 1 37.56 193 PRO B CA 1
ATOM 3050 C C . PRO B 1 193 ? 41.5 -0.065 -39.344 1 37.56 193 PRO B C 1
ATOM 3052 O O . PRO B 1 193 ? 41.562 -0.26 -40.562 1 37.56 193 PRO B O 1
ATOM 3055 N N . ARG B 1 194 ? 41.656 1.168 -39.062 1 38.72 194 ARG B N 1
ATOM 3056 C CA . ARG B 1 194 ? 42.656 2.041 -39.688 1 38.72 194 ARG B CA 1
ATOM 3057 C C . ARG B 1 194 ? 44 1.317 -39.875 1 38.72 194 ARG B C 1
ATOM 3059 O O . ARG B 1 194 ? 44.594 0.843 -38.906 1 38.72 194 ARG B O 1
ATOM 3066 N N . ARG B 1 195 ? 44.156 0.773 -41.062 1 34.12 195 ARG B N 1
ATOM 3067 C CA . ARG B 1 195 ? 45.438 0.213 -41.406 1 34.12 195 ARG B CA 1
ATOM 3068 C C . ARG B 1 195 ? 46.562 1.235 -41.219 1 34.12 195 ARG B C 1
ATOM 3070 O O . ARG B 1 195 ? 46.469 2.369 -41.688 1 34.12 195 ARG B O 1
ATOM 3077 N N . ARG B 1 196 ? 47.312 1.051 -40.156 1 35.09 196 ARG B N 1
ATOM 3078 C CA . ARG B 1 196 ? 48.594 1.702 -39.906 1 35.09 196 ARG B CA 1
ATOM 3079 C C . ARG B 1 196 ? 49.469 1.721 -41.156 1 35.09 196 ARG B C 1
ATOM 3081 O O . ARG B 1 196 ? 49.875 0.667 -41.656 1 35.09 196 ARG B O 1
ATOM 3088 N N . THR B 1 197 ? 49.062 2.586 -42.125 1 30.2 197 THR B N 1
ATOM 3089 C CA . THR B 1 197 ? 50.156 2.803 -43.062 1 30.2 197 THR B CA 1
ATOM 3090 C C . THR B 1 197 ? 51.25 3.635 -42.406 1 30.2 197 THR B C 1
ATOM 3092 O O . THR B 1 197 ? 50.969 4.551 -41.625 1 30.2 197 THR B O 1
#

Sequence (394 aa):
MAAAPPPAAVHDAHEAVDTPTKEQLQFARSVYILLQLWPALRQAVQEQWGGEFSEEKRAFLLSHLCDEYGNHGARTRPDLDDLTELIESYVMEEFDCELEDDSAALMAGHICLVHTGIFLEDKGDTILAELESTLSRTGAKAQRAEVQDGFDMIDDHEASDDERPAQPSARPAEPAPKQERIVDEDGFEMVQPRRRTMAAAPPPAAVHDAHEAVDTPTKEQLQFARSVYILLQLWPALRQAVQEQWGGEFSEEKRAFLLSHLCDEYGNHGARTRPDLDDLTELIESYVMEEFDCELEDDSAALMAGHICLVHTGIFLEDKGDTILAELESTLSRTGAKAQRAEVQDGFDMIDDHEASDDERPAQPSARPAEPAPKQERIVDEDGFEMVQPRRRT

Secondary structure (DSSP, 8-state):
---------------------HHHHHHHHHHHHHHHH-HHHHHHHHTTTTGGGHHHHHHHHHHHHIIIIITTGGGGPPPHHHHHHHHHHHHHHHH----TT-HHHHHHHHHHHHHHHHHTS--HHHHHHHHHHHHHHHHHHHHHHHHHHHHHHHHGGGS---S---------------------SSS----------/---PPP---------------HHHHHHHHHHHHHHHH-HHHHHHHHTTTTGGGHHHHHHHHHHHHHHHHTTTGGGGPPPHHHHHHHHHHHHHHHH----TT-HHHHHHHHHHHHHHHHHTS--HHHHHHHHHHHHHHHHHHHHHHHHHHHHHHHHHTTS---S---------------------SSS----------

InterPro domains:
  IPR019398 Pre-rRNA-processing protein TSR2 [PF10273] (27-108)
  IPR019398 Pre-rRNA-processing protein TSR2 [PTHR21250] (18-196)